Protein AF-A0A9W6ZY79-F1 (afdb_monomer)

Nearest PDB structures (foldseek):
  5v6p-assembly1_B  TM=6.524E-01  e=1.528E-03  Saccharomyces cerevisiae S288C
  5j1i-assembly2_B  TM=1.737E-01  e=1.751E+00  Homo sapiens

Solvent-accessible surface area (backbone atoms only — not comparable to full-atom values): 38290 Å² total; per-residue (Å²): 108,69,70,60,50,54,52,50,51,52,52,50,52,52,56,51,67,64,54,76,74,66,68,72,86,76,81,78,73,77,86,74,85,79,82,82,86,79,77,93,82,89,82,89,86,78,89,79,85,89,84,89,82,90,82,84,84,83,84,83,82,79,81,82,78,86,80,78,76,82,76,86,77,85,73,79,87,71,86,81,77,85,72,78,77,81,59,69,68,58,56,38,49,53,26,48,48,51,36,47,65,62,46,45,69,61,80,69,42,94,58,92,70,64,70,69,65,60,75,69,37,64,64,52,52,50,30,51,53,50,31,52,54,39,46,52,63,57,49,45,63,63,56,47,38,68,53,61,69,66,56,88,72,89,70,56,62,63,64,53,54,52,49,52,52,51,52,52,54,52,49,53,56,53,63,72,58,75,53,95,66,65,74,55,56,60,54,55,52,47,50,50,50,48,47,45,53,51,40,54,54,51,41,53,50,47,50,54,36,67,74,62,75,53,85,71,69,48,78,41,56,53,56,49,51,54,50,51,49,51,53,41,52,52,50,47,49,54,56,65,66,66,76,58,79,55,70,68,62,43,50,52,54,50,48,52,43,49,47,50,50,45,54,42,46,42,44,49,50,54,48,50,45,53,47,54,51,45,61,52,50,54,49,45,54,52,51,53,57,47,54,63,73,63,69,58,58,68,72,54,51,55,54,53,50,47,53,45,43,48,50,48,50,54,42,53,51,56,47,48,56,42,53,55,52,44,51,52,42,49,45,52,45,28,50,50,50,35,52,45,54,53,50,49,41,72,65,76,56,86,81,88,39,76,65,54,54,52,49,52,53,53,42,51,49,25,52,46,59,32,50,51,55,48,54,52,51,50,49,52,52,49,53,54,47,53,55,60,76,71,35,52,69,65,50,75,66,54,52,47,50,38,40,75,69,62,42,49,25,90,84,78,72,46,59,67,62,50,64,88,61,53,54,31,36,40,81,84,73,51,66,34,43,50,67,63,46,49,53,48,27,59,74,42,75,34,61,90,64,18,52,36,90,85,81,61,47,55,44,51,82,75,78,76,64,72,80,82,71,74,86,79,88,84,86,89,80,90,83,83,90,85,87,81,89,79,90,82,82,84,84,88,80,92,80,92,87,81,92,89,82,88,86,86,90,86,85,80,90,84,88,90,88,89,82,90,83,87,86,82,90,77,85,84,85,81,86,85,80,93,71,83,81,79,74,84,78,75,81,59,80,42,75,52,60,39,83,86,51,64,91,89,56,82,76,51,70,54,69,47,57,79,68,81,70,86,71,80,70,61,57,69,67,57,39,43,48,52,51,40,72,74,38,81,87,55,58,67,68,58,49,54,55,56,45,68,89,42,54,59,68,61,48,50,51,53,69,72,74,109

InterPro domains:
  IPR001841 Zinc finger, RING-type [PF13639] (409-456)
  IPR001841 Zinc finger, RING-type [PS50089] (409-456)
  IPR001841 Zinc finger, RING-type [SM00184] (409-455)
  IPR013083 Zinc finger, RING/FYVE/PHD-type [G3DSA:3.30.40.10] (395-473)

Foldseek 3Di:
DVVVVVVVVVVVVVVVVVPVVCDDPPPPPPDDDDDDDDDDDDDDDDDDDDDDDDDDDDDDDDDDDPPDDDDDDDDDDDDPDDDDPPDLVVQLVVLVVQLCVLCVCCVPDPDCDPPVVSVPPVSNLVSLLSNLLSVLVVCVPVLVCQQVVNPPLPPPVVLVVVLVVQLVLQVVLLVLVVDPPSRVSSSLSSVLSSLVSLLVSLLVVLVCCVVVVDQPPVVSSVVSLVVSLVVLVVQLCVLVVPPDPDPLVSVLSNLSSVLSVLSSVLSVLSSVLVNVLVVLVVVLVVLVVVCVVVVDDPVVVLVSQLVSVVSVLVSVVSNVVSVVVSLVSQLVNLVSQLVSLVSSDVSSDCDVDVVVVVSVVSNVVSVCSNVVSVVVVVQLVVQVVCLVVPWDQDDPVVLVVQVVVQDAAPQPRHGSNHPPQRWTQFPVRDIHGPVSVSVQQVVLVHQQSGADPPPRHRSDPDPPPCVVVPPPPDDDDDDDDDDDDDDDDDDDDDDDDDDDDDDDDDDDDDDDDDDDDDDDDDDDDDDDDDDPDDDPQDAFPDKDWCPVPDPVDDTDIDTNRPDPPPDPQPPLVVLLVVLCVVPVPDDSVNSSVVCPVDGSVVSNVVVVVD

Organism: NCBI:txid1606541

Radius of gyration: 38.84 Å; Cα contacts (8 Å, |Δi|>4): 355; chains: 1; bounding box: 89×111×128 Å

Sequence (610 aa):
MFMSSVAASLAANAALNMRDDLIPRRDVAPPGRAANNNGDNGGNGAQNDTINDNINEPPHNIWVSDNEDPQQQQSLPSPTFLKSPPPPTLYLLCSLTLLISSLLPLLLSPVPSPWSTLKTSKFFQASIMNFIGYLTLSLKPTYFKSICGGSKFFESRESYESLTSYLIFKFIIISQHRGEGSLCYPFFFGILGGLKIAGEVLREVIGRVKDSGREPGGVRVERGWTGIAAVGFCMLAVAGGGGLRGLKLRHLIVFEILIVLVETAEAVISGTVLRVTWGWRERVQAIEAHMEQVGGTQEGRERWQDEIDEINEKILLKSKEGDDFIRYMRMIKSSSLFFSYLHLWISIGFDYSFFDGLLVLSVRSCVYEFCETALEWARECEIGKEMEESFEKPTGEELTNLKDTSEVCCICLKPFGCRGSNVRKIHCGHFFHMTCLSEILKRAGGIRKARCPICRQPVFPQKKNEFESNEGDSANQQQPQSQAQAQAQAPESQAQSQSQSQPQTQTPTPTPMPTPQTQLQTPPAQVQNQNPPPQPAQPPLFRFSTESFPTWFPQFSFEVVQRPQPQRLLPRNDQVNFVSDMFPGVERQRIEGMLNGRNADEVVNILLEE

Structure (mmCIF, N/CA/C/O backbone):
data_AF-A0A9W6ZY79-F1
#
_entry.id   AF-A0A9W6ZY79-F1
#
loop_
_atom_site.group_PDB
_atom_site.id
_atom_site.type_symbol
_atom_site.label_atom_id
_atom_site.label_alt_id
_atom_site.label_comp_id
_atom_site.label_asym_id
_atom_site.label_entity_id
_atom_site.label_seq_id
_atom_site.pdbx_PDB_ins_code
_atom_site.Cartn_x
_atom_site.Cartn_y
_atom_site.Cartn_z
_atom_site.occupancy
_atom_site.B_iso_or_equiv
_atom_site.auth_seq_id
_atom_site.auth_comp_id
_atom_site.auth_asym_id
_atom_site.auth_atom_id
_atom_site.pdbx_PDB_model_num
ATOM 1 N N . MET A 1 1 ? -5.110 12.102 -19.606 1.00 35.53 1 MET A N 1
ATOM 2 C CA . MET A 1 1 ? -5.915 13.243 -19.110 1.00 35.53 1 MET A CA 1
ATOM 3 C C . MET A 1 1 ? -6.950 12.792 -18.086 1.00 35.53 1 MET A C 1
ATOM 5 O O . MET A 1 1 ? -6.753 13.144 -16.938 1.00 35.53 1 MET A O 1
ATOM 9 N N . PHE A 1 2 ? -7.956 11.973 -18.432 1.00 27.83 2 PHE A N 1
ATOM 10 C CA . PHE A 1 2 ? -9.046 11.567 -17.517 1.00 27.83 2 PHE A CA 1
ATOM 11 C C . PHE A 1 2 ? -8.587 11.161 -16.097 1.00 27.83 2 PHE A C 1
ATOM 13 O O . PHE A 1 2 ? -8.917 11.859 -15.144 1.00 27.83 2 PHE A O 1
ATOM 20 N N . MET A 1 3 ? -7.714 10.150 -15.959 1.00 31.47 3 MET A N 1
ATOM 21 C CA . MET A 1 3 ? -7.140 9.743 -14.658 1.00 31.47 3 MET A CA 1
ATOM 22 C C . MET A 1 3 ? -6.455 10.886 -13.889 1.00 31.47 3 MET A C 1
ATOM 24 O O . MET A 1 3 ? -6.584 10.978 -12.675 1.00 31.47 3 MET A O 1
ATOM 28 N N . SER A 1 4 ? -5.762 11.793 -14.587 1.00 34.75 4 SER A N 1
ATOM 29 C CA . SER A 1 4 ? -5.110 12.955 -13.967 1.00 34.75 4 SER A CA 1
ATOM 30 C C . SER A 1 4 ? -6.113 14.011 -13.505 1.00 34.75 4 SER A C 1
ATOM 32 O O . SER A 1 4 ? -5.822 14.723 -12.553 1.00 34.75 4 SER A O 1
ATOM 34 N N . SER A 1 5 ? -7.274 14.119 -14.159 1.00 36.56 5 SER A N 1
ATOM 35 C CA . SER A 1 5 ? -8.360 15.004 -13.729 1.00 36.56 5 SER A CA 1
ATOM 36 C C . SER A 1 5 ? -9.074 14.428 -12.509 1.00 36.56 5 SER A C 1
ATOM 38 O O . SER A 1 5 ? -9.304 15.152 -11.551 1.00 36.56 5 SER A O 1
ATOM 40 N N . VAL A 1 6 ? -9.358 13.121 -12.510 1.00 40.31 6 VAL A N 1
ATOM 41 C CA . VAL A 1 6 ? -9.966 12.416 -11.369 1.00 40.31 6 VAL A CA 1
ATOM 42 C C . VAL A 1 6 ? -9.047 12.478 -10.146 1.00 40.31 6 VAL A C 1
ATOM 44 O O . VAL A 1 6 ? -9.491 12.873 -9.071 1.00 40.31 6 VAL A O 1
ATOM 47 N N . ALA A 1 7 ? -7.752 12.186 -10.310 1.00 38.66 7 ALA A N 1
ATOM 48 C CA . ALA A 1 7 ? -6.769 12.301 -9.232 1.00 38.66 7 ALA A CA 1
ATOM 49 C C . ALA A 1 7 ? -6.608 13.747 -8.728 1.00 38.66 7 ALA A C 1
ATOM 51 O O . ALA A 1 7 ? -6.535 13.957 -7.521 1.00 38.66 7 ALA A O 1
ATOM 52 N N . ALA A 1 8 ? -6.602 14.749 -9.618 1.00 41.69 8 ALA A N 1
ATOM 53 C CA . ALA A 1 8 ? -6.525 16.155 -9.217 1.00 41.69 8 ALA A CA 1
ATOM 54 C C . ALA A 1 8 ? -7.782 16.626 -8.466 1.00 41.69 8 ALA A C 1
ATOM 56 O O . ALA A 1 8 ? -7.652 17.302 -7.451 1.00 41.69 8 ALA A O 1
ATOM 57 N N . SER A 1 9 ? -8.986 16.243 -8.908 1.00 39.50 9 SER A N 1
ATOM 58 C CA . SER A 1 9 ? -10.238 16.566 -8.208 1.00 39.50 9 SER A CA 1
ATOM 59 C C . SER A 1 9 ? -10.350 15.862 -6.853 1.00 39.50 9 SER A C 1
ATOM 61 O O . SER A 1 9 ? -10.768 16.490 -5.885 1.00 39.50 9 SER A O 1
ATOM 63 N N . LEU A 1 10 ? -9.927 14.597 -6.744 1.00 39.16 10 LEU A N 1
ATOM 64 C CA . LEU A 1 10 ? -9.881 13.885 -5.461 1.00 39.16 10 LEU A CA 1
ATOM 65 C C . LEU A 1 10 ? -8.857 14.507 -4.502 1.00 39.16 10 LEU A C 1
ATOM 67 O O . LEU A 1 10 ? -9.187 14.761 -3.347 1.00 39.16 10 LEU A O 1
ATOM 71 N N . ALA A 1 11 ? -7.650 14.825 -4.980 1.00 39.91 11 ALA A N 1
ATOM 72 C CA . ALA A 1 11 ? -6.631 15.496 -4.173 1.00 39.91 11 ALA A CA 1
ATOM 73 C C . ALA A 1 11 ? -7.061 16.912 -3.745 1.00 39.91 11 ALA A C 1
ATOM 75 O O . ALA A 1 11 ? -6.796 17.310 -2.613 1.00 39.91 11 ALA A O 1
ATOM 76 N N . ALA A 1 12 ? -7.757 17.657 -4.611 1.00 43.19 12 ALA A N 1
ATOM 77 C CA . ALA A 1 12 ? -8.314 18.965 -4.278 1.00 43.19 12 ALA A CA 1
ATOM 78 C C . ALA A 1 12 ? -9.421 18.863 -3.216 1.00 43.19 12 ALA A C 1
ATOM 80 O O . ALA A 1 12 ? -9.372 19.595 -2.231 1.00 43.19 12 ALA A O 1
ATOM 81 N N . ASN A 1 13 ? -10.368 17.929 -3.358 1.00 40.78 13 ASN A N 1
ATOM 82 C CA . ASN A 1 13 ? -11.422 17.715 -2.362 1.00 40.78 13 ASN A CA 1
ATOM 83 C C . ASN A 1 13 ? -10.849 17.246 -1.014 1.00 40.78 13 ASN A C 1
ATOM 85 O O . ASN A 1 13 ? -11.254 17.755 0.026 1.00 40.78 13 ASN A O 1
ATOM 89 N N . ALA A 1 14 ? -9.861 16.346 -1.014 1.00 39.53 14 ALA A N 1
ATOM 90 C CA . ALA A 1 14 ? -9.169 15.933 0.207 1.00 39.53 14 ALA A CA 1
ATOM 91 C C . ALA A 1 14 ? -8.434 17.111 0.879 1.00 39.53 14 ALA A C 1
ATOM 93 O O . ALA A 1 14 ? -8.539 17.297 2.089 1.00 39.53 14 ALA A O 1
ATOM 94 N N . ALA A 1 15 ? -7.740 17.949 0.100 1.00 40.19 15 ALA A N 1
ATOM 95 C CA . ALA A 1 15 ? -7.043 19.130 0.611 1.00 40.19 15 ALA A CA 1
ATOM 96 C C . ALA A 1 15 ? -7.990 20.236 1.115 1.00 40.19 15 ALA A C 1
ATOM 98 O O . ALA A 1 15 ? -7.605 20.997 2.002 1.00 40.19 15 ALA A O 1
ATOM 99 N N . LEU A 1 16 ? -9.211 20.329 0.576 1.00 41.62 16 LEU A N 1
ATOM 100 C CA . LEU A 1 16 ? -10.259 21.222 1.077 1.00 41.62 16 LEU A CA 1
ATOM 101 C C . LEU A 1 16 ? -10.862 20.683 2.381 1.00 41.62 16 LEU A C 1
ATOM 103 O O . LEU A 1 16 ? -10.837 21.393 3.382 1.00 41.62 16 LEU A O 1
ATOM 107 N N . ASN A 1 17 ? -11.272 19.411 2.425 1.00 41.91 17 ASN A N 1
ATOM 108 C CA . ASN A 1 17 ? -11.819 18.785 3.636 1.00 41.91 17 ASN A CA 1
ATOM 109 C C . ASN A 1 17 ? -10.818 18.777 4.813 1.00 41.91 17 ASN A C 1
ATOM 111 O O . ASN A 1 17 ? -11.224 18.852 5.968 1.00 41.91 17 ASN A O 1
ATOM 115 N N . MET A 1 18 ? -9.506 18.724 4.549 1.00 40.84 18 MET A N 1
ATOM 116 C CA . MET A 1 18 ? -8.471 18.859 5.587 1.00 40.84 18 MET A CA 1
ATOM 117 C C . MET A 1 18 ? -8.256 20.299 6.087 1.00 40.84 18 MET A C 1
ATOM 119 O O . MET A 1 18 ? -7.533 20.494 7.064 1.00 40.84 18 MET A O 1
ATOM 123 N N . ARG A 1 19 ? -8.829 21.314 5.428 1.00 39.56 19 ARG A N 1
ATOM 124 C CA . ARG A 1 19 ? -8.588 22.730 5.743 1.00 39.56 19 ARG A CA 1
ATOM 125 C C . ARG A 1 19 ? -9.563 23.293 6.774 1.00 39.56 19 ARG A C 1
ATOM 127 O O . ARG A 1 19 ? -9.152 24.124 7.581 1.00 39.56 19 ARG A O 1
ATOM 134 N N . ASP A 1 20 ? -10.804 22.815 6.773 1.00 36.84 20 ASP A N 1
ATOM 135 C CA . ASP A 1 20 ? -11.867 23.313 7.658 1.00 36.84 20 ASP A CA 1
ATOM 136 C C . ASP A 1 20 ? -11.763 22.760 9.097 1.00 36.84 20 ASP A C 1
ATOM 138 O O . ASP A 1 20 ? -12.277 23.363 10.036 1.00 36.84 20 ASP A O 1
ATOM 142 N N . ASP A 1 21 ? -11.000 21.678 9.299 1.00 42.53 21 ASP A N 1
ATOM 143 C CA . ASP A 1 21 ? -10.668 21.097 10.615 1.00 42.53 21 ASP A CA 1
ATOM 144 C C . ASP A 1 21 ? -9.654 21.939 11.432 1.00 42.53 21 ASP A C 1
ATOM 146 O O . ASP A 1 21 ? -9.353 21.621 12.588 1.00 42.53 21 ASP A O 1
ATOM 150 N N . LEU A 1 22 ? -9.101 23.019 10.860 1.00 37.25 22 LEU A N 1
ATOM 151 C CA . LEU A 1 22 ? -8.157 23.925 11.532 1.00 37.25 22 LEU A CA 1
ATOM 152 C C . LEU A 1 22 ? -8.869 24.933 12.450 1.00 37.25 22 LEU A C 1
ATOM 154 O O . LEU A 1 22 ? -8.715 26.150 12.321 1.00 37.25 22 LEU A O 1
ATOM 158 N N . ILE A 1 23 ? -9.605 24.410 13.434 1.00 38.84 23 ILE A N 1
ATOM 159 C CA . ILE A 1 23 ? -10.088 25.191 14.577 1.00 38.84 23 ILE A CA 1
ATOM 160 C C . ILE A 1 23 ? -8.869 25.861 15.245 1.00 38.84 23 ILE A C 1
ATOM 162 O O . ILE A 1 23 ? -7.905 25.161 15.581 1.00 38.84 23 ILE A O 1
ATOM 166 N N . PRO A 1 24 ? -8.868 27.193 15.457 1.00 37.84 24 PRO A N 1
ATOM 167 C CA . PRO A 1 24 ? -7.765 27.867 16.133 1.00 37.84 24 PRO A CA 1
ATOM 168 C C . PRO A 1 24 ? -7.522 27.279 17.524 1.00 37.84 24 PRO A C 1
ATOM 170 O O . PRO A 1 24 ? -8.476 26.939 18.229 1.00 37.84 24 PRO A O 1
ATOM 173 N N . ARG A 1 25 ? -6.258 27.246 17.970 1.00 36.81 25 ARG A N 1
ATOM 174 C CA . ARG A 1 25 ? -5.966 27.094 19.402 1.00 36.81 25 ARG A CA 1
ATOM 175 C C . ARG A 1 25 ? -6.740 28.179 20.153 1.00 36.81 25 ARG A C 1
ATOM 177 O O . ARG A 1 25 ? -6.417 29.358 20.046 1.00 36.81 25 ARG A O 1
ATOM 184 N N . ARG A 1 26 ? -7.753 27.782 20.926 1.00 34.47 26 ARG A N 1
ATOM 185 C CA . ARG A 1 26 ? -8.196 28.591 22.058 1.00 34.47 26 ARG A CA 1
ATOM 186 C C . ARG A 1 26 ? -7.125 28.436 23.120 1.00 34.47 26 ARG A C 1
ATOM 188 O O . ARG A 1 26 ? -7.041 27.385 23.748 1.00 34.47 26 ARG A O 1
ATOM 195 N N . ASP A 1 27 ? -6.310 29.468 23.287 1.00 33.38 27 ASP A N 1
ATOM 196 C CA . ASP A 1 27 ? -5.385 29.547 24.406 1.00 33.38 27 ASP A CA 1
ATOM 197 C C . ASP A 1 27 ? -6.210 29.609 25.698 1.00 33.38 27 ASP A C 1
ATOM 199 O O . ASP A 1 27 ? -6.783 30.640 26.056 1.00 33.38 27 ASP A O 1
ATOM 203 N N . VAL A 1 28 ? -6.335 28.460 26.366 1.00 39.47 28 VAL A N 1
ATOM 204 C CA . VAL A 1 28 ? -6.974 28.357 27.677 1.00 39.47 28 VAL A CA 1
ATOM 205 C C . VAL A 1 28 ? -6.058 29.065 28.666 1.00 39.47 28 VAL A C 1
ATOM 207 O O . VAL A 1 28 ? -5.036 28.523 29.085 1.00 39.47 28 VAL A O 1
ATOM 210 N N . ALA A 1 29 ? -6.403 30.309 28.996 1.00 40.12 29 ALA A N 1
ATOM 211 C CA . ALA A 1 29 ? -5.678 31.080 29.993 1.00 40.12 29 ALA A CA 1
ATOM 212 C C . ALA A 1 29 ? -5.647 30.305 31.327 1.00 40.12 29 ALA A C 1
ATOM 214 O O . ALA A 1 29 ? -6.680 29.757 31.729 1.00 40.12 29 ALA A O 1
ATOM 215 N N . PRO A 1 30 ? -4.495 30.241 32.019 1.00 40.47 30 PRO A N 1
ATOM 216 C CA . PRO A 1 30 ? -4.392 29.509 33.274 1.00 40.47 30 PRO A CA 1
ATOM 217 C C . PRO A 1 30 ? -5.342 30.113 34.322 1.00 40.47 30 PRO A C 1
ATOM 219 O O . PRO A 1 30 ? -5.500 31.339 34.362 1.00 40.47 30 PRO A O 1
ATOM 222 N N . PRO A 1 31 ? -5.965 29.291 35.188 1.00 44.47 31 PRO A N 1
ATOM 223 C CA . PRO A 1 31 ? -6.883 29.785 36.205 1.00 44.47 31 PRO A CA 1
ATOM 224 C C . PRO A 1 31 ? -6.160 30.763 37.137 1.00 44.47 31 PRO A C 1
ATOM 226 O O . PRO A 1 31 ? -5.148 30.432 37.761 1.00 44.47 31 PRO A O 1
ATOM 229 N N . GLY A 1 32 ? -6.673 31.991 37.211 1.00 34.81 32 GLY A N 1
ATOM 230 C CA . GLY A 1 32 ? -6.085 33.042 38.034 1.00 34.81 32 GLY A CA 1
ATOM 231 C C . GLY A 1 32 ? -6.095 32.662 39.515 1.00 34.81 32 GLY A C 1
ATOM 232 O O . GLY A 1 32 ? -7.111 32.206 40.038 1.00 34.81 32 GLY A O 1
ATOM 233 N N . ARG A 1 33 ? -4.972 32.887 40.209 1.00 38.84 33 ARG A N 1
ATOM 234 C CA . ARG A 1 33 ? -4.894 32.751 41.670 1.00 38.84 33 ARG A CA 1
ATOM 235 C C . ARG A 1 33 ? -5.891 33.705 42.333 1.00 38.84 33 ARG A C 1
ATOM 237 O O . ARG A 1 33 ? -5.628 34.902 42.425 1.00 38.84 33 ARG A O 1
ATOM 244 N N . ALA A 1 34 ? -6.996 33.167 42.840 1.00 38.09 34 ALA A N 1
ATOM 245 C CA . ALA A 1 34 ? -7.863 33.883 43.764 1.00 38.09 34 ALA A CA 1
ATOM 246 C C . ALA A 1 34 ? -7.098 34.127 45.075 1.00 38.09 34 ALA A C 1
ATOM 248 O O . ALA A 1 34 ? -6.763 33.188 45.798 1.00 38.09 34 ALA A O 1
ATOM 249 N N . ALA A 1 35 ? -6.784 35.389 45.366 1.00 42.94 35 ALA A N 1
ATOM 250 C CA . ALA A 1 35 ? -6.145 35.777 46.616 1.00 42.94 35 ALA A CA 1
ATOM 251 C C . ALA A 1 35 ? -7.200 35.852 47.732 1.00 42.94 35 ALA A C 1
ATOM 253 O O . ALA A 1 35 ? -7.897 36.858 47.866 1.00 42.94 35 ALA A O 1
ATOM 254 N N . ASN A 1 36 ? -7.320 34.790 48.533 1.00 39.62 36 ASN A N 1
ATOM 255 C CA . ASN A 1 36 ? -8.162 34.806 49.729 1.00 39.62 36 ASN A CA 1
ATOM 256 C C . ASN A 1 36 ? -7.479 35.610 50.845 1.00 39.62 36 ASN A C 1
ATOM 258 O O . ASN A 1 36 ? -6.598 35.105 51.538 1.00 39.62 36 ASN A O 1
ATOM 262 N N . ASN A 1 37 ? -7.922 36.854 51.027 1.00 47.97 37 ASN A N 1
ATOM 263 C CA . ASN A 1 37 ? -7.665 37.635 52.234 1.00 47.97 37 ASN A CA 1
ATOM 264 C C . ASN A 1 37 ? -8.744 37.328 53.279 1.00 47.97 37 ASN A C 1
ATOM 266 O O . ASN A 1 37 ? -9.904 37.666 53.063 1.00 47.97 37 ASN A O 1
ATOM 270 N N . ASN A 1 38 ? -8.340 36.699 54.382 1.00 41.47 38 ASN A N 1
ATOM 271 C CA . ASN A 1 38 ? -8.909 36.734 55.739 1.00 41.47 38 ASN A CA 1
ATOM 272 C C . ASN A 1 38 ? -8.123 35.696 56.567 1.00 41.47 38 ASN A C 1
ATOM 274 O O . ASN A 1 38 ? -7.730 34.665 56.031 1.00 41.47 38 ASN A O 1
ATOM 278 N N . GLY A 1 39 ? -7.861 35.879 57.857 1.00 38.19 39 GLY A N 1
ATOM 279 C CA . GLY A 1 39 ? -8.278 36.941 58.777 1.00 38.19 39 GLY A CA 1
ATOM 280 C C . GLY A 1 39 ? -8.324 36.339 60.186 1.00 38.19 39 GLY A C 1
ATOM 281 O O . GLY A 1 39 ? -8.739 35.190 60.324 1.00 38.19 39 GLY A O 1
ATOM 282 N N . ASP A 1 40 ? -7.842 37.053 61.203 1.00 42.78 40 ASP A N 1
ATOM 283 C CA . ASP A 1 40 ? -7.582 36.472 62.527 1.00 42.78 40 ASP A CA 1
ATOM 284 C C . ASP A 1 40 ? -8.794 35.798 63.185 1.00 42.78 40 ASP A C 1
ATOM 286 O O . ASP A 1 40 ? -9.875 36.382 63.287 1.00 42.78 40 ASP A O 1
ATOM 290 N N . ASN A 1 41 ? -8.553 34.635 63.799 1.00 38.66 41 ASN A N 1
ATOM 291 C CA . ASN A 1 41 ? -8.969 34.445 65.187 1.00 38.66 41 ASN A CA 1
ATOM 292 C C . ASN A 1 41 ? -8.135 33.369 65.897 1.00 38.66 41 ASN A C 1
ATOM 294 O O . ASN A 1 41 ? -7.795 32.343 65.310 1.00 38.66 41 ASN A O 1
ATOM 298 N N . GLY A 1 42 ? -7.817 33.605 67.171 1.00 41.19 42 GLY A N 1
ATOM 299 C CA . GLY A 1 42 ? -7.104 32.653 68.028 1.00 41.19 42 GLY A CA 1
ATOM 300 C C . GLY A 1 42 ? -8.044 31.898 68.970 1.00 41.19 42 GLY A C 1
ATOM 301 O O . GLY A 1 42 ? -9.146 32.357 69.262 1.00 41.19 42 GLY A O 1
ATOM 302 N N . GLY A 1 43 ? -7.595 30.757 69.496 1.00 34.62 43 GLY A N 1
ATOM 303 C CA . GLY A 1 43 ? -8.342 29.990 70.494 1.00 34.62 43 GLY A CA 1
ATOM 304 C C . GLY A 1 43 ? -7.503 28.871 71.110 1.00 34.62 43 GLY A C 1
ATOM 305 O O . GLY A 1 43 ? -6.896 28.085 70.390 1.00 34.62 43 GLY A O 1
ATOM 306 N N . ASN A 1 44 ? -7.462 28.807 72.442 1.00 40.41 44 ASN A N 1
ATOM 307 C CA . ASN A 1 44 ? -6.780 27.737 73.174 1.00 40.41 44 ASN A CA 1
ATOM 308 C C . ASN A 1 44 ? -7.640 26.464 73.214 1.00 40.41 44 ASN A C 1
ATOM 310 O O . ASN A 1 44 ? -8.856 26.543 73.377 1.00 40.41 44 ASN A O 1
ATOM 314 N N . GLY A 1 45 ? -6.995 25.299 73.192 1.00 32.91 45 GLY A N 1
ATOM 315 C CA . GLY A 1 45 ? -7.612 24.001 73.469 1.00 32.91 45 GLY A CA 1
ATOM 316 C C . GLY A 1 45 ? -6.531 22.965 73.773 1.00 32.91 45 GLY A C 1
ATOM 317 O O . GLY A 1 45 ? -5.486 22.964 73.127 1.00 32.91 45 GLY A O 1
ATOM 318 N N . ALA A 1 46 ? -6.751 22.122 74.778 1.00 39.38 46 ALA A N 1
ATOM 319 C CA . ALA A 1 46 ? -5.816 21.084 75.211 1.00 39.38 46 ALA A CA 1
ATOM 320 C C . ALA A 1 46 ? -6.538 19.733 75.311 1.00 39.38 46 ALA A C 1
ATOM 322 O O . ALA A 1 46 ? -7.764 19.724 75.407 1.00 39.38 46 ALA A O 1
ATOM 323 N N . GLN A 1 47 ? -5.758 18.644 75.399 1.00 38.28 47 GLN A N 1
ATOM 324 C CA . GLN A 1 47 ? -6.210 17.276 75.718 1.00 38.28 47 GLN A CA 1
ATOM 325 C C . GLN A 1 47 ? -7.054 16.604 74.598 1.00 38.28 47 GLN A C 1
ATOM 327 O O . GLN A 1 47 ? -7.802 17.267 73.893 1.00 38.28 47 GLN A O 1
ATOM 332 N N . ASN A 1 48 ? -6.958 15.296 74.328 1.00 34.06 48 ASN A N 1
ATOM 333 C CA . ASN A 1 48 ? -6.347 14.199 75.089 1.00 34.06 48 ASN A CA 1
ATOM 334 C C . ASN 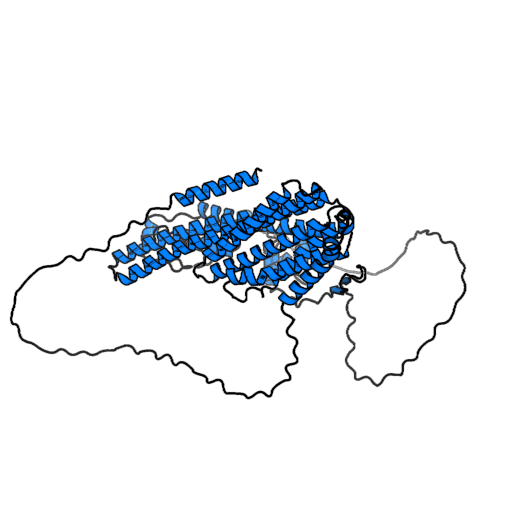A 1 48 ? -5.906 13.028 74.168 1.00 34.06 48 ASN A C 1
ATOM 336 O O . ASN A 1 48 ? -6.275 12.980 73.001 1.00 34.06 48 ASN A O 1
ATOM 340 N N . ASP A 1 49 ? -5.175 12.087 74.768 1.00 34.59 49 ASP A N 1
ATOM 341 C CA . ASP A 1 49 ? -5.136 10.630 74.541 1.00 34.59 49 ASP A CA 1
ATOM 342 C C . ASP A 1 49 ? -4.860 9.972 73.167 1.00 34.59 49 ASP A C 1
ATOM 344 O O . ASP A 1 49 ? -5.515 10.150 72.146 1.00 34.59 49 ASP A O 1
ATOM 348 N N . THR A 1 50 ? -3.915 9.037 73.270 1.00 42.69 50 THR A N 1
ATOM 349 C CA . THR A 1 50 ? -3.617 7.867 72.433 1.00 42.69 50 THR A CA 1
ATOM 350 C C . THR A 1 50 ? -4.807 7.095 71.852 1.00 42.69 50 THR A C 1
ATOM 352 O O . THR A 1 50 ? -5.750 6.784 72.577 1.00 42.69 50 THR A O 1
ATOM 355 N N . ILE A 1 51 ? -4.605 6.536 70.653 1.00 38.59 51 ILE A N 1
ATOM 356 C CA . ILE A 1 51 ? -4.949 5.140 70.320 1.00 38.59 51 ILE A CA 1
ATOM 357 C C . ILE A 1 51 ? -3.815 4.553 69.457 1.00 38.59 51 ILE A C 1
ATOM 359 O O . ILE A 1 51 ? -3.090 5.294 68.793 1.00 38.59 51 ILE A O 1
ATOM 363 N N . ASN A 1 52 ? -3.614 3.237 69.546 1.00 43.84 52 ASN A N 1
ATOM 364 C CA . ASN A 1 52 ? -2.583 2.482 68.826 1.00 43.84 52 ASN A CA 1
ATOM 365 C C . ASN A 1 52 ? -3.164 1.862 67.539 1.00 43.84 52 ASN A C 1
ATOM 367 O O . ASN A 1 52 ? -4.380 1.731 67.453 1.00 43.84 52 ASN A O 1
ATOM 371 N N . ASP A 1 53 ? -2.279 1.473 66.612 1.00 35.78 53 ASP A N 1
ATOM 372 C CA . ASP A 1 53 ? -2.410 0.488 65.506 1.00 35.78 53 ASP A CA 1
ATOM 373 C C . ASP A 1 53 ? -1.707 1.051 64.248 1.00 35.78 53 ASP A C 1
ATOM 375 O O . ASP A 1 53 ? -2.112 2.082 63.724 1.00 35.78 53 ASP A O 1
ATOM 379 N N . ASN A 1 54 ? -0.558 0.567 63.752 1.00 40.56 54 ASN A N 1
ATOM 380 C CA . ASN A 1 54 ? -0.010 -0.792 63.587 1.00 40.56 54 ASN A CA 1
ATOM 381 C C . ASN A 1 54 ? -0.779 -1.647 62.564 1.00 40.56 54 ASN A C 1
ATOM 383 O O . ASN A 1 54 ? -1.732 -2.309 62.955 1.00 40.56 54 ASN A O 1
ATOM 387 N N . ILE A 1 55 ? -0.327 -1.666 61.294 1.00 35.91 55 ILE A N 1
ATOM 388 C CA . ILE A 1 55 ? -0.322 -2.826 60.364 1.00 35.91 55 ILE A CA 1
ATOM 389 C C . ILE A 1 55 ? 0.259 -2.436 58.977 1.00 35.91 55 ILE A C 1
ATOM 391 O O . ILE A 1 55 ? -0.181 -1.478 58.355 1.00 35.91 55 ILE A O 1
ATOM 395 N N . ASN A 1 56 ? 1.220 -3.242 58.505 1.00 34.53 56 ASN A N 1
ATOM 396 C CA . ASN A 1 56 ? 1.687 -3.477 57.122 1.00 34.53 56 ASN A CA 1
ATOM 397 C C . ASN A 1 56 ? 1.963 -2.301 56.151 1.00 34.53 56 ASN A C 1
ATOM 399 O O . ASN A 1 56 ? 1.089 -1.874 55.397 1.00 34.53 56 ASN A O 1
ATOM 403 N N . GLU A 1 57 ? 3.250 -1.979 55.976 1.00 39.22 57 GLU A N 1
ATOM 404 C CA . GLU A 1 57 ? 3.794 -1.542 54.677 1.00 39.22 57 GLU A CA 1
ATOM 405 C C . GLU A 1 57 ? 4.039 -2.762 53.751 1.00 39.22 57 GLU A C 1
ATOM 407 O O . GLU A 1 57 ? 4.407 -3.834 54.244 1.00 39.22 57 GLU A O 1
ATOM 412 N N . PRO A 1 58 ? 3.877 -2.645 52.416 1.00 45.72 58 PRO A N 1
ATOM 413 C CA . PRO A 1 58 ? 4.281 -3.681 51.463 1.00 45.72 58 PRO A CA 1
ATOM 414 C C . PRO A 1 58 ? 5.792 -3.607 51.139 1.00 45.72 58 PRO A C 1
ATOM 416 O O . PRO A 1 58 ? 6.369 -2.519 51.129 1.00 45.72 58 PRO A O 1
ATOM 419 N N . PRO A 1 59 ? 6.461 -4.734 50.824 1.00 47.75 59 PRO A N 1
ATOM 420 C CA . PRO A 1 59 ? 7.907 -4.753 50.613 1.00 47.75 59 PRO A CA 1
ATOM 421 C C . PRO A 1 59 ? 8.335 -4.113 49.283 1.00 47.75 59 PRO A C 1
ATOM 423 O O . PRO A 1 59 ? 7.779 -4.396 48.221 1.00 47.75 59 PRO A O 1
ATOM 426 N N . HIS A 1 60 ? 9.412 -3.325 49.325 1.00 35.47 60 HIS A N 1
ATOM 427 C CA . HIS A 1 60 ? 10.134 -2.898 48.126 1.00 35.47 60 HIS A CA 1
ATOM 428 C C . HIS A 1 60 ? 10.800 -4.100 47.437 1.00 35.47 60 HIS A C 1
ATOM 430 O O . HIS A 1 60 ? 11.723 -4.704 47.985 1.00 35.47 60 HIS A O 1
ATOM 436 N N . ASN A 1 61 ? 10.393 -4.406 46.202 1.00 33.12 61 ASN A N 1
ATOM 437 C CA . ASN A 1 61 ? 11.104 -5.372 45.363 1.00 33.12 61 ASN A CA 1
ATOM 438 C C . ASN A 1 61 ? 12.458 -4.801 44.920 1.00 33.12 61 ASN A C 1
ATOM 440 O O . ASN A 1 61 ? 12.531 -3.935 44.045 1.00 33.12 61 ASN A O 1
ATOM 444 N N . ILE A 1 62 ? 13.531 -5.319 45.516 1.00 33.31 62 ILE A N 1
ATOM 445 C CA . ILE A 1 62 ? 14.909 -5.061 45.096 1.00 33.31 62 ILE A CA 1
ATOM 446 C C . ILE A 1 62 ? 15.134 -5.759 43.752 1.00 33.31 62 ILE A C 1
ATOM 448 O O . ILE A 1 62 ? 15.190 -6.986 43.684 1.00 33.31 62 ILE A O 1
ATOM 452 N N . TRP A 1 63 ? 15.300 -4.978 42.684 1.00 34.59 63 TRP A N 1
ATOM 453 C CA . TRP A 1 63 ? 15.855 -5.496 41.436 1.00 34.59 63 TRP A CA 1
ATOM 454 C C . TRP A 1 63 ? 17.353 -5.727 41.623 1.00 34.59 63 TRP A C 1
ATOM 456 O O . TRP A 1 63 ? 18.135 -4.780 41.707 1.00 34.59 63 TRP A O 1
ATOM 466 N N . VAL A 1 64 ? 17.743 -6.998 41.706 1.00 32.75 64 VAL A N 1
ATOM 467 C CA . VAL A 1 64 ? 19.143 -7.410 41.606 1.00 32.75 64 VAL A CA 1
ATOM 468 C C . VAL A 1 64 ? 19.565 -7.245 40.148 1.00 32.75 64 VAL A C 1
ATOM 470 O O . VAL A 1 64 ? 19.033 -7.914 39.266 1.00 32.75 64 VAL A O 1
ATOM 473 N N . SER A 1 65 ? 20.495 -6.327 39.893 1.00 33.56 65 SER A N 1
ATOM 474 C CA . SER A 1 65 ? 21.159 -6.216 38.594 1.00 33.56 65 SER A CA 1
ATOM 475 C C . SER A 1 65 ? 22.325 -7.197 38.547 1.00 33.56 65 SER A C 1
ATOM 477 O O . SER A 1 65 ? 23.347 -6.962 39.195 1.00 33.56 65 SER A O 1
ATOM 479 N N . ASP A 1 66 ? 22.186 -8.266 37.765 1.00 32.50 66 ASP A N 1
ATOM 480 C CA . ASP A 1 66 ? 23.264 -9.223 37.511 1.00 32.50 66 ASP A CA 1
ATOM 481 C C . ASP A 1 66 ? 24.371 -8.578 36.654 1.00 32.50 66 ASP A C 1
ATOM 483 O O . ASP A 1 66 ? 24.349 -8.603 35.422 1.00 32.50 66 ASP A O 1
ATOM 487 N N . ASN A 1 67 ? 25.356 -7.974 37.323 1.00 35.62 67 ASN A N 1
ATOM 488 C CA . ASN A 1 67 ? 26.620 -7.566 36.711 1.00 35.62 67 ASN A CA 1
ATOM 489 C C . ASN A 1 67 ? 27.521 -8.800 36.529 1.00 35.62 67 ASN A C 1
ATOM 491 O O . ASN A 1 67 ? 28.347 -9.104 37.389 1.00 35.62 67 ASN A O 1
ATOM 495 N N . GLU A 1 68 ? 27.394 -9.498 35.400 1.00 36.84 68 GLU A N 1
ATOM 496 C CA . GLU A 1 68 ? 28.423 -10.452 34.970 1.00 36.84 68 GLU A CA 1
ATOM 497 C C . GLU A 1 68 ? 29.618 -9.708 34.348 1.00 36.84 68 GLU A C 1
ATOM 499 O O . GLU A 1 68 ? 29.532 -9.174 33.240 1.00 36.84 68 GLU A O 1
ATOM 504 N N . ASP A 1 69 ? 30.752 -9.687 35.055 1.00 37.38 69 ASP A N 1
ATOM 505 C CA . ASP A 1 69 ? 32.024 -9.174 34.533 1.00 37.38 69 ASP A CA 1
ATOM 506 C C . ASP A 1 69 ? 32.544 -10.055 33.374 1.00 37.38 69 ASP A C 1
ATOM 508 O O . ASP A 1 69 ? 32.863 -11.233 33.587 1.00 37.38 69 ASP A O 1
ATOM 512 N N . PRO A 1 70 ? 32.727 -9.518 32.149 1.00 42.47 70 PRO A N 1
ATOM 513 C CA . PRO A 1 70 ? 33.299 -10.280 31.045 1.00 42.47 70 PRO A CA 1
ATOM 514 C C . PRO A 1 70 ? 34.808 -10.480 31.257 1.00 42.47 70 PRO A C 1
ATOM 516 O O . PRO A 1 70 ? 35.621 -9.591 30.987 1.00 42.47 70 PRO A O 1
ATOM 519 N N . GLN A 1 71 ? 35.199 -11.669 31.725 1.00 38.22 71 GLN A N 1
ATOM 520 C CA . GLN A 1 71 ? 36.606 -12.016 31.951 1.00 38.22 71 GLN A CA 1
ATOM 521 C C . GLN A 1 71 ? 37.469 -11.839 30.689 1.00 38.22 71 GLN A C 1
ATOM 523 O O . GLN A 1 71 ? 37.119 -12.270 29.588 1.00 38.22 71 GLN A O 1
ATOM 528 N N . GLN A 1 72 ? 38.657 -11.255 30.868 1.00 43.09 72 GLN A N 1
ATOM 529 C CA . GLN A 1 72 ? 39.615 -11.008 29.790 1.00 43.09 72 GLN A CA 1
ATOM 530 C C . GLN A 1 72 ? 40.266 -12.307 29.279 1.00 43.09 72 GLN A C 1
ATOM 532 O O . GLN A 1 72 ? 41.346 -12.693 29.730 1.00 43.09 72 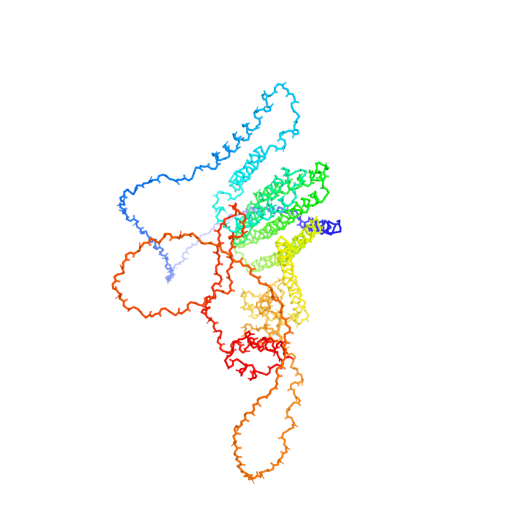GLN A O 1
ATOM 537 N N . GLN A 1 73 ? 39.677 -12.950 28.268 1.00 38.28 73 GLN A N 1
ATOM 538 C CA . GLN A 1 73 ? 40.412 -13.928 27.461 1.00 38.28 73 GLN A CA 1
ATOM 539 C C . GLN A 1 73 ? 41.378 -13.215 26.505 1.00 38.28 73 GLN A C 1
ATOM 541 O O . GLN A 1 73 ? 40.985 -12.660 25.477 1.00 38.28 73 GLN A O 1
ATOM 546 N N . GLN A 1 74 ? 42.669 -13.255 26.840 1.00 41.66 74 GLN A N 1
ATOM 547 C CA . GLN A 1 74 ? 43.747 -12.786 25.971 1.00 41.66 74 GLN A CA 1
ATOM 548 C C . GLN A 1 74 ? 43.903 -13.730 24.769 1.00 41.66 74 GLN A C 1
ATOM 550 O O . GLN A 1 74 ? 44.556 -14.769 24.851 1.00 41.66 74 GLN A O 1
ATOM 555 N N . SER A 1 75 ? 43.292 -13.370 23.640 1.00 42.16 75 SER A N 1
ATOM 556 C CA . SER A 1 75 ? 43.473 -14.081 22.372 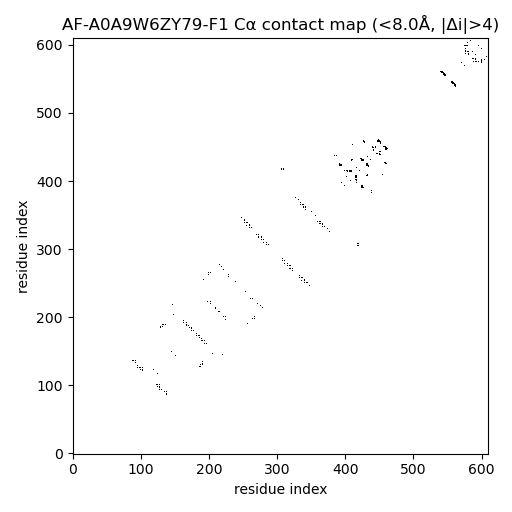1.00 42.16 75 SER A CA 1
ATOM 557 C C . SER A 1 75 ? 44.764 -13.644 21.671 1.00 42.16 75 SER A C 1
ATOM 559 O O . SER A 1 75 ? 45.105 -12.462 21.616 1.00 42.16 75 SER A O 1
ATOM 561 N N . LEU A 1 76 ? 45.503 -14.619 21.134 1.00 49.31 76 LEU A N 1
ATOM 562 C CA . LEU A 1 76 ? 46.741 -14.386 20.387 1.00 49.31 76 LEU A CA 1
ATOM 563 C C . LEU A 1 76 ? 46.468 -13.607 19.083 1.00 49.31 76 LEU A C 1
ATOM 565 O O . LEU A 1 76 ? 45.446 -13.847 18.430 1.00 49.31 76 LEU A O 1
ATOM 569 N N . PRO A 1 77 ? 47.379 -12.710 18.654 1.00 46.84 77 PRO A N 1
ATOM 570 C CA . PRO A 1 77 ? 47.178 -11.891 17.464 1.00 46.84 77 PRO A CA 1
ATOM 571 C C . PRO A 1 77 ? 47.190 -12.749 16.192 1.00 46.84 77 PRO A C 1
ATOM 573 O O . PRO A 1 77 ? 48.239 -13.169 15.704 1.00 46.84 77 PRO A O 1
ATOM 576 N N . SER A 1 78 ? 46.005 -12.979 15.627 1.00 41.88 78 SER A N 1
ATOM 577 C CA . SER A 1 78 ? 45.864 -13.560 14.289 1.00 41.88 78 SER A CA 1
ATOM 578 C C . SER A 1 78 ? 46.357 -12.564 13.226 1.00 41.88 78 SER A C 1
ATOM 580 O O . SER A 1 78 ? 46.092 -11.366 13.358 1.00 41.88 78 SER A O 1
ATOM 582 N N . PRO A 1 79 ? 47.049 -13.010 12.160 1.00 45.34 79 PRO A N 1
ATOM 583 C CA . PRO A 1 79 ? 47.633 -12.109 11.170 1.00 45.34 79 PRO A CA 1
ATOM 584 C C . PRO A 1 79 ? 46.545 -11.409 10.345 1.00 45.34 79 PRO A C 1
ATOM 586 O O . PRO A 1 79 ? 45.939 -11.997 9.447 1.00 45.34 79 PRO A O 1
ATOM 589 N N . THR A 1 80 ? 46.317 -10.126 10.627 1.00 43.69 80 THR A N 1
ATOM 590 C CA . THR A 1 80 ? 45.360 -9.257 9.928 1.00 43.69 80 THR A CA 1
ATOM 591 C C . THR A 1 80 ? 45.850 -8.889 8.526 1.00 43.69 80 THR A C 1
ATOM 593 O O . THR A 1 80 ? 46.260 -7.762 8.247 1.00 43.69 80 THR A O 1
ATOM 596 N N . PHE A 1 81 ? 45.776 -9.847 7.599 1.00 45.50 81 PHE A N 1
ATOM 597 C CA . PHE A 1 81 ? 46.019 -9.587 6.183 1.00 45.50 81 PHE A CA 1
ATOM 598 C C . PHE A 1 81 ? 44.959 -8.632 5.617 1.00 45.50 81 PHE A C 1
ATOM 600 O O . PHE A 1 81 ? 43.813 -9.002 5.363 1.00 45.50 81 PHE A O 1
ATOM 607 N N . LEU A 1 82 ? 45.378 -7.381 5.421 1.00 58.16 82 LEU A N 1
ATOM 608 C CA . LEU A 1 82 ? 44.602 -6.288 4.840 1.00 58.16 82 LEU A CA 1
ATOM 609 C C . LEU A 1 82 ? 43.899 -6.697 3.539 1.00 58.16 82 LEU A C 1
ATOM 611 O O . LEU A 1 82 ? 44.554 -6.979 2.534 1.00 58.16 82 LEU A O 1
ATOM 615 N N . LYS A 1 83 ? 42.562 -6.636 3.546 1.00 52.72 83 LYS A N 1
ATOM 616 C CA . LYS A 1 83 ? 41.721 -6.564 2.338 1.00 52.72 83 LYS A CA 1
ATOM 617 C C . LYS A 1 83 ? 40.327 -5.993 2.623 1.00 52.72 83 LYS A C 1
ATOM 619 O O . LYS A 1 83 ? 39.313 -6.502 2.154 1.00 52.72 83 LYS A O 1
ATOM 624 N N . SER A 1 84 ? 40.276 -4.882 3.360 1.00 67.88 84 SER A N 1
ATOM 625 C CA . SER A 1 84 ? 39.135 -3.972 3.235 1.00 67.88 84 SER A CA 1
ATOM 626 C C . SER A 1 84 ? 39.025 -3.526 1.766 1.00 67.88 84 SER A C 1
ATOM 628 O O . SER A 1 84 ? 40.048 -3.194 1.157 1.00 67.88 84 SER A O 1
ATOM 630 N N . PRO A 1 85 ? 37.828 -3.541 1.151 1.00 70.31 85 PRO A N 1
ATOM 631 C CA . PRO A 1 85 ? 37.673 -3.042 -0.209 1.00 70.31 85 PRO A CA 1
ATOM 632 C C . PRO A 1 85 ? 38.019 -1.543 -0.243 1.00 70.31 85 PRO A C 1
ATOM 634 O O . PRO A 1 85 ? 37.660 -0.820 0.694 1.00 70.31 85 PRO A O 1
ATOM 637 N N . PRO A 1 86 ? 38.709 -1.049 -1.289 1.00 76.56 86 PRO A N 1
ATOM 638 C CA . PRO A 1 86 ? 39.062 0.363 -1.372 1.00 76.56 86 PRO A CA 1
ATOM 639 C C . PRO A 1 86 ? 37.791 1.231 -1.368 1.00 76.56 86 PRO A C 1
ATOM 641 O O . PRO A 1 86 ? 36.780 0.834 -1.955 1.00 76.56 86 PRO A O 1
ATOM 644 N N . PRO A 1 87 ? 37.805 2.399 -0.699 1.00 79.31 87 PRO A N 1
ATOM 645 C CA . PRO A 1 87 ? 36.601 3.198 -0.497 1.00 79.31 87 PRO A CA 1
ATOM 646 C C . PRO A 1 87 ? 35.957 3.624 -1.829 1.00 79.31 87 PRO A C 1
ATOM 648 O O . PRO A 1 87 ? 36.674 3.921 -2.789 1.00 79.31 87 PRO A O 1
ATOM 651 N N . PRO A 1 88 ? 34.612 3.724 -1.902 1.00 76.38 88 PRO A N 1
ATOM 652 C CA . PRO A 1 88 ? 33.885 4.027 -3.142 1.00 76.38 88 PRO A CA 1
ATOM 653 C C . PRO A 1 88 ? 34.289 5.365 -3.781 1.00 76.38 88 PRO A C 1
ATOM 655 O O . PRO A 1 88 ? 34.174 5.533 -4.993 1.00 76.38 88 PRO A O 1
ATOM 658 N N . THR A 1 89 ? 34.838 6.292 -2.992 1.00 81.31 89 THR A N 1
ATOM 659 C CA . THR A 1 89 ? 35.424 7.549 -3.472 1.00 81.31 89 THR A CA 1
ATOM 660 C C . THR A 1 89 ? 36.590 7.340 -4.440 1.00 81.31 89 THR A C 1
ATOM 662 O O . THR A 1 89 ? 36.706 8.110 -5.387 1.00 81.31 89 THR A O 1
ATOM 665 N N . LEU A 1 90 ? 37.418 6.300 -4.272 1.00 86.25 90 LEU A N 1
ATOM 666 C CA . LEU A 1 90 ? 38.496 5.988 -5.220 1.00 86.25 90 LEU A CA 1
ATOM 667 C C . LEU A 1 90 ? 37.940 5.502 -6.561 1.00 86.25 90 LEU A C 1
ATOM 669 O O . LEU A 1 90 ? 38.416 5.944 -7.601 1.00 86.25 90 LEU A O 1
ATOM 673 N N . TYR A 1 91 ? 36.895 4.671 -6.559 1.00 86.06 91 TYR A N 1
ATOM 674 C CA . TYR A 1 91 ? 36.234 4.251 -7.798 1.00 86.06 91 TYR A CA 1
ATOM 675 C C . TYR A 1 91 ? 35.569 5.429 -8.520 1.00 86.06 91 TYR A C 1
ATOM 677 O O . TYR A 1 91 ? 35.728 5.569 -9.734 1.00 86.06 91 TYR A O 1
ATOM 685 N N . LEU A 1 92 ? 34.898 6.324 -7.781 1.00 84.38 92 LEU A N 1
ATOM 686 C CA . LEU A 1 92 ? 34.348 7.557 -8.346 1.00 84.38 92 LEU A CA 1
ATOM 687 C C . LEU A 1 92 ? 35.459 8.422 -8.961 1.00 84.38 92 LEU A C 1
ATOM 689 O O . LEU A 1 92 ? 35.333 8.825 -10.116 1.00 84.38 92 LEU A O 1
ATOM 693 N N . LEU A 1 93 ? 36.568 8.644 -8.245 1.00 87.12 93 LEU A N 1
ATOM 694 C CA . LEU A 1 93 ? 37.722 9.399 -8.744 1.00 87.12 93 LEU A CA 1
ATOM 695 C C . LEU A 1 93 ? 38.354 8.750 -9.983 1.00 87.12 93 LEU A C 1
ATOM 697 O O . LEU A 1 93 ? 38.614 9.458 -10.948 1.00 87.12 93 LEU A O 1
ATOM 701 N N . CYS A 1 94 ? 38.531 7.426 -10.017 1.00 87.38 94 CYS A N 1
ATOM 702 C CA . CYS A 1 94 ? 39.017 6.711 -11.202 1.00 87.38 94 CYS A CA 1
ATOM 703 C C . CYS A 1 94 ? 38.048 6.810 -12.390 1.00 87.38 94 CYS A C 1
ATOM 705 O O . CYS A 1 94 ? 38.482 6.959 -13.529 1.00 87.38 94 CYS A O 1
ATOM 707 N N . SER A 1 95 ? 36.733 6.765 -12.157 1.00 85.69 95 SER A N 1
ATOM 708 C CA . SER A 1 95 ? 35.746 6.964 -13.227 1.00 85.69 95 SER A CA 1
ATOM 709 C C . SER A 1 95 ? 35.737 8.409 -13.745 1.00 85.69 95 SER A C 1
ATOM 711 O O . SER A 1 95 ? 35.610 8.631 -14.948 1.00 85.69 95 SER A O 1
ATOM 713 N N . LEU A 1 96 ? 35.962 9.385 -12.858 1.00 88.12 96 LEU A N 1
ATOM 714 C CA . LEU A 1 96 ? 36.084 10.799 -13.198 1.00 88.12 96 LEU A CA 1
ATOM 715 C C . LEU A 1 96 ? 37.387 11.092 -13.954 1.00 88.12 96 LEU A C 1
ATOM 717 O O . LEU A 1 96 ? 37.348 11.834 -14.931 1.00 88.12 96 LEU A O 1
ATOM 721 N N . THR A 1 97 ? 38.524 10.500 -13.576 1.00 88.25 97 THR A N 1
ATOM 722 C CA . THR A 1 97 ? 39.774 10.662 -14.336 1.00 88.25 97 THR A CA 1
ATOM 723 C C . THR A 1 97 ? 39.693 9.981 -15.696 1.00 88.25 97 THR A C 1
ATOM 725 O O . THR A 1 97 ? 40.086 10.601 -16.675 1.00 88.25 97 THR A O 1
ATOM 728 N N . LEU A 1 98 ? 39.096 8.788 -15.815 1.00 88.00 98 LEU A N 1
ATOM 729 C CA . LEU A 1 98 ? 38.829 8.160 -17.119 1.00 88.00 98 LEU A CA 1
ATOM 730 C C . LEU A 1 98 ? 37.910 9.019 -18.005 1.00 88.00 98 LEU A C 1
ATOM 732 O O . LEU A 1 98 ? 38.153 9.140 -19.209 1.00 88.00 98 LEU A O 1
ATOM 736 N N . LEU A 1 99 ? 36.890 9.658 -17.422 1.00 86.50 99 LEU A N 1
ATOM 737 C CA . LEU A 1 99 ? 36.029 10.606 -18.128 1.00 86.50 99 LEU A CA 1
ATOM 738 C C . LEU A 1 99 ? 36.816 11.851 -18.576 1.00 86.50 99 LEU A C 1
ATOM 740 O O . LEU A 1 99 ? 36.785 12.190 -19.758 1.00 86.50 99 LEU A O 1
ATOM 744 N N . ILE A 1 100 ? 37.581 12.485 -17.682 1.00 87.69 100 ILE A N 1
ATOM 745 C CA . ILE A 1 100 ? 38.414 13.659 -17.991 1.00 87.69 100 ILE A CA 1
ATOM 746 C C . ILE A 1 100 ? 39.470 13.323 -19.051 1.00 87.69 100 ILE A C 1
ATOM 748 O O . ILE A 1 100 ? 39.589 14.057 -20.025 1.00 87.69 100 ILE A O 1
ATOM 752 N N . SER A 1 101 ? 40.176 12.195 -18.949 1.00 88.00 101 SER A N 1
ATOM 753 C CA . SER A 1 101 ? 41.139 11.738 -19.962 1.00 88.00 101 SER A CA 1
ATOM 754 C C . SER A 1 101 ? 40.491 11.467 -21.322 1.00 88.00 101 SER A C 1
ATOM 756 O O . SER A 1 101 ? 41.154 11.625 -22.343 1.00 88.00 101 SER A O 1
ATOM 758 N N . SER A 1 102 ? 39.202 11.113 -21.366 1.00 85.12 102 SER A N 1
ATOM 759 C CA . SER A 1 102 ? 38.447 10.988 -22.623 1.00 85.12 102 SER A CA 1
ATOM 760 C C . SER A 1 102 ? 37.909 12.321 -23.176 1.00 85.12 102 SER A C 1
ATOM 762 O O . SER A 1 102 ? 37.598 12.400 -24.363 1.00 85.12 102 SER A O 1
ATOM 764 N N . LEU A 1 103 ? 37.848 13.376 -22.352 1.00 83.44 103 LEU A N 1
ATOM 765 C CA . LEU A 1 103 ? 37.479 14.750 -22.736 1.00 83.44 103 LEU A CA 1
ATOM 766 C C . LEU A 1 103 ? 38.694 15.630 -23.083 1.00 83.44 103 LEU A C 1
ATOM 768 O O . LEU A 1 103 ? 38.592 16.540 -23.906 1.00 83.44 103 LEU A O 1
ATOM 772 N N . LEU A 1 104 ? 39.850 15.362 -22.475 1.00 89.69 104 LEU A N 1
ATOM 773 C CA . LEU A 1 104 ? 41.072 16.154 -22.611 1.00 89.69 104 LEU A CA 1
ATOM 774 C C . LEU A 1 104 ? 41.546 16.322 -24.074 1.00 89.69 104 LEU A C 1
ATOM 776 O O . LEU A 1 104 ? 41.916 17.441 -24.426 1.00 89.69 104 LEU A O 1
ATOM 780 N N . PRO A 1 105 ? 41.462 15.309 -24.968 1.00 83.94 105 PRO A N 1
ATOM 781 C CA . PRO A 1 105 ? 41.810 15.479 -26.380 1.00 83.94 105 PRO A CA 1
ATOM 782 C C . PRO A 1 105 ? 40.934 16.482 -27.145 1.00 83.94 105 PRO A C 1
ATOM 784 O O . PRO A 1 105 ? 41.374 16.981 -28.175 1.00 83.94 105 PRO A O 1
ATOM 787 N N . LEU A 1 106 ? 39.719 16.795 -26.670 1.00 76.00 106 LEU A N 1
ATOM 788 C CA . LEU A 1 106 ? 38.891 17.855 -27.262 1.00 76.00 106 LEU A CA 1
ATOM 789 C C . LEU A 1 106 ? 39.292 19.228 -26.733 1.00 76.00 106 LEU A C 1
ATOM 791 O O . LEU A 1 106 ? 39.434 20.163 -27.512 1.00 76.00 106 LEU A O 1
ATOM 795 N N . LEU A 1 107 ? 39.501 19.332 -25.417 1.00 82.44 107 LEU A N 1
ATOM 796 C CA . LEU A 1 107 ? 39.892 20.578 -24.750 1.00 82.44 107 LEU A CA 1
ATOM 797 C C . LEU A 1 107 ? 41.270 21.085 -25.208 1.00 82.44 107 LEU A C 1
ATOM 799 O O . LEU A 1 107 ? 41.524 22.283 -25.159 1.00 82.44 107 LEU A O 1
ATOM 803 N N . LEU A 1 108 ? 42.143 20.178 -25.660 1.00 87.94 108 LEU A N 1
ATOM 804 C CA . LEU A 1 108 ? 43.469 20.488 -26.199 1.00 87.94 108 LEU A CA 1
ATOM 805 C C . LEU A 1 108 ? 43.528 20.527 -27.738 1.00 87.94 108 LEU A C 1
ATOM 807 O O . LEU A 1 108 ? 44.610 20.735 -28.286 1.00 87.94 108 LEU A O 1
ATOM 811 N N . SER A 1 109 ? 42.418 20.320 -28.457 1.00 81.25 109 SER A N 1
ATOM 812 C CA . SER A 1 109 ? 42.431 20.385 -29.924 1.00 81.25 109 SER A CA 1
ATOM 813 C C . SER A 1 109 ? 42.321 21.842 -30.400 1.00 81.25 109 SER A C 1
ATOM 815 O O . SER A 1 109 ? 41.296 22.475 -30.151 1.00 81.25 109 SER A O 1
ATOM 817 N N . PRO A 1 110 ? 43.320 22.396 -31.117 1.00 85.12 110 PRO A N 1
ATOM 818 C CA . PRO A 1 110 ? 43.261 23.774 -31.616 1.00 85.12 110 PRO A CA 1
ATOM 819 C C . PRO A 1 110 ? 42.332 23.932 -32.832 1.00 85.12 110 PRO A C 1
ATOM 821 O O . PRO A 1 110 ? 42.075 25.048 -33.276 1.00 85.12 110 PRO A O 1
ATOM 824 N N . VAL A 1 111 ? 41.839 22.823 -33.390 1.00 80.38 111 VAL A N 1
ATOM 825 C CA . VAL A 1 111 ? 40.873 22.800 -34.490 1.00 80.38 111 VAL A CA 1
ATOM 826 C C . VAL A 1 111 ? 39.495 22.473 -33.909 1.00 80.38 111 VAL A C 1
ATOM 828 O O . VAL A 1 111 ? 39.392 21.506 -33.149 1.00 80.38 111 VAL A O 1
ATOM 831 N N . PRO A 1 112 ? 38.414 23.184 -34.290 1.00 71.44 112 PRO A N 1
ATOM 832 C CA . PRO A 1 112 ? 37.047 22.807 -33.937 1.00 71.44 112 PRO A CA 1
ATOM 833 C C . PRO A 1 112 ? 36.626 21.540 -34.701 1.00 71.44 112 PRO A C 1
ATOM 835 O O . PRO A 1 112 ? 35.840 21.580 -35.648 1.00 71.44 112 PRO A O 1
ATOM 838 N N . SER A 1 113 ? 37.181 20.393 -34.301 1.00 61.12 113 SER A N 1
ATOM 839 C CA . SER A 1 113 ? 36.799 19.088 -34.833 1.00 61.12 113 SER A CA 1
ATOM 840 C C . SER A 1 113 ? 35.305 18.842 -34.572 1.00 61.12 113 SER A C 1
ATOM 842 O O . SER A 1 113 ? 34.784 19.212 -33.512 1.00 61.12 113 SER A O 1
ATOM 844 N N . PRO A 1 114 ? 34.565 18.263 -35.532 1.00 63.69 114 PRO A N 1
ATOM 845 C CA . PRO A 1 114 ? 33.123 18.175 -35.404 1.00 63.69 114 PRO A CA 1
ATOM 846 C C . PRO A 1 114 ? 32.757 17.171 -34.304 1.00 63.69 114 PRO A C 1
ATOM 848 O O . PRO A 1 114 ? 33.127 15.997 -34.349 1.00 63.69 114 PRO A O 1
ATOM 851 N N . TRP A 1 115 ? 31.965 17.627 -33.328 1.00 66.00 115 TRP A N 1
ATOM 852 C CA . TRP A 1 115 ? 31.506 16.843 -32.169 1.00 66.00 115 TRP A CA 1
ATOM 853 C C . TRP A 1 115 ? 30.776 15.534 -32.541 1.00 66.00 115 TRP A C 1
ATOM 855 O O . TRP A 1 115 ? 30.568 14.674 -31.684 1.00 66.00 115 TRP A O 1
ATOM 865 N N . SER A 1 116 ? 30.387 15.357 -33.807 1.00 64.19 116 SER A N 1
ATOM 866 C CA . SER A 1 116 ? 29.907 14.090 -34.369 1.00 64.19 116 SER A CA 1
ATOM 867 C C . SER A 1 116 ? 30.906 12.944 -34.199 1.00 64.19 116 SER A C 1
ATOM 869 O O . SER A 1 116 ? 30.490 11.846 -33.841 1.00 64.19 116 SER A O 1
ATOM 871 N N . THR A 1 117 ? 32.207 13.184 -34.394 1.00 69.19 117 THR A N 1
ATOM 872 C CA . THR A 1 117 ? 33.227 12.123 -34.367 1.00 69.19 117 THR A CA 1
ATOM 873 C C . THR A 1 117 ? 33.410 11.551 -32.961 1.00 69.19 117 THR A C 1
ATOM 875 O O . THR A 1 117 ? 33.577 10.347 -32.792 1.00 69.19 117 THR A O 1
ATOM 878 N N . LEU A 1 118 ? 33.310 12.383 -31.917 1.00 64.94 118 LEU A N 1
ATOM 879 C CA . LEU A 1 118 ? 33.400 11.893 -30.538 1.00 64.94 118 LEU A CA 1
ATOM 880 C C . LEU A 1 118 ? 32.172 11.063 -30.137 1.00 64.94 118 LEU A C 1
ATOM 882 O O . LEU A 1 118 ? 32.312 10.060 -29.437 1.00 64.94 118 LEU A O 1
ATOM 886 N N . LYS A 1 119 ? 30.971 11.434 -30.607 1.00 63.28 119 LYS A N 1
ATOM 887 C CA . LYS A 1 119 ? 29.722 10.716 -30.288 1.00 63.28 119 LYS A CA 1
ATOM 888 C C . LYS A 1 119 ? 29.769 9.233 -30.679 1.00 63.28 119 LYS A C 1
ATOM 890 O O . LYS A 1 119 ? 29.088 8.432 -30.039 1.00 63.28 119 LYS A O 1
ATOM 895 N N . THR A 1 120 ? 30.581 8.853 -31.670 1.00 67.31 120 THR A N 1
ATOM 896 C CA . THR A 1 120 ? 30.758 7.456 -32.107 1.00 67.31 120 THR A CA 1
ATOM 897 C C . THR A 1 120 ? 31.829 6.682 -31.324 1.00 67.31 120 THR A C 1
ATOM 899 O O . THR A 1 120 ? 31.942 5.467 -31.490 1.00 67.31 120 THR A O 1
ATOM 902 N N . SER A 1 121 ? 32.625 7.334 -30.466 1.00 81.75 121 SER A N 1
ATOM 903 C CA . SER A 1 121 ? 33.706 6.681 -29.716 1.00 81.75 121 SER A CA 1
ATOM 904 C C . SER A 1 121 ? 33.161 5.808 -28.582 1.00 81.75 121 SER A C 1
ATOM 906 O O . SER A 1 121 ? 32.861 6.295 -27.493 1.00 81.75 121 SER A O 1
ATOM 908 N N . LYS A 1 122 ? 33.077 4.490 -28.813 1.00 80.38 122 LYS A N 1
ATOM 909 C CA . LYS A 1 122 ? 32.608 3.492 -27.826 1.00 80.38 122 LYS A CA 1
ATOM 910 C C . LYS A 1 122 ? 33.305 3.606 -26.459 1.00 80.38 122 LYS A C 1
ATOM 912 O O . LYS A 1 122 ? 32.670 3.361 -25.440 1.00 80.38 122 LYS A O 1
ATOM 917 N N . PHE A 1 123 ? 34.578 4.010 -26.430 1.00 81.19 123 PHE A N 1
ATOM 918 C CA . PHE A 1 123 ? 35.326 4.230 -25.187 1.00 81.19 123 PHE A CA 1
ATOM 919 C C . PHE A 1 123 ? 34.781 5.421 -24.384 1.00 81.19 123 PHE A C 1
ATOM 921 O O . PHE A 1 123 ? 34.527 5.289 -23.192 1.00 81.19 123 PHE A O 1
ATOM 928 N N . PHE A 1 124 ? 34.510 6.553 -25.045 1.00 80.31 124 PHE A N 1
ATOM 929 C CA . PHE A 1 124 ? 33.868 7.716 -24.420 1.00 80.31 124 PHE A CA 1
ATOM 930 C C . PHE A 1 124 ? 32.482 7.359 -23.863 1.00 80.31 124 PHE A C 1
ATOM 932 O O . PHE A 1 124 ? 32.141 7.742 -22.744 1.00 80.31 124 PHE A O 1
ATOM 939 N N . GLN A 1 125 ? 31.716 6.547 -24.604 1.00 77.81 125 GLN A N 1
ATOM 940 C CA . GLN A 1 125 ? 30.423 6.040 -24.139 1.00 77.81 125 GLN A CA 1
ATOM 941 C C . GLN A 1 125 ? 30.567 5.179 -22.873 1.00 77.81 125 GLN A C 1
ATOM 943 O O . GLN A 1 125 ? 29.845 5.397 -21.902 1.00 77.81 125 GLN A O 1
ATOM 948 N N . ALA A 1 126 ? 31.530 4.253 -22.846 1.00 80.44 126 ALA A N 1
ATOM 949 C CA . ALA A 1 126 ? 31.800 3.412 -21.681 1.00 80.44 126 ALA A CA 1
ATOM 950 C C . ALA A 1 126 ? 32.261 4.223 -20.453 1.00 80.44 126 ALA A C 1
ATOM 952 O O . ALA A 1 126 ? 31.770 3.975 -19.353 1.00 80.44 126 ALA A O 1
ATOM 953 N N . SER A 1 127 ? 33.135 5.223 -20.624 1.00 81.62 127 SER A N 1
ATOM 954 C CA . SER A 1 127 ? 33.570 6.105 -19.527 1.00 81.62 127 SER A CA 1
ATOM 955 C C . SER A 1 127 ? 32.409 6.905 -18.930 1.00 81.62 127 SER A C 1
ATOM 957 O O . SER A 1 127 ? 32.278 6.960 -17.708 1.00 81.62 127 SER A O 1
ATOM 959 N N . ILE A 1 128 ? 31.525 7.459 -19.771 1.00 77.81 128 ILE A N 1
ATOM 960 C CA . ILE A 1 128 ? 30.290 8.124 -19.323 1.00 77.81 128 ILE A CA 1
ATOM 961 C C . ILE A 1 128 ? 29.409 7.152 -18.530 1.00 77.81 128 ILE A C 1
ATOM 963 O O . ILE A 1 128 ? 28.986 7.481 -17.423 1.00 77.81 128 ILE A O 1
ATOM 967 N N . MET A 1 129 ? 29.169 5.946 -19.053 1.00 75.62 129 MET A N 1
ATOM 968 C CA . MET A 1 129 ? 28.354 4.933 -18.374 1.00 75.62 129 MET A CA 1
ATOM 969 C C . MET A 1 129 ? 28.892 4.564 -16.995 1.00 75.62 129 MET A C 1
ATOM 971 O O . MET A 1 129 ? 28.135 4.511 -16.026 1.00 75.62 129 MET A O 1
ATOM 975 N N . ASN A 1 130 ? 30.201 4.339 -16.911 1.00 82.00 130 ASN A N 1
ATOM 976 C CA . ASN A 1 130 ? 30.875 3.963 -15.678 1.00 82.00 130 ASN A CA 1
ATOM 977 C C . ASN A 1 130 ? 30.787 5.101 -14.644 1.00 82.00 130 ASN A C 1
ATOM 979 O O . ASN A 1 130 ? 30.421 4.868 -13.494 1.00 82.00 130 ASN A O 1
ATOM 983 N N . PHE A 1 131 ? 31.026 6.348 -15.071 1.00 80.81 131 PHE A N 1
ATOM 984 C CA . PHE A 1 131 ? 30.892 7.529 -14.216 1.00 80.81 131 PHE A CA 1
ATOM 985 C C . PHE A 1 131 ? 29.456 7.737 -13.710 1.00 80.81 131 PHE A C 1
ATOM 987 O O . PHE A 1 131 ? 29.274 7.989 -12.524 1.00 80.81 131 PHE A O 1
ATOM 994 N N . ILE A 1 132 ? 28.428 7.578 -14.555 1.00 75.06 132 ILE A N 1
ATOM 995 C CA . ILE A 1 132 ? 27.019 7.685 -14.128 1.00 75.06 132 ILE A CA 1
ATOM 996 C C . ILE A 1 132 ? 26.681 6.596 -13.103 1.00 75.06 132 ILE A C 1
ATOM 998 O O . ILE A 1 132 ? 26.065 6.892 -12.082 1.00 75.06 132 ILE A O 1
ATOM 1002 N N . GLY A 1 133 ? 27.118 5.353 -13.338 1.00 76.69 133 GLY A N 1
ATOM 1003 C CA . GLY A 1 133 ? 26.934 4.249 -12.396 1.00 76.69 133 GLY A CA 1
ATOM 1004 C C . GLY A 1 133 ? 27.554 4.549 -11.030 1.00 76.69 133 GLY A C 1
ATOM 1005 O O . GLY A 1 133 ? 26.861 4.501 -10.011 1.00 76.69 133 GLY A O 1
ATOM 1006 N N . TYR A 1 134 ? 28.831 4.943 -10.999 1.00 80.88 134 TYR A N 1
ATOM 1007 C CA . TYR A 1 134 ? 29.501 5.319 -9.753 1.00 80.88 134 TYR A CA 1
ATOM 1008 C C . TYR A 1 134 ? 28.913 6.575 -9.109 1.00 80.88 134 TYR A C 1
ATOM 1010 O O . TYR A 1 134 ? 28.841 6.621 -7.883 1.00 80.88 134 TYR A O 1
ATOM 1018 N N . LEU A 1 135 ? 28.445 7.563 -9.875 1.00 77.31 135 LEU A N 1
ATOM 1019 C CA . LEU A 1 135 ? 27.784 8.754 -9.341 1.00 77.31 135 LEU A CA 1
ATOM 1020 C C . LEU A 1 135 ? 26.464 8.390 -8.650 1.00 77.31 135 LEU A C 1
ATOM 1022 O O . LEU A 1 135 ? 26.263 8.777 -7.501 1.00 77.31 135 LEU A O 1
ATOM 1026 N N . THR A 1 136 ? 25.608 7.579 -9.279 1.00 72.56 136 THR A N 1
ATOM 1027 C CA . THR A 1 136 ? 24.363 7.087 -8.663 1.00 72.56 136 THR A CA 1
ATOM 1028 C C . THR A 1 136 ? 24.653 6.273 -7.394 1.00 72.56 136 THR A C 1
ATOM 1030 O O . THR A 1 136 ? 24.001 6.469 -6.367 1.00 72.56 136 THR A O 1
ATOM 1033 N N . LEU A 1 137 ? 25.688 5.425 -7.411 1.00 75.06 137 LEU A N 1
ATOM 1034 C CA . LEU A 1 137 ? 26.142 4.677 -6.231 1.00 75.06 137 LEU A CA 1
ATOM 1035 C C . LEU A 1 137 ? 26.788 5.563 -5.145 1.00 75.06 137 LEU A C 1
ATOM 1037 O O . LEU A 1 137 ? 26.739 5.196 -3.973 1.00 75.06 137 LEU A O 1
ATOM 1041 N N . SER A 1 138 ? 27.356 6.721 -5.497 1.00 76.00 138 SER A N 1
ATOM 1042 C CA . SER A 1 138 ? 28.055 7.637 -4.572 1.00 76.00 138 SER A CA 1
ATOM 1043 C C . SER A 1 138 ? 27.169 8.751 -4.011 1.00 76.00 138 SER A C 1
ATOM 1045 O O . SER A 1 138 ? 27.466 9.290 -2.947 1.00 76.00 138 SER A O 1
ATOM 1047 N N . LEU A 1 139 ? 26.055 9.077 -4.670 1.00 69.69 139 LEU A N 1
ATOM 1048 C CA . LEU A 1 139 ? 24.997 9.908 -4.088 1.00 69.69 139 LEU A CA 1
ATOM 1049 C C . LEU A 1 139 ? 24.289 9.169 -2.937 1.00 69.69 139 LEU A C 1
ATOM 1051 O O . LEU A 1 139 ? 23.888 9.802 -1.958 1.00 69.69 139 LEU A O 1
ATOM 1055 N N . LYS A 1 140 ? 24.211 7.829 -3.023 1.00 68.69 140 LYS A N 1
ATOM 1056 C CA . LYS A 1 140 ? 23.574 6.934 -2.041 1.00 68.69 140 LYS A CA 1
ATOM 1057 C C . LYS A 1 140 ? 24.006 7.235 -0.589 1.00 68.69 140 LYS A C 1
ATOM 1059 O O . LYS A 1 140 ? 23.148 7.619 0.206 1.00 68.69 140 LYS A O 1
ATOM 1064 N N . PRO A 1 141 ? 25.291 7.124 -0.189 1.00 70.00 141 PRO A N 1
ATOM 1065 C CA . PRO A 1 141 ? 25.652 7.205 1.225 1.00 70.00 141 PRO A CA 1
ATOM 1066 C C . PRO A 1 141 ? 25.397 8.598 1.801 1.00 70.00 141 PRO A C 1
ATOM 1068 O O . PRO A 1 141 ? 24.912 8.712 2.920 1.00 70.00 141 PRO A O 1
ATOM 1071 N N . THR A 1 142 ? 25.671 9.658 1.039 1.00 75.62 142 THR A N 1
ATOM 1072 C CA . THR A 1 142 ? 25.548 11.045 1.510 1.00 75.62 142 THR A CA 1
ATOM 1073 C C . THR A 1 142 ? 24.088 11.463 1.685 1.00 75.62 142 THR A C 1
ATOM 1075 O O . THR A 1 142 ? 23.721 11.981 2.741 1.00 75.62 142 THR A O 1
ATOM 1078 N N . TYR A 1 143 ? 23.239 11.199 0.685 1.00 75.56 143 TYR A N 1
ATOM 1079 C CA . TYR A 1 143 ? 21.826 11.585 0.706 1.00 75.56 143 TYR A CA 1
ATOM 1080 C C . TYR A 1 143 ? 21.048 10.815 1.783 1.00 75.56 143 TYR A C 1
ATOM 1082 O O . TYR A 1 143 ? 20.428 11.412 2.666 1.00 75.56 143 TYR A O 1
ATOM 1090 N N . PHE A 1 144 ? 21.159 9.484 1.796 1.00 71.88 144 PHE A N 1
ATOM 1091 C CA . PHE A 1 144 ? 20.416 8.666 2.755 1.00 71.88 144 PHE A CA 1
ATOM 1092 C C . PHE A 1 144 ? 20.998 8.702 4.172 1.00 71.88 144 PHE A C 1
ATOM 1094 O O . PHE A 1 144 ? 20.232 8.556 5.117 1.00 71.88 144 PHE A O 1
ATOM 1101 N N . LYS A 1 145 ? 22.294 8.985 4.391 1.00 80.06 145 LYS A N 1
ATOM 1102 C CA . LYS A 1 145 ? 22.802 9.236 5.758 1.00 80.06 145 LYS A CA 1
ATOM 1103 C C . LYS A 1 145 ? 22.162 10.484 6.378 1.00 80.06 145 LYS A C 1
ATOM 1105 O O . LYS A 1 145 ? 21.911 10.485 7.581 1.00 80.06 145 LYS A O 1
ATOM 1110 N N . SER A 1 146 ? 21.859 11.503 5.567 1.00 78.50 146 SER A N 1
ATOM 1111 C CA . SER A 1 146 ? 21.134 12.705 6.002 1.00 78.50 146 SER A CA 1
ATOM 1112 C C . SER A 1 146 ? 19.670 12.400 6.360 1.00 78.50 146 SER A C 1
ATOM 1114 O O . SER A 1 146 ? 19.196 12.805 7.422 1.00 78.50 146 SER A O 1
ATOM 1116 N N . ILE A 1 147 ? 18.970 11.620 5.526 1.00 70.81 147 ILE A N 1
ATOM 1117 C CA . ILE A 1 147 ? 17.558 11.254 5.742 1.00 70.81 147 ILE A CA 1
ATOM 1118 C C . ILE A 1 147 ? 17.413 10.215 6.871 1.00 70.81 147 ILE A C 1
ATOM 1120 O O . ILE A 1 147 ? 16.774 10.480 7.887 1.00 70.81 147 ILE A O 1
ATOM 1124 N N . CYS A 1 148 ? 18.059 9.055 6.739 1.00 69.44 148 CYS A N 1
ATOM 1125 C CA . CYS A 1 148 ? 17.925 7.883 7.615 1.00 69.44 148 CYS A CA 1
ATOM 1126 C C . CYS A 1 148 ? 18.750 7.975 8.920 1.00 69.44 148 CYS A C 1
ATOM 1128 O O . CYS A 1 148 ? 18.899 6.980 9.635 1.00 69.44 148 CYS A O 1
ATOM 1130 N N . GLY A 1 149 ? 19.323 9.146 9.230 1.00 71.69 149 GLY A N 1
ATOM 1131 C CA . GLY A 1 149 ? 19.951 9.444 10.524 1.00 71.69 149 GLY A CA 1
ATOM 1132 C C . GLY A 1 149 ? 21.181 8.602 10.878 1.00 71.69 149 GLY A C 1
ATOM 1133 O O . GLY A 1 149 ? 21.448 8.399 12.056 1.00 71.69 149 GLY A O 1
ATOM 1134 N N . GLY A 1 150 ? 21.909 8.081 9.887 1.00 68.62 150 GLY A N 1
ATOM 1135 C CA . GLY A 1 150 ? 23.099 7.247 10.113 1.00 68.62 150 GLY A CA 1
ATOM 1136 C C . GLY A 1 150 ? 22.837 5.799 10.548 1.00 68.62 150 GLY A C 1
ATOM 1137 O O . GLY A 1 150 ? 23.794 5.092 10.854 1.00 68.62 150 GLY A O 1
ATOM 1138 N N . SER A 1 151 ? 21.583 5.337 10.542 1.00 59.56 151 SER A N 1
ATOM 1139 C CA . SER A 1 151 ? 21.253 3.917 10.734 1.00 59.56 151 SER A CA 1
ATOM 1140 C C . SER A 1 151 ? 21.849 3.024 9.628 1.00 59.56 151 SER A C 1
ATOM 1142 O O . SER A 1 151 ? 22.128 3.493 8.520 1.00 59.56 151 SER A O 1
ATOM 1144 N N . LYS A 1 152 ? 22.029 1.720 9.908 1.00 68.06 152 LYS A N 1
ATOM 1145 C CA . LYS A 1 152 ? 22.488 0.695 8.941 1.00 68.06 152 LYS A CA 1
ATOM 1146 C C . LYS A 1 152 ? 21.411 0.366 7.892 1.00 68.06 152 LYS A C 1
ATOM 1148 O O . LYS A 1 152 ? 20.937 -0.758 7.787 1.00 68.06 152 LYS A O 1
ATOM 1153 N N . PHE A 1 153 ? 20.968 1.366 7.141 1.00 56.94 153 PHE A N 1
ATOM 1154 C CA . PHE A 1 153 ? 19.805 1.222 6.268 1.00 56.94 153 PHE A CA 1
ATOM 1155 C C . PHE A 1 153 ? 20.090 0.396 5.000 1.00 56.94 153 PHE A C 1
ATOM 1157 O O . PHE A 1 153 ? 19.181 -0.192 4.430 1.00 56.94 153 PHE A O 1
ATOM 1164 N N . PHE A 1 154 ? 21.350 0.310 4.557 1.00 60.84 154 PHE A N 1
ATOM 1165 C CA . PHE A 1 154 ? 21.708 -0.284 3.260 1.00 60.84 154 PHE A CA 1
ATOM 1166 C C . PHE A 1 154 ? 22.030 -1.781 3.245 1.00 60.84 154 PHE A C 1
ATOM 1168 O O . PHE A 1 154 ? 22.703 -2.252 2.333 1.00 60.84 154 PHE A O 1
ATOM 1175 N N . GLU A 1 155 ? 21.507 -2.535 4.208 1.00 64.12 155 GLU A N 1
ATOM 1176 C CA . GLU A 1 155 ? 21.637 -3.998 4.245 1.00 64.12 155 GLU A CA 1
ATOM 1177 C C . GLU A 1 155 ? 20.327 -4.724 3.851 1.00 64.12 155 GLU A C 1
ATOM 1179 O O . GLU A 1 155 ? 20.300 -5.954 3.834 1.00 64.12 155 GLU A O 1
ATOM 1184 N N . SER A 1 156 ? 19.263 -4.006 3.436 1.00 73.25 156 SER A N 1
ATOM 1185 C CA . SER A 1 156 ? 18.076 -4.624 2.816 1.00 73.25 156 SER A CA 1
ATOM 1186 C C . SER A 1 156 ? 18.412 -5.180 1.420 1.00 73.25 156 SER A C 1
ATOM 1188 O O . SER A 1 156 ? 18.364 -4.496 0.397 1.00 73.25 156 SER A O 1
ATOM 1190 N N . ARG A 1 157 ? 18.795 -6.465 1.400 1.00 82.44 157 ARG A N 1
ATOM 1191 C CA . ARG A 1 157 ? 19.158 -7.267 0.215 1.00 82.44 157 ARG A CA 1
ATOM 1192 C C . ARG A 1 157 ? 18.145 -7.139 -0.930 1.00 82.44 157 ARG A C 1
ATOM 1194 O O . ARG A 1 157 ? 18.539 -6.974 -2.081 1.00 82.44 157 ARG A O 1
ATOM 1201 N N . GLU A 1 158 ? 16.863 -7.139 -0.588 1.00 83.38 158 GLU A N 1
ATOM 1202 C CA . GLU A 1 158 ? 15.724 -6.984 -1.498 1.00 83.38 158 GLU A CA 1
ATOM 1203 C C . GLU A 1 158 ? 15.818 -5.712 -2.365 1.00 83.38 158 GLU A C 1
ATOM 1205 O O . GLU A 1 158 ? 15.638 -5.776 -3.580 1.00 83.38 158 GLU A O 1
ATOM 1210 N N . SER A 1 159 ? 16.240 -4.578 -1.788 1.00 81.00 159 SER A N 1
ATOM 1211 C CA . SER A 1 159 ? 16.463 -3.315 -2.514 1.00 81.00 159 SER A CA 1
ATOM 1212 C C . SER A 1 159 ? 17.558 -3.425 -3.588 1.00 81.00 159 SER A C 1
ATOM 1214 O O . SER A 1 159 ? 17.535 -2.717 -4.595 1.00 81.00 159 SER A O 1
ATOM 1216 N N . TYR A 1 160 ? 18.546 -4.306 -3.395 1.00 82.56 160 TYR A N 1
ATOM 1217 C CA . TYR A 1 160 ? 19.582 -4.576 -4.398 1.00 82.56 160 TYR A CA 1
ATOM 1218 C C . TYR A 1 160 ? 19.109 -5.571 -5.462 1.00 82.56 160 TYR A C 1
ATOM 1220 O O . TYR A 1 160 ? 19.471 -5.422 -6.629 1.00 82.56 160 TYR A O 1
ATOM 1228 N N . GLU A 1 161 ? 18.295 -6.560 -5.092 1.00 85.50 161 GLU A N 1
ATOM 1229 C CA . GLU A 1 161 ? 17.725 -7.534 -6.029 1.00 85.50 161 GLU A CA 1
ATOM 1230 C C . GLU A 1 161 ? 16.662 -6.880 -6.940 1.00 85.50 161 GLU A C 1
ATOM 1232 O O . GLU A 1 161 ? 16.702 -7.090 -8.157 1.00 85.50 161 GLU A O 1
ATOM 1237 N N . SER A 1 162 ? 15.820 -5.979 -6.408 1.00 84.38 162 SER A N 1
ATOM 1238 C CA . SER A 1 162 ? 14.917 -5.107 -7.187 1.00 84.38 162 SER A CA 1
ATOM 1239 C C . SER A 1 162 ? 15.693 -4.226 -8.172 1.00 84.38 162 SER A C 1
ATOM 1241 O O . SER A 1 162 ? 15.438 -4.260 -9.381 1.00 84.38 162 SER A O 1
ATOM 1243 N N . LEU A 1 163 ? 16.698 -3.485 -7.685 1.00 82.94 163 LEU A N 1
ATOM 1244 C CA . LEU A 1 163 ? 17.518 -2.601 -8.517 1.00 82.94 163 LEU A CA 1
ATOM 1245 C C . LEU A 1 163 ? 18.241 -3.355 -9.638 1.00 82.94 163 LEU A C 1
ATOM 1247 O O . LEU A 1 163 ? 18.217 -2.915 -10.787 1.00 82.94 163 LEU A O 1
ATOM 1251 N N . THR A 1 164 ? 18.900 -4.469 -9.315 1.00 84.94 164 THR A N 1
ATOM 1252 C CA . THR A 1 164 ? 19.651 -5.265 -10.295 1.00 84.94 164 THR A CA 1
ATOM 1253 C C . THR A 1 164 ? 18.716 -5.813 -11.370 1.00 84.94 164 THR A C 1
ATOM 1255 O O . THR A 1 164 ? 19.013 -5.681 -12.557 1.00 84.94 164 THR A O 1
ATOM 1258 N N . SER A 1 165 ? 17.545 -6.325 -10.980 1.00 87.06 165 SER A N 1
ATOM 1259 C CA . SER A 1 165 ? 16.520 -6.805 -11.916 1.00 87.06 165 SER A CA 1
ATOM 1260 C C . SER A 1 165 ? 16.005 -5.685 -12.828 1.00 87.06 165 SER A C 1
ATOM 1262 O O . SER A 1 165 ? 15.952 -5.851 -14.048 1.00 87.06 165 SER A O 1
ATOM 1264 N N . TYR A 1 166 ? 15.706 -4.509 -12.263 1.00 88.44 166 TYR A N 1
ATOM 1265 C CA . TYR A 1 166 ? 15.301 -3.320 -13.018 1.00 88.44 166 TYR A CA 1
ATOM 1266 C C . TYR A 1 166 ? 16.385 -2.874 -14.014 1.00 88.44 166 TYR A C 1
ATOM 1268 O O . TYR A 1 166 ? 16.089 -2.670 -15.192 1.00 88.44 166 TYR A O 1
ATOM 1276 N N . LEU A 1 167 ? 17.646 -2.758 -13.582 1.00 85.50 167 LEU A N 1
ATOM 1277 C CA . LEU A 1 167 ? 18.748 -2.315 -14.441 1.00 85.50 167 LEU A CA 1
ATOM 1278 C C . LEU A 1 167 ? 19.048 -3.313 -15.566 1.00 85.50 167 LEU A C 1
ATOM 1280 O O . LEU A 1 167 ? 19.259 -2.878 -16.697 1.00 85.50 167 LEU A O 1
ATOM 1284 N N . ILE A 1 168 ? 19.009 -4.623 -15.298 1.00 87.12 168 ILE A N 1
ATOM 1285 C CA . ILE A 1 168 ? 19.148 -5.662 -16.331 1.00 87.12 168 ILE A CA 1
ATOM 1286 C C . ILE A 1 168 ? 18.010 -5.543 -17.353 1.00 87.12 168 ILE A C 1
ATOM 1288 O O . ILE A 1 168 ? 18.268 -5.481 -18.555 1.00 87.12 168 ILE A O 1
ATOM 1292 N N . PHE A 1 169 ? 16.761 -5.428 -16.895 1.00 88.56 169 PHE A N 1
ATOM 1293 C CA . PHE A 1 169 ? 15.599 -5.294 -17.774 1.00 88.56 169 PHE A CA 1
ATOM 1294 C C . PHE A 1 169 ? 15.666 -4.029 -18.651 1.00 88.56 169 PHE A C 1
ATOM 1296 O O . PHE A 1 169 ? 15.468 -4.104 -19.866 1.00 88.56 169 PHE A O 1
ATOM 1303 N N . LYS A 1 170 ? 16.028 -2.867 -18.084 1.00 89.44 170 LYS A N 1
ATOM 1304 C CA . LYS A 1 170 ? 16.223 -1.639 -18.878 1.00 89.44 170 LYS A CA 1
ATOM 1305 C C . LYS A 1 170 ? 17.428 -1.736 -19.816 1.00 89.44 170 LYS A C 1
ATOM 1307 O O . LYS A 1 170 ? 17.336 -1.259 -20.944 1.00 89.44 170 LYS A O 1
ATOM 1312 N N . PHE A 1 171 ? 18.523 -2.388 -19.417 1.00 86.88 171 PHE A N 1
ATOM 1313 C CA . PHE A 1 171 ? 19.674 -2.619 -20.296 1.00 86.88 171 PHE A CA 1
ATOM 1314 C C . PHE A 1 171 ? 19.303 -3.472 -21.518 1.00 86.88 171 PHE A C 1
ATOM 1316 O O . PHE A 1 171 ? 19.695 -3.129 -22.634 1.00 86.88 171 PHE A O 1
ATOM 1323 N N . ILE A 1 172 ? 18.480 -4.512 -21.340 1.00 87.19 172 ILE A N 1
ATOM 1324 C CA . ILE A 1 172 ? 17.948 -5.317 -22.450 1.00 87.19 172 ILE A CA 1
ATOM 1325 C C . ILE A 1 172 ? 17.146 -4.429 -23.416 1.00 87.19 172 ILE A C 1
ATOM 1327 O O . ILE A 1 172 ? 17.446 -4.426 -24.610 1.00 87.19 172 ILE A O 1
ATOM 1331 N N . ILE A 1 173 ? 16.216 -3.600 -22.926 1.00 85.75 173 ILE A N 1
ATOM 1332 C CA . ILE A 1 173 ? 15.432 -2.673 -23.772 1.00 85.75 173 ILE A CA 1
ATOM 1333 C C . ILE A 1 173 ? 16.335 -1.698 -24.549 1.00 85.75 173 ILE A C 1
ATOM 1335 O O . ILE A 1 173 ? 16.157 -1.506 -25.754 1.00 85.75 173 ILE A O 1
ATOM 1339 N N . ILE A 1 174 ? 17.333 -1.103 -23.886 1.00 86.06 174 ILE A N 1
ATOM 1340 C CA . ILE A 1 174 ? 18.306 -0.206 -24.531 1.00 86.06 174 ILE A CA 1
ATOM 1341 C C . ILE A 1 174 ? 19.088 -0.951 -25.624 1.00 86.06 174 ILE A C 1
ATOM 1343 O O . ILE A 1 174 ? 19.343 -0.384 -26.685 1.00 86.06 174 ILE A O 1
ATOM 1347 N N . SER A 1 175 ? 19.452 -2.217 -25.389 1.00 85.19 175 SER A N 1
ATOM 1348 C CA . SER A 1 175 ? 20.236 -3.015 -26.340 1.00 85.19 175 SER A CA 1
ATOM 1349 C C . SER A 1 175 ? 19.491 -3.305 -27.650 1.00 85.19 175 SER A C 1
ATOM 1351 O O . SER A 1 175 ? 20.133 -3.332 -28.704 1.00 85.19 175 SER A O 1
ATOM 1353 N N . GLN A 1 176 ? 18.157 -3.433 -27.599 1.00 84.69 176 GLN A N 1
ATOM 1354 C CA . GLN A 1 176 ? 17.302 -3.587 -28.781 1.00 84.69 176 GLN A CA 1
ATOM 1355 C C . GLN A 1 176 ? 17.142 -2.262 -29.547 1.00 84.69 176 GLN A C 1
ATOM 1357 O O . GLN A 1 176 ? 17.206 -2.231 -30.775 1.00 84.69 176 GLN A O 1
ATOM 1362 N N . HIS A 1 177 ? 17.015 -1.129 -28.848 1.00 81.81 177 HIS A N 1
ATOM 1363 C CA . HIS A 1 177 ? 16.907 0.205 -29.460 1.00 81.81 177 HIS A CA 1
ATOM 1364 C C . HIS A 1 177 ? 18.264 0.794 -29.899 1.00 81.81 177 HIS A C 1
ATOM 1366 O O . HIS A 1 177 ? 18.596 1.945 -29.614 1.00 81.81 177 HIS A O 1
ATOM 1372 N N . ARG A 1 178 ? 19.042 0.016 -30.659 1.00 74.75 178 ARG A N 1
ATOM 1373 C CA . ARG A 1 178 ? 20.444 0.277 -31.040 1.00 74.75 178 ARG A CA 1
ATOM 1374 C C . ARG A 1 178 ? 20.672 1.400 -32.079 1.00 74.75 178 ARG A C 1
ATOM 1376 O O . ARG A 1 178 ? 21.701 1.410 -32.753 1.00 74.75 178 ARG A O 1
ATOM 1383 N N . GLY A 1 179 ? 19.714 2.315 -32.231 1.00 72.56 179 GLY A N 1
ATOM 1384 C CA . GLY A 1 179 ? 19.709 3.400 -33.220 1.00 72.56 179 GLY A CA 1
ATOM 1385 C C . GLY A 1 179 ? 20.328 4.725 -32.745 1.00 72.56 179 GLY A C 1
ATOM 1386 O O . GLY A 1 179 ? 20.893 4.840 -31.653 1.00 72.56 179 GLY A O 1
ATOM 1387 N N . GLU A 1 180 ? 20.210 5.756 -33.587 1.00 58.47 180 GLU A N 1
ATOM 1388 C CA . GLU A 1 180 ? 20.751 7.095 -33.322 1.00 58.47 180 GLU A CA 1
ATOM 1389 C C . GLU A 1 180 ? 20.147 7.731 -32.056 1.00 58.47 180 GLU A C 1
ATOM 1391 O O . GLU A 1 180 ? 18.970 8.081 -32.018 1.00 58.47 180 GLU A O 1
ATOM 1396 N N . GLY A 1 181 ? 20.974 7.917 -31.020 1.00 64.88 181 GLY A N 1
ATOM 1397 C CA . GLY A 1 181 ? 20.562 8.504 -29.732 1.00 64.88 181 GLY A CA 1
ATOM 1398 C C . GLY A 1 181 ? 21.043 7.746 -28.488 1.00 64.88 181 GLY A C 1
ATOM 1399 O O . GLY A 1 181 ? 20.959 8.289 -27.388 1.00 64.88 181 GLY A O 1
ATOM 1400 N N . SER A 1 182 ? 21.600 6.539 -28.666 1.00 67.50 182 SER A N 1
ATOM 1401 C CA . SER A 1 182 ? 21.982 5.543 -27.638 1.00 67.50 182 SER A CA 1
ATOM 1402 C C . SER A 1 182 ? 22.616 6.032 -26.319 1.00 67.50 182 SER A C 1
ATOM 1404 O O . SER A 1 182 ? 22.574 5.289 -25.343 1.00 67.50 182 SER A O 1
ATOM 1406 N N . LEU A 1 183 ? 23.230 7.217 -26.261 1.00 76.19 183 LEU A N 1
ATOM 1407 C CA . LEU A 1 183 ? 23.906 7.739 -25.065 1.00 76.19 183 LEU A CA 1
ATOM 1408 C C . LEU A 1 183 ? 22.972 8.350 -24.015 1.00 76.19 183 LEU A C 1
ATOM 1410 O O . LEU A 1 183 ? 23.286 8.312 -22.828 1.00 76.19 183 LEU A O 1
ATOM 1414 N N . CYS A 1 184 ? 21.844 8.936 -24.420 1.00 83.19 184 CYS A N 1
ATOM 1415 C CA . CYS A 1 184 ? 20.964 9.617 -23.469 1.00 83.19 184 CYS A CA 1
ATOM 1416 C C . CYS A 1 184 ? 20.180 8.613 -22.617 1.00 83.19 184 CYS A C 1
ATOM 1418 O O . CYS A 1 184 ? 20.033 8.797 -21.413 1.00 83.19 184 CYS A O 1
ATOM 1420 N N . TYR A 1 185 ? 19.692 7.531 -23.220 1.00 85.25 185 TYR A N 1
ATOM 1421 C CA . TYR A 1 185 ? 18.756 6.614 -22.566 1.00 85.25 185 TYR A CA 1
ATOM 1422 C C . TYR A 1 185 ? 19.326 5.940 -21.309 1.00 85.25 185 TYR A C 1
ATOM 1424 O O . TYR A 1 185 ? 18.652 5.991 -20.282 1.00 85.25 185 TYR A O 1
ATOM 1432 N N . PRO A 1 186 ? 20.565 5.413 -21.299 1.00 85.00 186 PRO A N 1
ATOM 1433 C CA . PRO A 1 186 ? 21.156 4.864 -20.081 1.00 85.00 186 PRO A CA 1
ATOM 1434 C C . PRO A 1 186 ? 21.325 5.886 -18.945 1.00 85.00 186 PRO A C 1
ATOM 1436 O O . PRO A 1 186 ? 21.209 5.516 -17.782 1.00 85.00 186 PRO A O 1
ATOM 1439 N N . PHE A 1 187 ? 21.563 7.166 -19.258 1.00 86.06 187 PHE A N 1
ATOM 1440 C CA . PHE A 1 187 ? 21.618 8.240 -18.259 1.00 86.06 187 PHE A CA 1
ATOM 1441 C C . PHE A 1 187 ? 20.237 8.487 -17.638 1.00 86.06 187 PHE A C 1
ATOM 1443 O O . PHE A 1 187 ? 20.107 8.490 -16.415 1.00 86.06 187 PHE A O 1
ATOM 1450 N N . PHE A 1 188 ? 19.188 8.587 -18.464 1.00 89.56 188 PHE A N 1
ATOM 1451 C CA . PHE A 1 188 ? 17.803 8.682 -17.985 1.00 89.56 188 PHE A CA 1
ATOM 1452 C C . PHE A 1 188 ? 17.410 7.461 -17.135 1.00 89.56 188 PHE A C 1
ATOM 1454 O O . PHE A 1 188 ? 16.898 7.631 -16.031 1.00 89.56 188 PHE A O 1
ATOM 1461 N N . PHE A 1 189 ? 17.696 6.237 -17.593 1.00 88.88 189 PHE A N 1
ATOM 1462 C CA . PHE A 1 189 ? 17.396 5.014 -16.840 1.00 88.88 189 PHE A CA 1
ATOM 1463 C C . PHE A 1 189 ? 18.241 4.858 -15.566 1.00 88.88 189 PHE A C 1
ATOM 1465 O O . PHE A 1 189 ? 17.737 4.327 -14.577 1.00 88.88 189 PHE A O 1
ATOM 1472 N N . GLY A 1 190 ? 19.478 5.364 -15.549 1.00 87.44 190 GLY A N 1
ATOM 1473 C CA . GLY A 1 190 ? 20.330 5.413 -14.360 1.00 87.44 190 GLY A CA 1
ATOM 1474 C C . GLY A 1 190 ? 19.795 6.361 -13.284 1.00 87.44 190 GLY A C 1
ATOM 1475 O O . GLY A 1 190 ? 19.775 5.993 -12.110 1.00 87.44 190 GLY A O 1
ATOM 1476 N N . ILE A 1 191 ? 19.293 7.542 -13.672 1.00 90.06 191 ILE A N 1
ATOM 1477 C CA . ILE A 1 191 ? 18.618 8.457 -12.737 1.00 90.06 191 ILE A CA 1
ATOM 1478 C C . ILE A 1 191 ? 17.295 7.847 -12.260 1.00 90.06 191 ILE A C 1
ATOM 1480 O O . ILE A 1 191 ? 17.050 7.828 -11.059 1.00 90.06 191 ILE A O 1
ATOM 1484 N N . LEU A 1 192 ? 16.474 7.288 -13.158 1.00 91.06 192 LEU A N 1
ATOM 1485 C CA . LEU A 1 192 ? 15.211 6.629 -12.791 1.00 91.06 192 LEU A CA 1
ATOM 1486 C C . LEU A 1 192 ? 15.427 5.453 -11.826 1.00 91.06 192 LEU A C 1
ATOM 1488 O O . LEU A 1 192 ? 14.689 5.326 -10.855 1.00 91.06 192 LEU A O 1
ATOM 1492 N N . GLY A 1 193 ? 16.473 4.645 -12.031 1.00 89.62 193 GLY A N 1
ATOM 1493 C CA . GLY A 1 193 ? 16.885 3.618 -11.070 1.00 89.62 193 GLY A CA 1
ATOM 1494 C C . GLY A 1 193 ? 17.284 4.221 -9.720 1.00 89.62 193 GLY A C 1
ATOM 1495 O O . GLY A 1 193 ? 16.835 3.744 -8.683 1.00 89.62 193 GLY A O 1
ATOM 1496 N N . GLY A 1 194 ? 18.047 5.320 -9.722 1.00 88.06 194 GLY A N 1
ATOM 1497 C CA . GLY A 1 194 ? 18.369 6.096 -8.518 1.00 88.06 194 GLY A CA 1
ATOM 1498 C C . GLY A 1 194 ? 17.133 6.579 -7.747 1.00 88.06 194 GLY A C 1
ATOM 1499 O O . GLY A 1 194 ? 17.067 6.419 -6.528 1.00 88.06 194 GLY A O 1
ATOM 1500 N N . LEU A 1 195 ? 16.138 7.119 -8.457 1.00 90.81 195 LEU A N 1
ATOM 1501 C CA . LEU A 1 195 ? 14.865 7.566 -7.886 1.00 90.81 195 LEU A CA 1
ATOM 1502 C C . LEU A 1 195 ? 14.024 6.393 -7.361 1.00 90.81 195 LEU A C 1
ATOM 1504 O O . LEU A 1 195 ? 13.451 6.512 -6.281 1.00 90.81 195 LEU A O 1
ATOM 1508 N N . LYS A 1 196 ? 13.995 5.247 -8.059 1.00 91.50 196 LYS A N 1
ATOM 1509 C CA . LYS A 1 196 ? 13.271 4.050 -7.598 1.00 91.50 196 LYS A CA 1
ATOM 1510 C C . LYS A 1 196 ? 13.844 3.507 -6.290 1.00 91.50 196 LYS A C 1
ATOM 1512 O O . LYS A 1 196 ? 13.080 3.302 -5.352 1.00 91.50 196 LYS A O 1
ATOM 1517 N N . ILE A 1 197 ? 15.174 3.388 -6.173 1.00 88.38 197 ILE A N 1
ATOM 1518 C CA . ILE A 1 197 ? 15.830 3.024 -4.899 1.00 88.38 197 ILE A CA 1
ATOM 1519 C C . ILE A 1 197 ? 15.433 4.013 -3.798 1.00 88.38 197 ILE A C 1
ATOM 1521 O O . ILE A 1 197 ? 15.201 3.610 -2.664 1.00 88.38 197 ILE A O 1
ATOM 1525 N N . ALA A 1 198 ? 15.367 5.312 -4.109 1.00 88.31 198 ALA A N 1
ATOM 1526 C CA . ALA A 1 198 ? 14.993 6.329 -3.132 1.00 88.31 198 ALA A CA 1
ATOM 1527 C C . ALA A 1 198 ? 13.543 6.179 -2.652 1.00 88.31 198 ALA A C 1
ATOM 1529 O O . ALA A 1 198 ? 13.292 6.327 -1.457 1.00 88.31 198 ALA A O 1
ATOM 1530 N N . GLY A 1 199 ? 12.620 5.822 -3.549 1.00 89.88 199 GLY A N 1
ATOM 1531 C CA . GLY A 1 199 ? 11.246 5.468 -3.201 1.00 89.88 199 GLY A CA 1
ATOM 1532 C C . GLY A 1 199 ? 11.151 4.194 -2.359 1.00 89.88 199 GLY A C 1
ATOM 1533 O O . GLY A 1 199 ? 10.483 4.200 -1.329 1.00 89.88 199 GLY A O 1
ATOM 1534 N N . GLU A 1 200 ? 11.859 3.127 -2.738 1.00 89.31 200 GLU A N 1
ATOM 1535 C CA . GLU A 1 200 ? 11.905 1.857 -1.994 1.00 89.31 200 GLU A CA 1
ATOM 1536 C C . GLU A 1 200 ? 12.466 2.048 -0.575 1.00 89.31 200 GLU A C 1
ATOM 1538 O O . GLU A 1 200 ? 11.798 1.711 0.402 1.00 89.31 200 GLU A O 1
ATOM 1543 N N . VAL A 1 201 ? 13.631 2.692 -0.449 1.00 87.19 201 VAL A N 1
ATOM 1544 C CA . VAL A 1 201 ? 14.274 3.016 0.837 1.00 87.19 201 VAL A CA 1
ATOM 1545 C C . VAL A 1 201 ? 13.368 3.871 1.720 1.00 87.19 201 VAL A C 1
ATOM 1547 O O . VAL A 1 201 ? 13.258 3.622 2.918 1.00 87.19 201 VAL A O 1
ATOM 1550 N N . LEU A 1 202 ? 12.701 4.883 1.159 1.00 88.25 202 LEU A N 1
ATOM 1551 C CA . LEU A 1 202 ? 11.867 5.788 1.948 1.00 88.25 202 LEU A CA 1
ATOM 1552 C C . LEU A 1 202 ? 10.492 5.172 2.287 1.00 88.25 202 LEU A C 1
ATOM 1554 O O . LEU A 1 202 ? 9.943 5.486 3.344 1.00 88.25 202 LEU A O 1
ATOM 1558 N N . ARG A 1 203 ? 9.990 4.214 1.489 1.00 89.44 203 ARG A N 1
ATOM 1559 C CA . ARG A 1 203 ? 8.873 3.323 1.864 1.00 89.44 203 ARG A CA 1
ATOM 1560 C C . ARG A 1 203 ? 9.276 2.401 3.026 1.00 89.44 203 ARG A C 1
ATOM 1562 O O . ARG A 1 203 ? 8.521 2.293 3.989 1.00 89.44 203 ARG A O 1
ATOM 1569 N N . GLU A 1 204 ? 10.478 1.817 2.997 1.00 89.44 204 GLU A N 1
ATOM 1570 C CA . GLU A 1 204 ? 11.023 1.002 4.099 1.00 89.44 204 GLU A CA 1
ATOM 1571 C C . GLU A 1 204 ? 11.194 1.830 5.393 1.00 89.44 204 GLU A C 1
ATOM 1573 O O . GLU A 1 204 ? 10.890 1.346 6.484 1.00 89.44 204 GLU A O 1
ATOM 1578 N N . VAL A 1 205 ? 11.607 3.106 5.296 1.00 87.88 205 VAL A N 1
ATOM 1579 C CA . VAL A 1 205 ? 11.635 4.033 6.448 1.00 87.88 205 VAL A CA 1
ATOM 1580 C C . VAL A 1 205 ? 10.230 4.216 7.028 1.00 87.88 205 VAL A C 1
ATOM 1582 O O . VAL A 1 205 ? 10.065 4.111 8.240 1.00 87.88 205 VAL A O 1
ATOM 1585 N N . ILE A 1 206 ? 9.221 4.479 6.191 1.00 90.06 206 ILE A N 1
ATOM 1586 C CA . ILE A 1 206 ? 7.839 4.710 6.647 1.00 90.06 206 ILE A CA 1
ATOM 1587 C C . ILE A 1 206 ? 7.251 3.460 7.310 1.00 90.06 206 ILE A C 1
ATOM 1589 O O . ILE A 1 206 ? 6.635 3.593 8.366 1.00 90.06 206 ILE A O 1
ATOM 1593 N N . GLY A 1 207 ? 7.494 2.267 6.753 1.00 90.44 207 GLY A N 1
ATOM 1594 C CA . GLY A 1 207 ? 7.110 0.994 7.375 1.00 90.44 207 GLY A CA 1
ATOM 1595 C C . GLY A 1 207 ? 7.694 0.860 8.781 1.00 90.44 207 GLY A C 1
ATOM 1596 O O . GLY A 1 207 ? 6.950 0.822 9.756 1.00 90.44 207 GLY A O 1
ATOM 1597 N N . ARG A 1 208 ? 9.024 0.968 8.910 1.00 89.12 208 ARG A N 1
ATOM 1598 C CA . ARG A 1 208 ? 9.708 0.905 10.214 1.00 89.12 208 ARG A CA 1
ATOM 1599 C C . ARG A 1 208 ? 9.211 1.954 11.213 1.00 89.12 208 ARG A C 1
ATOM 1601 O O . ARG A 1 208 ? 9.177 1.670 12.406 1.00 89.12 208 ARG A O 1
ATOM 1608 N N . VAL A 1 209 ? 8.834 3.157 10.769 1.00 89.06 209 VAL A N 1
ATOM 1609 C CA . VAL A 1 209 ? 8.243 4.171 11.661 1.00 89.06 209 VAL A CA 1
ATOM 1610 C C . VAL A 1 209 ? 6.841 3.746 12.115 1.00 89.06 209 VAL A C 1
ATOM 1612 O O . VAL A 1 209 ? 6.600 3.770 13.323 1.00 89.06 209 VAL A O 1
ATOM 1615 N N . LYS A 1 210 ? 5.969 3.290 11.195 1.00 90.00 210 LYS A N 1
ATOM 1616 C CA . LYS A 1 210 ? 4.623 2.751 11.492 1.00 90.00 210 LYS A CA 1
ATOM 1617 C C . LYS A 1 210 ? 4.700 1.608 12.511 1.00 90.00 210 LYS A C 1
ATOM 1619 O O . LYS A 1 210 ? 3.981 1.648 13.506 1.00 90.00 210 LYS A O 1
ATOM 1624 N N . ASP A 1 211 ? 5.628 0.672 12.319 1.00 89.31 211 ASP A N 1
ATOM 1625 C CA . ASP A 1 211 ? 5.844 -0.477 13.209 1.00 89.31 211 ASP A CA 1
ATOM 1626 C C . ASP A 1 211 ? 6.427 -0.068 14.573 1.00 89.31 211 ASP A C 1
ATOM 1628 O O . ASP A 1 211 ? 6.060 -0.617 15.609 1.00 89.31 211 ASP A O 1
ATOM 1632 N N . SER A 1 212 ? 7.342 0.910 14.596 1.00 90.25 212 SER A N 1
ATOM 1633 C CA . SER A 1 212 ? 8.043 1.317 15.824 1.00 90.25 212 SER A CA 1
ATOM 1634 C C . SER A 1 212 ? 7.189 2.092 16.828 1.00 90.25 212 SER A C 1
ATOM 1636 O O . SER A 1 212 ? 7.624 2.266 17.967 1.00 90.25 212 SER A O 1
ATOM 1638 N N . GLY A 1 213 ? 6.037 2.627 16.405 1.00 87.69 213 GLY A N 1
ATOM 1639 C CA . GLY A 1 213 ? 5.196 3.486 17.242 1.00 87.69 213 GLY A CA 1
ATOM 1640 C C . GLY A 1 213 ? 5.902 4.751 17.750 1.00 87.69 213 GLY A C 1
ATOM 1641 O O . GLY A 1 213 ? 5.554 5.241 18.822 1.00 87.69 213 GLY A O 1
ATOM 1642 N N . ARG A 1 214 ? 6.904 5.264 17.021 1.00 89.12 214 ARG A N 1
ATOM 1643 C CA . ARG A 1 214 ? 7.648 6.495 17.349 1.00 89.12 214 ARG A CA 1
ATOM 1644 C C . ARG A 1 214 ? 7.202 7.665 16.479 1.00 89.12 214 ARG A C 1
ATOM 1646 O O . ARG A 1 214 ? 6.698 7.460 15.377 1.00 89.12 214 ARG A O 1
ATOM 1653 N N . GLU A 1 215 ? 7.489 8.882 16.942 1.00 85.88 215 GLU A N 1
ATOM 1654 C CA . GLU A 1 215 ? 7.232 10.105 16.180 1.00 85.88 215 GLU A CA 1
ATOM 1655 C C . GLU A 1 215 ? 7.848 10.015 14.767 1.00 85.88 215 GLU A C 1
ATOM 1657 O O . GLU A 1 215 ? 9.064 9.811 14.627 1.00 85.88 215 GLU A O 1
ATOM 1662 N N . PRO A 1 216 ? 7.051 10.190 13.695 1.00 82.38 216 PRO A N 1
ATOM 1663 C CA . PRO A 1 216 ? 7.594 10.343 12.361 1.00 82.38 216 PRO A CA 1
ATOM 1664 C C . PRO A 1 216 ? 8.355 11.668 12.306 1.00 82.38 216 PRO A C 1
ATOM 1666 O O . PRO A 1 216 ? 7.738 12.729 12.267 1.00 82.38 216 PRO A O 1
ATOM 1669 N N . GLY A 1 217 ? 9.693 11.605 12.254 1.00 77.25 217 GLY A N 1
ATOM 1670 C CA . GLY A 1 217 ? 10.601 12.760 12.146 1.00 77.25 217 GLY A CA 1
ATOM 1671 C C . GLY A 1 217 ? 10.451 13.523 10.820 1.00 77.25 217 GLY A C 1
ATOM 1672 O O . GLY A 1 217 ? 11.361 13.551 9.986 1.00 77.25 217 GLY A O 1
ATOM 1673 N N . GLY A 1 218 ? 9.269 14.101 10.603 1.00 71.69 218 GLY A N 1
ATOM 1674 C CA . GLY A 1 218 ? 8.662 14.275 9.284 1.00 71.69 218 GLY A CA 1
ATOM 1675 C C . GLY A 1 218 ? 9.406 15.246 8.381 1.00 71.69 218 GLY A C 1
ATOM 1676 O O . GLY A 1 218 ? 9.486 15.015 7.179 1.00 71.69 218 GLY A O 1
ATOM 1677 N N . VAL A 1 219 ? 10.078 16.240 8.972 1.00 73.69 219 VAL A N 1
ATOM 1678 C CA . VAL A 1 219 ? 10.925 17.210 8.259 1.00 73.69 219 VAL A CA 1
ATOM 1679 C C . VAL A 1 219 ? 12.014 16.522 7.419 1.00 73.69 219 VAL A C 1
ATOM 1681 O O . VAL A 1 219 ? 12.440 17.071 6.405 1.00 73.69 219 VAL A O 1
ATOM 1684 N N . ARG A 1 220 ? 12.468 15.313 7.791 1.00 83.50 220 ARG A N 1
ATOM 1685 C CA . ARG A 1 220 ? 13.412 14.523 6.976 1.00 83.50 220 ARG A CA 1
ATOM 1686 C C . ARG A 1 220 ? 12.724 13.720 5.869 1.00 83.50 220 ARG A C 1
ATOM 1688 O O . ARG A 1 220 ? 13.249 13.674 4.759 1.00 83.50 220 ARG A O 1
ATOM 1695 N N . VAL A 1 221 ? 11.553 13.143 6.138 1.00 83.81 221 VAL A N 1
ATOM 1696 C CA . VAL A 1 221 ? 10.787 12.341 5.164 1.00 83.81 221 VAL A CA 1
ATOM 1697 C C . VAL A 1 221 ? 10.249 13.222 4.029 1.00 83.81 221 VAL A C 1
ATOM 1699 O O . VAL A 1 221 ? 10.442 12.906 2.858 1.00 83.81 221 VAL A O 1
ATOM 1702 N N . GLU A 1 222 ? 9.678 14.385 4.352 1.00 87.00 222 GLU A N 1
ATOM 1703 C CA . GLU A 1 222 ? 9.173 15.352 3.364 1.00 87.00 222 GLU A CA 1
ATOM 1704 C C . GLU A 1 222 ? 10.271 15.892 2.440 1.00 87.00 222 GLU A C 1
ATOM 1706 O O . GLU A 1 222 ? 10.050 16.053 1.239 1.00 87.00 222 GLU A O 1
ATOM 1711 N N . ARG A 1 223 ? 11.475 16.143 2.974 1.00 88.69 223 ARG A N 1
ATOM 1712 C CA . ARG A 1 223 ? 12.640 16.584 2.182 1.00 88.69 223 ARG A CA 1
ATOM 1713 C C . ARG A 1 223 ? 13.161 15.493 1.245 1.00 88.69 223 ARG A C 1
ATOM 1715 O O . ARG A 1 223 ? 13.671 15.811 0.173 1.00 88.69 223 ARG A O 1
ATOM 1722 N N . GLY A 1 224 ? 13.004 14.222 1.621 1.00 87.75 224 GLY A N 1
ATOM 1723 C CA . GLY A 1 224 ? 13.229 13.089 0.725 1.00 87.75 224 GLY A CA 1
ATOM 1724 C C . GLY A 1 224 ? 12.262 13.126 -0.458 1.00 87.75 224 GLY A C 1
ATOM 1725 O O . GLY A 1 224 ? 12.678 13.239 -1.611 1.00 87.75 224 GLY A O 1
ATOM 1726 N N . TRP A 1 225 ? 10.960 13.127 -0.167 1.00 89.69 225 TRP A N 1
ATOM 1727 C CA . TRP A 1 225 ? 9.919 13.087 -1.194 1.00 89.69 225 TRP A CA 1
ATOM 1728 C C . TRP A 1 225 ? 9.912 14.288 -2.135 1.00 89.69 225 TRP A C 1
ATOM 1730 O O . TRP A 1 225 ? 9.828 14.112 -3.349 1.00 89.69 225 TRP A O 1
ATOM 1740 N N . THR A 1 226 ? 10.041 15.505 -1.605 1.00 90.38 226 THR A N 1
ATOM 1741 C CA . THR A 1 226 ? 10.106 16.722 -2.430 1.00 90.38 226 THR A CA 1
ATOM 1742 C C . THR A 1 226 ? 11.331 16.732 -3.342 1.00 90.38 226 THR A C 1
ATOM 1744 O O . THR A 1 226 ? 11.222 17.182 -4.480 1.00 90.38 226 THR A O 1
ATOM 1747 N N . GLY A 1 227 ? 12.462 16.160 -2.909 1.00 90.75 227 GLY A N 1
ATOM 1748 C CA . GLY A 1 227 ? 13.627 15.937 -3.768 1.00 90.75 227 GLY A CA 1
ATOM 1749 C C . GLY A 1 227 ? 13.341 14.966 -4.919 1.00 90.75 227 GLY A C 1
ATOM 1750 O O . GLY A 1 227 ? 13.574 15.307 -6.078 1.00 90.75 227 GLY A O 1
ATOM 1751 N N . ILE A 1 228 ? 12.792 13.783 -4.616 1.00 91.12 228 ILE A N 1
ATOM 1752 C CA . ILE A 1 228 ? 12.454 12.754 -5.619 1.00 91.12 228 ILE A CA 1
ATOM 1753 C C . ILE A 1 228 ? 11.447 13.307 -6.642 1.00 91.12 228 ILE A C 1
ATOM 1755 O O . ILE A 1 228 ? 11.675 13.221 -7.851 1.00 91.12 228 ILE A O 1
ATOM 1759 N N . ALA A 1 229 ? 10.373 13.945 -6.165 1.00 91.88 229 ALA A N 1
ATOM 1760 C CA . ALA A 1 229 ? 9.347 14.547 -7.008 1.00 91.88 229 ALA A CA 1
ATOM 1761 C C . ALA A 1 229 ? 9.906 15.682 -7.882 1.00 91.88 229 ALA A C 1
ATOM 1763 O O . ALA A 1 229 ? 9.633 15.712 -9.080 1.00 91.88 229 ALA A O 1
ATOM 1764 N N . ALA A 1 230 ? 10.726 16.585 -7.327 1.00 93.25 230 ALA A N 1
ATOM 1765 C CA . ALA A 1 230 ? 11.328 17.679 -8.092 1.00 93.25 230 ALA A CA 1
ATOM 1766 C C . ALA A 1 230 ? 12.235 17.168 -9.222 1.00 93.25 230 ALA A C 1
ATOM 1768 O O . ALA A 1 230 ? 12.140 17.660 -10.346 1.00 93.25 230 ALA A O 1
ATOM 1769 N N . VAL A 1 231 ? 13.066 16.146 -8.972 1.00 92.56 231 VAL A N 1
ATOM 1770 C CA . VAL A 1 231 ? 13.879 15.528 -10.034 1.00 92.56 231 VAL A CA 1
ATOM 1771 C C . VAL A 1 231 ? 12.982 14.859 -11.081 1.00 92.56 231 VAL A C 1
ATOM 1773 O O . VAL A 1 231 ? 13.199 15.071 -12.273 1.00 92.56 231 VAL A O 1
ATOM 1776 N N . GLY A 1 232 ? 11.937 14.134 -10.668 1.00 92.94 232 GLY A N 1
ATOM 1777 C CA . GLY A 1 232 ? 10.964 13.523 -11.580 1.00 92.94 232 GLY A CA 1
ATOM 1778 C C . GLY A 1 232 ? 10.259 14.541 -12.488 1.00 92.94 232 GLY A C 1
ATOM 1779 O O . GLY A 1 232 ? 10.236 14.365 -13.706 1.00 92.94 232 GLY A O 1
ATOM 1780 N N . PHE A 1 233 ? 9.758 15.652 -11.938 1.00 94.06 233 PHE A N 1
ATOM 1781 C CA . PHE A 1 233 ? 9.137 16.725 -12.725 1.00 94.06 233 PHE A CA 1
ATOM 1782 C C . PHE A 1 233 ? 10.135 17.445 -13.644 1.00 94.06 233 PHE A C 1
ATOM 1784 O O . PHE A 1 233 ? 9.803 17.725 -14.797 1.00 94.06 233 PHE A O 1
ATOM 1791 N N . CYS A 1 234 ? 11.374 17.680 -13.199 1.00 93.88 234 CYS A N 1
ATOM 1792 C CA . CYS A 1 234 ? 12.435 18.208 -14.061 1.00 93.88 234 CYS A CA 1
ATOM 1793 C C . CYS A 1 234 ? 12.750 17.258 -15.229 1.00 93.88 234 CYS A C 1
ATOM 1795 O O . CYS A 1 234 ? 12.854 17.704 -16.372 1.00 93.88 234 CYS A O 1
ATOM 1797 N N . MET A 1 235 ? 12.837 15.946 -14.985 1.00 92.62 235 MET A N 1
ATOM 1798 C CA . MET A 1 235 ? 13.012 14.952 -16.051 1.00 92.62 235 MET A CA 1
ATOM 1799 C C . MET A 1 235 ? 11.813 14.912 -17.005 1.00 92.62 235 MET A C 1
ATOM 1801 O O . MET A 1 235 ? 12.015 14.800 -18.214 1.00 92.62 235 MET A O 1
ATOM 1805 N N . LEU A 1 236 ? 10.584 15.054 -16.494 1.00 93.69 236 LEU A N 1
ATOM 1806 C CA . LEU A 1 236 ? 9.366 15.108 -17.308 1.00 93.69 236 LEU A CA 1
ATOM 1807 C C . LEU A 1 236 ? 9.365 16.333 -18.236 1.00 93.69 236 LEU A C 1
ATOM 1809 O O . LEU A 1 236 ? 9.065 16.205 -19.423 1.00 93.69 236 LEU A O 1
ATOM 1813 N N . ALA A 1 237 ? 9.769 17.499 -17.725 1.00 92.19 237 ALA A N 1
ATOM 1814 C CA . ALA A 1 237 ? 9.909 18.724 -18.510 1.00 92.19 237 ALA A CA 1
ATOM 1815 C C . ALA A 1 237 ? 10.986 18.590 -19.603 1.00 92.19 237 ALA A C 1
ATOM 1817 O O . ALA A 1 237 ? 10.731 18.926 -20.761 1.00 92.19 237 ALA A O 1
ATOM 1818 N N . VAL A 1 238 ? 12.158 18.030 -19.277 1.00 90.44 238 VAL A N 1
ATOM 1819 C CA . VAL A 1 238 ? 13.238 17.782 -20.253 1.00 90.44 238 VAL A CA 1
ATOM 1820 C C . VAL A 1 238 ? 12.819 16.756 -21.316 1.00 90.44 238 VAL A C 1
ATOM 1822 O O . VAL A 1 238 ? 13.111 16.945 -22.497 1.00 90.44 238 VAL A O 1
ATOM 1825 N N . ALA A 1 239 ? 12.099 15.696 -20.935 1.00 89.69 239 ALA A N 1
ATOM 1826 C CA . ALA A 1 239 ? 11.584 14.700 -21.876 1.00 89.69 239 ALA A CA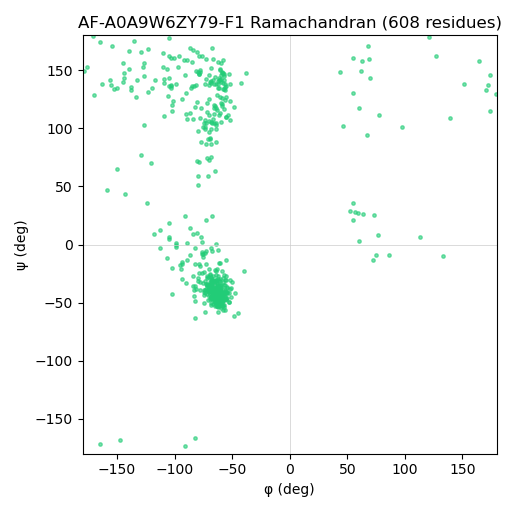 1
ATOM 1827 C C . ALA A 1 239 ? 10.475 15.266 -22.786 1.00 89.69 239 ALA A C 1
ATOM 1829 O O . ALA A 1 239 ? 10.410 14.921 -23.968 1.00 89.69 239 ALA A O 1
ATOM 1830 N N . GLY A 1 240 ? 9.628 16.158 -22.260 1.00 88.56 240 GLY A N 1
ATOM 1831 C CA . GLY A 1 240 ? 8.589 16.856 -23.019 1.00 88.56 240 GLY A CA 1
ATOM 1832 C C . GLY A 1 240 ? 9.139 17.904 -23.994 1.00 88.56 240 GLY A C 1
ATOM 1833 O O . GLY A 1 240 ? 8.660 17.987 -25.126 1.00 88.56 240 GLY A O 1
ATOM 1834 N N . GLY A 1 241 ? 10.177 18.647 -23.593 1.00 88.00 241 GLY A N 1
ATOM 1835 C CA . GLY A 1 241 ? 10.753 19.815 -24.282 1.00 88.00 241 GLY A CA 1
ATOM 1836 C C . GLY A 1 241 ? 11.471 19.571 -25.620 1.00 88.00 241 GLY A C 1
ATOM 1837 O O . GLY A 1 241 ? 12.350 20.341 -25.992 1.00 88.00 241 GLY A O 1
ATOM 1838 N N . GLY A 1 242 ? 11.147 18.500 -26.348 1.00 76.75 242 GLY A N 1
ATOM 1839 C CA . GLY A 1 242 ? 11.564 18.284 -27.742 1.00 76.75 242 GLY A CA 1
ATOM 1840 C C . GLY A 1 242 ? 13.028 17.885 -27.981 1.00 76.75 242 GLY A C 1
ATOM 1841 O O . GLY A 1 242 ? 13.357 17.475 -29.091 1.00 76.75 242 GLY A O 1
ATOM 1842 N N . GLY A 1 243 ? 13.900 17.933 -26.967 1.00 72.06 243 GLY A N 1
ATOM 1843 C CA . GLY A 1 243 ? 15.323 17.585 -27.108 1.00 72.06 243 GLY A CA 1
ATOM 1844 C C . GLY A 1 243 ? 15.600 16.113 -27.460 1.00 72.06 243 GLY A C 1
ATOM 1845 O O . GLY A 1 243 ? 16.650 15.797 -28.020 1.00 72.06 243 GLY A O 1
ATOM 1846 N N . LEU A 1 244 ? 14.658 15.209 -27.170 1.00 74.69 244 LEU A N 1
ATOM 1847 C CA . LEU A 1 244 ? 14.752 13.785 -27.496 1.00 74.69 244 LEU A CA 1
ATOM 1848 C C . LEU A 1 244 ? 14.153 13.493 -28.880 1.00 74.69 244 LEU A C 1
ATOM 1850 O O . LEU A 1 244 ? 12.937 13.548 -29.072 1.00 74.69 244 LEU A O 1
ATOM 1854 N N . ARG A 1 245 ? 15.010 13.115 -29.837 1.00 77.19 245 ARG A N 1
ATOM 1855 C CA . ARG A 1 245 ? 14.584 12.551 -31.128 1.00 77.19 245 ARG A CA 1
ATOM 1856 C C . ARG A 1 245 ? 14.061 11.119 -30.930 1.00 77.19 245 ARG A C 1
ATOM 1858 O O . ARG A 1 245 ? 14.623 10.361 -30.144 1.00 77.19 245 ARG A O 1
ATOM 1865 N N . GLY A 1 246 ? 13.009 10.757 -31.669 1.00 82.81 246 GLY A N 1
ATOM 1866 C CA . GLY A 1 246 ? 12.378 9.429 -31.634 1.00 82.81 246 GLY A CA 1
ATOM 1867 C C . GLY A 1 246 ? 11.129 9.362 -30.744 1.00 82.81 246 GLY A C 1
ATOM 1868 O O . GLY A 1 246 ? 11.220 9.226 -29.526 1.00 82.81 246 GLY A O 1
ATOM 1869 N N . LEU A 1 247 ? 9.943 9.405 -31.367 1.00 83.31 247 LEU A N 1
ATOM 1870 C CA . LEU A 1 247 ? 8.649 9.493 -30.672 1.00 83.31 247 LEU A CA 1
ATOM 1871 C C . LEU A 1 247 ? 8.392 8.317 -29.708 1.00 83.31 247 LEU A C 1
ATOM 1873 O O . LEU A 1 247 ? 8.065 8.551 -28.545 1.00 83.31 247 LEU A O 1
ATOM 1877 N N . LYS A 1 248 ? 8.603 7.072 -30.171 1.00 85.44 248 LYS A N 1
ATOM 1878 C CA . LYS A 1 248 ? 8.420 5.835 -29.381 1.00 85.44 248 LYS A CA 1
ATOM 1879 C C . LYS A 1 248 ? 9.194 5.874 -28.054 1.00 85.44 248 LYS A C 1
ATOM 1881 O O . LYS A 1 248 ? 8.637 5.627 -26.988 1.00 85.44 248 LYS A O 1
ATOM 1886 N N . LE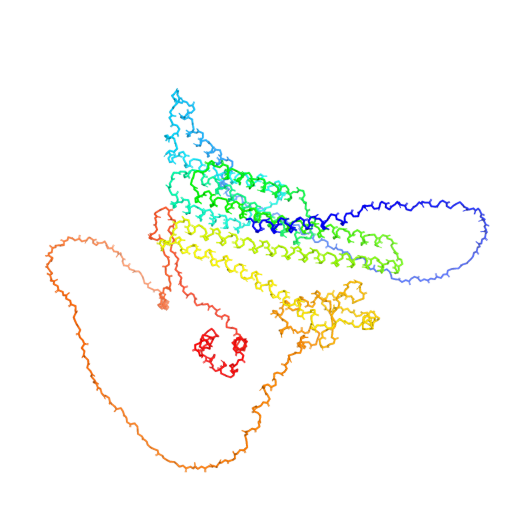U A 1 249 ? 10.476 6.234 -28.121 1.00 83.56 249 LEU A N 1
ATOM 1887 C CA . LEU A 1 249 ? 11.390 6.181 -26.978 1.00 83.56 249 LEU A CA 1
ATOM 1888 C C . LEU A 1 249 ? 11.223 7.387 -26.037 1.00 83.56 249 LEU A C 1
ATOM 1890 O O . LEU A 1 249 ? 11.365 7.240 -24.825 1.00 83.56 249 LEU A O 1
ATOM 1894 N N . ARG A 1 250 ? 10.797 8.549 -26.558 1.00 88.44 250 ARG A N 1
ATOM 1895 C CA . ARG A 1 250 ? 10.316 9.664 -25.726 1.00 88.44 250 ARG A CA 1
ATOM 1896 C C . ARG A 1 250 ? 9.101 9.253 -24.888 1.00 88.44 250 ARG A C 1
ATOM 1898 O O . ARG A 1 250 ? 9.062 9.567 -23.703 1.00 88.44 250 ARG A O 1
ATOM 1905 N N . HIS A 1 251 ? 8.132 8.539 -25.471 1.00 90.31 251 HIS A N 1
ATOM 1906 C CA . HIS A 1 251 ? 6.965 8.053 -24.723 1.00 90.31 251 HIS A CA 1
ATOM 1907 C C . HIS A 1 251 ? 7.357 7.047 -23.638 1.00 90.31 251 HIS A C 1
ATOM 1909 O O . HIS A 1 251 ? 6.889 7.190 -22.514 1.00 90.31 251 HIS A O 1
ATOM 1915 N N . LEU A 1 252 ? 8.260 6.101 -23.925 1.00 89.69 252 LEU A N 1
ATOM 1916 C CA . LEU A 1 252 ? 8.754 5.159 -22.913 1.00 89.69 252 LEU A CA 1
ATOM 1917 C C . LEU A 1 252 ? 9.365 5.885 -21.701 1.00 89.69 252 LEU A C 1
ATOM 1919 O O . LEU A 1 252 ? 8.998 5.598 -20.569 1.00 89.69 252 LEU A O 1
ATOM 1923 N N . ILE A 1 253 ? 10.236 6.874 -21.927 1.00 91.25 253 ILE A N 1
ATOM 1924 C CA . ILE A 1 253 ? 10.843 7.665 -20.840 1.00 91.25 253 ILE A CA 1
ATOM 1925 C C . ILE A 1 253 ? 9.776 8.418 -20.035 1.00 91.25 253 ILE A C 1
ATOM 1927 O O . ILE A 1 253 ? 9.843 8.443 -18.810 1.00 91.25 253 ILE A O 1
ATOM 1931 N N . VAL A 1 254 ? 8.771 8.995 -20.702 1.00 92.75 254 VAL A N 1
ATOM 1932 C CA . VAL A 1 254 ? 7.652 9.678 -20.033 1.00 92.75 254 VAL A CA 1
ATOM 1933 C C . VAL A 1 254 ? 6.824 8.711 -19.178 1.00 92.75 254 VAL A C 1
ATOM 1935 O O . VAL A 1 254 ? 6.527 9.047 -18.035 1.00 92.75 254 VAL A O 1
ATOM 1938 N N . PHE A 1 255 ? 6.492 7.512 -19.670 1.00 92.00 255 PHE A N 1
ATOM 1939 C CA . PHE A 1 255 ? 5.767 6.506 -18.880 1.00 92.00 255 PHE A CA 1
ATOM 1940 C C . PHE A 1 255 ? 6.557 6.051 -17.647 1.00 92.00 255 PHE A C 1
ATOM 1942 O O . PHE A 1 255 ? 5.987 5.947 -16.566 1.00 92.00 255 PHE A O 1
ATOM 1949 N N . GLU A 1 256 ? 7.867 5.850 -17.771 1.00 92.75 256 GLU A N 1
ATOM 1950 C CA . GLU A 1 256 ? 8.724 5.440 -16.650 1.00 92.75 256 GLU A CA 1
ATOM 1951 C C . GLU A 1 256 ? 8.880 6.550 -15.597 1.00 92.75 256 GLU A C 1
ATOM 1953 O O . GLU A 1 256 ? 8.819 6.273 -14.401 1.00 92.75 256 GLU A O 1
ATOM 1958 N N . ILE A 1 257 ? 8.989 7.818 -16.017 1.00 93.94 257 ILE A N 1
ATOM 1959 C CA . ILE A 1 257 ? 8.944 8.968 -15.097 1.00 93.94 257 ILE A CA 1
ATOM 1960 C C . ILE A 1 257 ? 7.588 9.029 -14.376 1.00 93.94 257 ILE A C 1
ATOM 1962 O O . ILE A 1 257 ? 7.550 9.258 -13.169 1.00 93.94 257 ILE A O 1
ATOM 1966 N N . LEU A 1 258 ? 6.477 8.796 -15.084 1.00 93.94 258 LEU A N 1
ATOM 1967 C CA . LEU A 1 258 ? 5.139 8.774 -14.483 1.00 93.94 258 LEU A CA 1
ATOM 1968 C C . LEU A 1 258 ? 4.968 7.620 -13.482 1.00 93.94 258 LEU A C 1
ATOM 1970 O O . LEU A 1 258 ? 4.402 7.845 -12.418 1.00 93.94 258 LEU A O 1
ATOM 1974 N N . ILE A 1 259 ? 5.497 6.424 -13.766 1.00 93.75 259 ILE A N 1
ATOM 1975 C CA . ILE A 1 259 ? 5.504 5.293 -12.822 1.00 93.75 259 ILE A CA 1
ATOM 1976 C C . ILE A 1 259 ? 6.275 5.659 -11.550 1.00 93.75 259 ILE A C 1
ATOM 1978 O O . ILE A 1 259 ? 5.730 5.528 -10.456 1.00 93.75 259 ILE A O 1
ATOM 1982 N N . VAL A 1 260 ? 7.496 6.192 -11.677 1.00 93.44 260 VAL A N 1
ATOM 1983 C CA . VAL A 1 260 ? 8.300 6.620 -10.518 1.00 93.44 260 VAL A CA 1
ATOM 1984 C C . VAL A 1 260 ? 7.590 7.719 -9.719 1.00 93.44 260 VAL A C 1
ATOM 1986 O O . VAL A 1 260 ? 7.622 7.694 -8.490 1.00 93.44 260 VAL A O 1
ATOM 1989 N N . LEU A 1 261 ? 6.891 8.653 -10.375 1.00 93.00 261 LEU A N 1
ATOM 1990 C CA . LEU A 1 261 ? 6.077 9.671 -9.697 1.00 93.00 261 LEU A CA 1
ATOM 1991 C C . LEU A 1 261 ? 4.840 9.081 -8.988 1.00 93.00 261 LEU A C 1
ATOM 1993 O O . LEU A 1 261 ? 4.482 9.569 -7.919 1.00 93.00 261 LEU A O 1
ATOM 1997 N N . VAL A 1 262 ? 4.219 8.020 -9.517 1.00 94.12 262 VAL A N 1
ATOM 1998 C CA . VAL A 1 262 ? 3.113 7.299 -8.852 1.00 94.12 262 VAL A CA 1
ATOM 1999 C C . VAL A 1 262 ? 3.609 6.512 -7.634 1.00 94.12 262 VAL A C 1
ATOM 2001 O O . VAL A 1 262 ? 2.999 6.612 -6.571 1.00 94.12 262 VAL A O 1
ATOM 2004 N N . GLU A 1 263 ? 4.736 5.796 -7.738 1.00 92.12 263 GLU A N 1
ATOM 2005 C CA . GLU A 1 263 ? 5.367 5.114 -6.592 1.00 92.12 263 GLU A CA 1
ATOM 2006 C C . GLU A 1 263 ? 5.805 6.115 -5.506 1.00 92.12 263 GLU A C 1
ATOM 2008 O O . GLU A 1 263 ? 5.622 5.874 -4.313 1.00 92.12 263 GLU A O 1
ATOM 2013 N N . THR A 1 264 ? 6.318 7.278 -5.922 1.00 91.19 264 THR A N 1
ATOM 2014 C CA . THR A 1 264 ? 6.633 8.412 -5.036 1.00 91.19 264 THR A CA 1
ATOM 2015 C C . THR A 1 264 ? 5.375 8.924 -4.329 1.00 91.19 264 THR A C 1
ATOM 2017 O O . THR A 1 264 ? 5.398 9.153 -3.122 1.00 91.19 264 THR A O 1
ATOM 2020 N N . ALA A 1 265 ? 4.262 9.081 -5.051 1.00 91.12 265 ALA A N 1
ATOM 2021 C CA . ALA A 1 265 ? 3.008 9.579 -4.494 1.00 91.12 265 ALA A CA 1
ATOM 2022 C C . ALA A 1 265 ? 2.371 8.604 -3.484 1.00 91.12 265 ALA A C 1
ATOM 2024 O O . ALA A 1 265 ? 1.972 9.052 -2.412 1.00 91.12 265 ALA A O 1
ATOM 2025 N N . GLU A 1 266 ? 2.329 7.292 -3.765 1.00 92.88 266 GLU A N 1
ATOM 2026 C CA . GLU A 1 266 ? 1.841 6.256 -2.826 1.00 92.88 266 GLU A CA 1
ATOM 2027 C C . GLU A 1 266 ? 2.522 6.387 -1.450 1.00 92.88 266 GLU A C 1
ATOM 2029 O O . GLU A 1 266 ? 1.876 6.366 -0.397 1.00 92.88 266 GLU A O 1
ATOM 2034 N N . ALA A 1 267 ? 3.842 6.568 -1.457 1.00 90.19 267 ALA A N 1
ATOM 2035 C CA . ALA A 1 267 ? 4.644 6.614 -0.246 1.00 90.19 267 ALA A CA 1
ATOM 2036 C C . ALA A 1 267 ? 4.673 8.011 0.420 1.00 90.19 267 ALA A C 1
ATOM 2038 O O . ALA A 1 267 ? 4.742 8.087 1.648 1.00 90.19 267 ALA A O 1
ATOM 2039 N N . VAL A 1 268 ? 4.493 9.108 -0.334 1.00 90.69 268 VAL A N 1
ATOM 2040 C CA . VAL A 1 268 ? 4.127 10.428 0.229 1.00 90.69 268 VAL A CA 1
ATOM 2041 C C . VAL A 1 268 ? 2.831 10.321 1.026 1.00 90.69 268 VAL A C 1
ATOM 2043 O O . VAL A 1 268 ? 2.809 10.674 2.202 1.00 90.69 268 VAL A O 1
ATOM 2046 N N . ILE A 1 269 ? 1.773 9.793 0.402 1.00 91.56 269 ILE A N 1
ATOM 2047 C CA . ILE A 1 269 ? 0.440 9.635 1.000 1.00 91.56 269 ILE A CA 1
ATOM 2048 C C . ILE A 1 269 ? 0.532 8.795 2.277 1.00 91.56 269 ILE A C 1
ATOM 2050 O O . ILE A 1 269 ? 0.041 9.215 3.323 1.00 91.56 269 ILE A O 1
ATOM 2054 N N . SER A 1 270 ? 1.249 7.670 2.220 1.00 91.12 270 SER A N 1
ATOM 2055 C CA . SER A 1 270 ? 1.512 6.808 3.380 1.00 91.12 270 SER A CA 1
ATOM 2056 C C . SER A 1 270 ? 2.180 7.567 4.539 1.00 91.12 270 SER A C 1
ATOM 2058 O O . SER A 1 270 ? 1.787 7.411 5.695 1.00 91.12 270 SER A O 1
ATOM 2060 N N . GLY A 1 271 ? 3.153 8.436 4.242 1.00 91.06 271 GLY A N 1
ATOM 2061 C CA . GLY A 1 271 ? 3.802 9.296 5.237 1.00 91.06 271 GLY A CA 1
ATOM 2062 C C . GLY A 1 271 ? 2.883 10.388 5.800 1.00 91.06 271 GLY A C 1
ATOM 2063 O O . GLY A 1 271 ? 2.942 10.683 6.994 1.00 91.06 271 GLY A O 1
ATOM 2064 N N . THR A 1 272 ? 2.004 10.961 4.974 1.00 91.00 272 THR A N 1
ATOM 2065 C CA . THR A 1 272 ? 1.010 11.958 5.401 1.00 91.00 272 THR A CA 1
ATOM 2066 C C . THR A 1 272 ? -0.039 11.345 6.328 1.00 91.00 272 THR A C 1
ATOM 2068 O O . THR A 1 272 ? -0.285 11.902 7.397 1.00 91.00 272 THR A O 1
ATOM 2071 N N . VAL A 1 273 ? -0.601 10.181 5.984 1.00 91.38 273 VAL A N 1
ATOM 2072 C CA . VAL A 1 273 ? -1.542 9.433 6.843 1.00 91.38 273 VAL A CA 1
ATOM 2073 C C . VAL A 1 273 ? -0.883 9.083 8.182 1.00 91.38 273 VAL A C 1
ATOM 2075 O O . VAL A 1 273 ? -1.476 9.300 9.241 1.00 91.38 273 VAL A O 1
ATOM 2078 N N . LEU A 1 274 ? 0.374 8.626 8.161 1.00 91.19 274 LEU A N 1
ATOM 2079 C CA . LEU A 1 274 ? 1.132 8.320 9.376 1.00 91.19 274 LEU A CA 1
ATOM 2080 C C . LEU A 1 274 ? 1.378 9.561 10.256 1.00 91.19 274 LEU A C 1
ATOM 2082 O O . LEU A 1 274 ? 1.236 9.477 11.472 1.00 91.19 274 LEU A O 1
ATOM 2086 N N . ARG A 1 275 ? 1.680 10.735 9.678 1.00 91.81 275 ARG A N 1
ATOM 2087 C CA . ARG A 1 275 ? 1.770 11.985 10.458 1.00 91.81 275 ARG A CA 1
ATOM 2088 C C . ARG A 1 275 ? 0.413 12.406 11.029 1.00 91.81 275 ARG A C 1
ATOM 2090 O O . ARG A 1 275 ? 0.363 12.826 12.180 1.00 91.81 275 ARG A O 1
ATOM 2097 N N . VAL A 1 276 ? -0.668 12.340 10.248 1.00 91.69 276 VAL A N 1
ATOM 2098 C CA . VAL A 1 276 ? -2.001 12.766 10.711 1.00 91.69 276 VAL A CA 1
ATOM 2099 C C . VAL A 1 276 ? -2.450 11.899 11.886 1.00 91.69 276 VAL A C 1
ATOM 2101 O O . VAL A 1 276 ? -2.783 12.432 12.940 1.00 91.69 276 VAL A O 1
ATOM 2104 N N . THR A 1 277 ? -2.387 10.573 11.744 1.00 90.25 277 THR A N 1
ATOM 2105 C CA . THR A 1 277 ? -2.697 9.628 12.831 1.00 90.25 277 THR A CA 1
ATOM 2106 C C . THR A 1 277 ? -1.778 9.807 14.047 1.00 90.25 277 THR A C 1
ATOM 2108 O O . THR A 1 277 ? -2.256 9.716 15.179 1.00 90.25 277 THR A O 1
ATOM 2111 N N . TRP A 1 278 ? -0.497 10.152 13.851 1.00 92.25 278 TRP A N 1
ATOM 2112 C CA . TRP A 1 278 ? 0.407 10.509 14.951 1.00 92.25 278 TRP A CA 1
ATOM 2113 C C . TRP A 1 278 ? -0.035 11.766 15.714 1.00 92.25 278 TRP A C 1
ATOM 2115 O O . TRP A 1 278 ? -0.134 11.728 16.935 1.00 92.25 278 TRP A O 1
ATOM 2125 N N . GLY A 1 279 ? -0.359 12.860 15.018 1.00 93.06 279 GLY A N 1
ATOM 2126 C CA . GLY A 1 279 ? -0.780 14.115 15.658 1.00 93.06 279 GLY A CA 1
ATOM 2127 C C . GLY A 1 279 ? -2.095 14.002 16.443 1.00 93.06 279 GLY A C 1
ATOM 2128 O O . GLY A 1 279 ? -2.328 14.771 17.374 1.00 93.06 279 GLY A O 1
ATOM 2129 N N . TRP A 1 280 ? -2.947 13.026 16.117 1.00 93.62 280 TRP A N 1
ATOM 2130 C CA . TRP A 1 280 ? -4.096 12.667 16.953 1.00 93.62 280 TRP A CA 1
ATOM 2131 C C . TRP A 1 280 ? -3.699 11.815 18.168 1.00 93.62 280 TRP A C 1
ATOM 2133 O O . TRP A 1 280 ? -4.204 12.065 19.259 1.00 93.62 280 TRP A O 1
ATOM 2143 N N . ARG A 1 281 ? -2.762 10.866 18.025 1.00 91.75 281 ARG A N 1
ATOM 2144 C CA . ARG A 1 281 ? -2.214 10.091 19.157 1.00 91.75 281 ARG A CA 1
ATOM 2145 C C . ARG A 1 281 ? -1.529 10.988 20.192 1.00 91.75 281 ARG A C 1
ATOM 2147 O O . ARG A 1 281 ? -1.731 10.791 21.382 1.00 91.75 281 ARG A O 1
ATOM 2154 N N . GLU A 1 282 ? -0.785 11.997 19.746 1.00 93.81 282 GLU A N 1
ATOM 2155 C CA . GLU A 1 282 ? -0.163 13.007 20.612 1.00 93.81 282 GLU A CA 1
ATOM 2156 C C . GLU A 1 282 ? -1.212 13.781 21.435 1.00 93.81 282 GLU A C 1
ATOM 2158 O O . GLU A 1 282 ? -1.005 14.041 22.618 1.00 93.81 282 GLU A O 1
ATOM 2163 N N . ARG A 1 283 ? -2.383 14.086 20.849 1.00 94.19 283 ARG A N 1
ATOM 2164 C CA . ARG A 1 283 ? -3.512 14.693 21.581 1.00 94.19 283 ARG A CA 1
ATOM 2165 C C . ARG A 1 283 ? -4.100 13.751 22.628 1.00 94.19 283 ARG A C 1
ATOM 2167 O O . ARG A 1 283 ? -4.354 14.205 23.736 1.00 94.19 283 ARG A O 1
ATOM 2174 N N . VAL A 1 284 ? -4.283 12.467 22.305 1.00 94.12 284 VAL A N 1
ATOM 2175 C CA . VAL A 1 284 ? -4.744 11.458 23.280 1.00 94.12 284 VAL A CA 1
ATOM 2176 C C . VAL A 1 284 ? -3.771 11.385 24.460 1.00 94.12 284 VAL A C 1
ATOM 2178 O O . VAL A 1 284 ? -4.194 11.573 25.594 1.00 94.12 284 VAL A O 1
ATOM 2181 N N . GLN A 1 285 ? -2.468 11.269 24.194 1.00 94.62 285 GLN A N 1
ATOM 2182 C CA . GLN A 1 285 ? -1.426 11.236 25.230 1.00 94.62 285 GLN A CA 1
ATOM 2183 C C . GLN A 1 285 ? -1.384 12.512 26.088 1.00 94.62 285 GLN A C 1
ATOM 2185 O O . GLN A 1 285 ? -1.141 12.444 27.292 1.00 94.62 285 GLN A O 1
ATOM 2190 N N . ALA A 1 286 ? -1.655 13.681 25.500 1.00 95.06 286 ALA A N 1
ATOM 2191 C CA . ALA A 1 286 ? -1.763 14.934 26.245 1.00 95.06 286 ALA A CA 1
ATOM 2192 C C . ALA A 1 286 ? -3.011 14.989 27.151 1.00 95.06 286 ALA A C 1
ATOM 2194 O O . ALA A 1 286 ? -2.936 15.548 28.245 1.00 95.06 286 ALA A O 1
ATOM 2195 N N . ILE A 1 287 ? -4.138 14.403 26.728 1.00 94.00 287 ILE A N 1
ATOM 2196 C CA . ILE A 1 287 ? -5.359 14.292 27.546 1.00 94.00 287 ILE A CA 1
ATOM 2197 C C . ILE A 1 287 ? -5.161 13.263 28.668 1.00 94.00 287 ILE A C 1
ATOM 2199 O O . ILE A 1 287 ? -5.503 13.550 29.812 1.00 94.00 287 ILE A O 1
ATOM 2203 N N . GLU A 1 288 ? -4.548 12.113 28.376 1.00 94.00 288 GLU A N 1
ATOM 2204 C CA . GLU A 1 288 ? -4.185 11.084 29.363 1.00 94.00 288 GLU A CA 1
ATOM 2205 C C . GLU A 1 288 ? -3.283 11.676 30.465 1.00 94.00 288 GLU A C 1
ATOM 2207 O O . GLU A 1 288 ? -3.633 11.625 31.645 1.00 94.00 288 GLU A O 1
ATOM 2212 N N . ALA A 1 289 ? -2.193 12.357 30.091 1.00 94.88 289 ALA A N 1
ATOM 2213 C CA . ALA A 1 289 ? -1.292 13.016 31.042 1.00 94.88 289 ALA A CA 1
ATOM 2214 C C . ALA A 1 289 ? -1.960 14.160 31.836 1.00 94.88 289 ALA A C 1
ATOM 2216 O O . ALA A 1 289 ? -1.607 14.412 32.990 1.00 94.88 289 ALA A O 1
ATOM 2217 N N . HIS A 1 290 ? -2.939 14.859 31.252 1.00 93.94 290 HIS A N 1
ATOM 2218 C CA . HIS A 1 290 ? -3.728 15.869 31.963 1.00 93.94 290 HIS A CA 1
ATOM 2219 C C . HIS A 1 290 ? -4.713 15.230 32.959 1.00 93.94 290 HIS A C 1
ATOM 2221 O O . HIS A 1 290 ? -4.877 15.730 34.073 1.00 93.94 290 HIS A O 1
ATOM 2227 N N . MET A 1 291 ? -5.329 14.099 32.601 1.00 93.62 291 MET A N 1
ATOM 2228 C CA . MET A 1 291 ? -6.209 13.332 33.486 1.00 93.62 291 MET A CA 1
ATOM 2229 C C . MET A 1 291 ? -5.457 12.802 34.717 1.00 93.62 291 MET A C 1
ATOM 2231 O O . MET A 1 291 ? -5.996 12.872 35.823 1.00 93.62 291 MET A O 1
ATOM 2235 N N . GLU A 1 292 ? -4.213 12.339 34.547 1.00 94.31 292 GLU A N 1
ATOM 2236 C CA . GLU A 1 292 ? -3.327 11.958 35.658 1.00 94.31 292 GLU A CA 1
ATOM 2237 C C . GLU A 1 292 ? -3.037 13.143 36.596 1.00 94.31 292 GLU A C 1
ATOM 2239 O O . GLU A 1 292 ? -3.188 13.020 37.812 1.00 94.31 292 GLU A O 1
ATOM 2244 N N . GLN A 1 293 ? -2.676 14.310 36.049 1.00 95.00 293 GLN A N 1
ATOM 2245 C CA . GLN A 1 293 ? -2.309 15.493 36.843 1.00 95.00 293 GLN A CA 1
ATOM 2246 C C . GLN A 1 293 ? -3.474 16.111 37.626 1.00 95.00 293 GLN A C 1
ATOM 2248 O O . GLN A 1 293 ? -3.264 16.647 38.714 1.00 95.00 293 GLN A O 1
ATOM 2253 N N . VAL A 1 294 ? -4.695 16.071 37.086 1.00 92.94 294 VAL A N 1
ATOM 2254 C CA . VAL A 1 294 ? -5.866 16.719 37.705 1.00 92.94 294 VAL A CA 1
ATOM 2255 C C . VAL A 1 294 ? -6.432 15.913 38.884 1.00 92.94 294 VAL A C 1
ATOM 2257 O O . VAL A 1 294 ? -7.164 16.475 39.698 1.00 92.94 294 VAL A O 1
ATOM 2260 N N . GLY A 1 295 ? -6.111 14.616 39.009 1.00 81.88 295 GLY A N 1
ATOM 2261 C CA . GLY A 1 295 ? -6.548 13.776 40.140 1.00 81.88 295 GLY A CA 1
ATOM 2262 C C . GLY A 1 295 ? -8.074 13.721 40.323 1.00 81.88 295 GLY A C 1
ATOM 2263 O O . GLY A 1 295 ? -8.566 13.601 41.442 1.00 81.88 295 GLY A O 1
ATOM 2264 N N . GLY A 1 296 ? -8.820 13.901 39.228 1.00 76.19 296 GLY A N 1
ATOM 2265 C CA . GLY A 1 296 ? -10.197 14.398 39.258 1.00 76.19 296 GLY A CA 1
ATOM 2266 C C . GLY A 1 296 ? -11.249 13.475 39.881 1.00 76.19 296 GLY A C 1
ATOM 2267 O O . GLY A 1 296 ? -11.038 12.281 40.111 1.00 76.19 296 GLY A O 1
ATOM 2268 N N . THR A 1 297 ? -12.441 14.038 40.092 1.00 91.44 297 THR A N 1
ATOM 2269 C CA . THR A 1 297 ? -13.658 13.281 40.420 1.00 91.44 297 THR A CA 1
ATOM 2270 C C . THR A 1 297 ? -13.974 12.244 39.335 1.00 91.44 297 THR A C 1
ATOM 2272 O O . THR A 1 297 ? -13.536 12.366 38.189 1.00 91.44 297 THR A O 1
ATOM 2275 N N . GLN A 1 298 ? -14.754 11.215 39.682 1.00 91.06 298 GLN A N 1
ATOM 2276 C CA . GLN A 1 298 ? -15.135 10.153 38.742 1.00 91.06 298 GLN A CA 1
ATOM 2277 C C . GLN A 1 298 ? -15.810 10.709 37.474 1.00 91.06 298 GLN A C 1
ATOM 2279 O O . GLN A 1 298 ? -15.383 10.376 36.374 1.00 91.06 298 GLN A O 1
ATOM 2284 N N . GLU A 1 299 ? -16.768 11.625 37.631 1.00 90.00 299 GLU A N 1
ATOM 2285 C CA . GLU A 1 299 ? -17.443 12.340 36.535 1.00 90.00 299 GLU A CA 1
ATOM 2286 C C . GLU A 1 299 ? -16.451 13.056 35.593 1.00 90.00 299 GLU A C 1
ATOM 2288 O O . GLU A 1 299 ? -16.626 13.068 34.375 1.00 90.00 299 GLU A O 1
ATOM 2293 N N . GLY A 1 300 ? -15.357 13.600 36.142 1.00 90.62 300 GLY A N 1
ATOM 2294 C CA . GLY A 1 300 ? -14.271 14.179 35.354 1.00 90.62 300 GLY A CA 1
ATOM 2295 C C . GLY A 1 300 ? -13.527 13.139 34.513 1.00 90.62 300 GLY A C 1
ATOM 2296 O O . GLY A 1 300 ? -13.264 13.388 33.339 1.00 90.62 300 GLY A O 1
ATOM 2297 N N . ARG A 1 301 ? -13.218 11.963 35.079 1.00 90.12 301 ARG A N 1
ATOM 2298 C CA . ARG A 1 301 ? -12.574 10.859 34.341 1.00 90.12 301 ARG A CA 1
ATOM 2299 C C . ARG A 1 301 ? -13.475 10.298 33.243 1.00 90.12 301 ARG A C 1
ATOM 2301 O O . ARG A 1 301 ? -13.005 10.107 32.129 1.00 90.12 301 ARG A O 1
ATOM 2308 N N . GLU A 1 302 ? -14.760 10.092 33.528 1.00 88.06 302 GLU A N 1
ATOM 2309 C CA . GLU A 1 302 ? -15.737 9.625 32.534 1.00 88.06 302 GLU A CA 1
ATOM 2310 C C . GLU A 1 302 ? -15.840 10.596 31.349 1.00 88.06 302 GLU A C 1
ATOM 2312 O O . GLU A 1 302 ? -15.819 10.170 30.196 1.00 88.06 302 GLU A O 1
ATOM 2317 N N . ARG A 1 303 ? -15.839 11.909 31.614 1.00 90.31 303 ARG A N 1
ATOM 2318 C CA . ARG A 1 303 ? -15.838 12.939 30.567 1.00 90.31 303 ARG A CA 1
ATOM 2319 C C . ARG A 1 303 ? -14.568 12.941 29.706 1.00 90.31 303 ARG A C 1
ATOM 2321 O O . ARG A 1 303 ? -14.679 13.101 28.493 1.00 90.31 303 ARG A O 1
ATOM 2328 N N . TRP A 1 304 ? -13.383 12.781 30.300 1.00 91.88 304 TRP A N 1
ATOM 2329 C CA . TRP A 1 304 ? -12.135 12.682 29.528 1.00 91.88 304 TRP A CA 1
ATOM 2330 C C . TRP A 1 304 ? -12.059 11.378 28.723 1.00 91.88 304 TRP A C 1
ATOM 2332 O O . TRP A 1 304 ? -11.555 11.390 27.603 1.00 91.88 304 TRP A O 1
ATOM 2342 N N . GLN A 1 305 ? -12.603 10.274 29.246 1.00 89.00 305 GLN A N 1
ATOM 2343 C CA . GLN A 1 305 ? -12.682 9.001 28.527 1.00 89.00 305 GLN A CA 1
ATOM 2344 C C . GLN A 1 305 ? -13.590 9.099 27.288 1.00 89.00 305 GLN A C 1
ATOM 2346 O O . GLN A 1 305 ? -13.199 8.632 26.220 1.00 89.00 305 GLN A O 1
ATOM 2351 N N . ASP A 1 306 ? -14.747 9.762 27.404 1.00 86.38 306 ASP A N 1
ATOM 2352 C CA . ASP A 1 306 ? -15.641 10.074 26.275 1.00 86.38 306 ASP A CA 1
ATOM 2353 C C . ASP A 1 306 ? -14.901 10.867 25.168 1.00 86.38 306 ASP A C 1
ATOM 2355 O O . ASP A 1 306 ? -15.026 10.545 23.987 1.00 86.38 306 ASP A O 1
ATOM 2359 N N . GLU A 1 307 ? -14.084 11.867 25.533 1.00 91.00 307 GLU A N 1
ATOM 2360 C CA . GLU A 1 307 ? -13.288 12.662 24.577 1.00 91.00 307 GLU A CA 1
ATOM 2361 C C . GLU A 1 307 ? -12.152 11.841 23.933 1.00 91.00 307 GLU A C 1
ATOM 2363 O O . GLU A 1 307 ? -11.921 11.933 22.724 1.00 91.00 307 GLU A O 1
ATOM 2368 N N . ILE A 1 308 ? -11.477 10.983 24.707 1.00 91.06 308 ILE A N 1
ATOM 2369 C CA . ILE A 1 308 ? -10.458 10.049 24.204 1.00 91.06 308 ILE A CA 1
ATOM 2370 C C . ILE A 1 308 ? -11.067 9.057 23.203 1.00 91.06 308 ILE A C 1
ATOM 2372 O O . ILE A 1 308 ? -10.475 8.814 22.149 1.00 91.06 308 ILE A O 1
ATOM 2376 N N . ASP A 1 309 ? -12.233 8.474 23.491 1.00 86.12 309 ASP A N 1
ATOM 2377 C CA . ASP A 1 309 ? -12.869 7.514 22.585 1.00 86.12 309 ASP A CA 1
ATOM 2378 C C . ASP A 1 309 ? -13.450 8.196 21.323 1.00 86.12 309 ASP A C 1
ATOM 2380 O O . ASP A 1 309 ? -13.294 7.643 20.232 1.00 86.12 309 ASP A O 1
ATOM 2384 N N . GLU A 1 310 ? -13.967 9.433 21.404 1.00 88.38 310 GLU A N 1
ATOM 2385 C CA . GLU A 1 310 ? -14.341 10.236 20.219 1.00 88.38 310 GLU A CA 1
ATOM 2386 C C . GLU A 1 310 ? -13.125 10.533 19.314 1.00 88.38 310 GLU A C 1
ATOM 2388 O O . GLU A 1 310 ? -13.198 10.434 18.083 1.00 88.38 310 GLU A O 1
ATOM 2393 N N . ILE A 1 311 ? -11.970 10.861 19.907 1.00 91.06 311 ILE A N 1
ATOM 2394 C CA . ILE A 1 311 ? -10.718 11.047 19.158 1.00 91.06 311 ILE A CA 1
ATOM 2395 C C . ILE A 1 311 ? -10.252 9.720 18.543 1.00 91.06 311 ILE A C 1
ATOM 2397 O O . ILE A 1 311 ? -9.832 9.703 17.384 1.00 91.06 311 ILE A O 1
ATOM 2401 N N . ASN A 1 312 ? -10.359 8.600 19.262 1.00 89.06 312 ASN A N 1
ATOM 2402 C CA . ASN A 1 312 ? -9.999 7.280 18.738 1.00 89.06 312 ASN A CA 1
ATOM 2403 C C . ASN A 1 312 ? -10.895 6.843 17.565 1.00 89.06 312 ASN A C 1
ATOM 2405 O O . ASN A 1 312 ? -10.375 6.287 16.595 1.00 89.06 312 ASN A O 1
ATOM 2409 N N . GLU A 1 313 ? -12.200 7.133 17.582 1.00 86.31 313 GLU A N 1
ATOM 2410 C CA . GLU A 1 313 ? -13.075 6.894 16.424 1.00 86.31 313 GLU A CA 1
ATOM 2411 C C . GLU A 1 313 ? -12.614 7.717 15.207 1.00 86.31 313 GLU A C 1
ATOM 2413 O O . GLU A 1 313 ? -12.447 7.176 14.111 1.00 86.31 313 GLU A 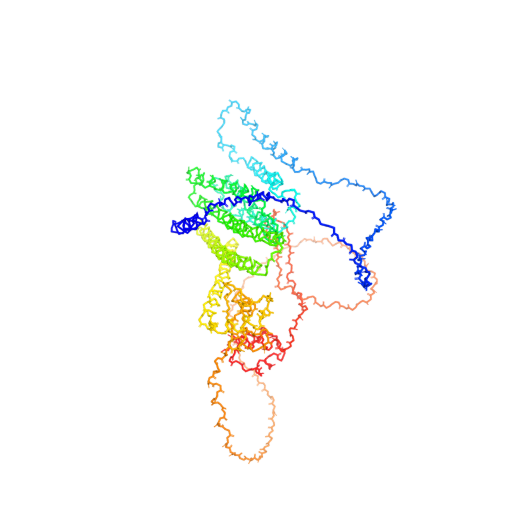O 1
ATOM 2418 N N . LYS A 1 314 ? -12.284 9.001 15.405 1.00 89.69 314 LYS A N 1
ATOM 2419 C CA . LYS A 1 314 ? -11.742 9.877 14.347 1.00 89.69 314 LYS A CA 1
ATOM 2420 C C . LYS A 1 314 ? -10.387 9.402 13.808 1.00 89.69 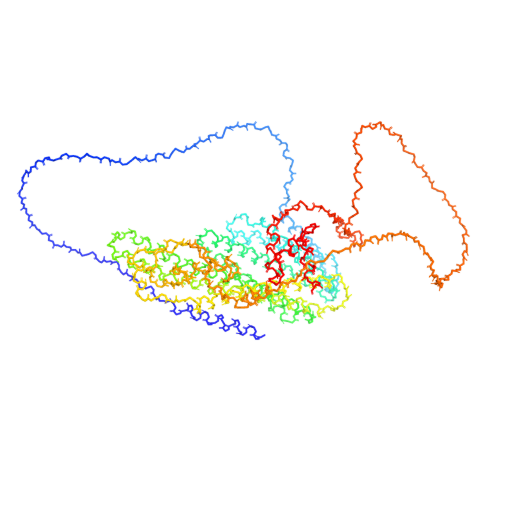314 LYS A C 1
ATOM 2422 O O . LYS A 1 314 ? -10.149 9.516 12.603 1.00 89.69 314 LYS A O 1
ATOM 2427 N N . ILE A 1 315 ? -9.519 8.834 14.654 1.00 91.25 315 ILE A N 1
ATOM 2428 C CA . ILE A 1 315 ? -8.269 8.176 14.230 1.00 91.25 315 ILE A CA 1
ATOM 2429 C C . ILE A 1 315 ? -8.577 6.968 13.343 1.00 91.25 315 ILE A C 1
ATOM 2431 O O . ILE A 1 315 ? -7.990 6.843 12.270 1.00 91.25 315 ILE A O 1
ATOM 2435 N N . LEU A 1 316 ? -9.488 6.088 13.769 1.00 88.25 316 LEU A N 1
ATOM 2436 C CA . LEU A 1 316 ? -9.834 4.868 13.035 1.00 88.25 316 LEU A CA 1
ATOM 2437 C C . LEU A 1 316 ? -10.456 5.181 11.668 1.00 88.25 316 LEU A C 1
ATOM 2439 O O . LEU A 1 316 ? -10.060 4.576 10.672 1.00 88.25 316 LEU A O 1
ATOM 2443 N N . LEU A 1 317 ? -11.359 6.164 11.600 1.00 88.00 317 LEU A N 1
ATOM 2444 C CA . LEU A 1 317 ? -11.964 6.622 10.348 1.00 88.00 317 LEU A CA 1
ATOM 2445 C C . LEU A 1 317 ? -10.910 7.193 9.386 1.00 88.00 317 LEU A C 1
ATOM 2447 O O . LEU A 1 317 ? -10.774 6.690 8.272 1.00 88.00 317 LEU A O 1
ATOM 2451 N N . LYS A 1 318 ? -10.091 8.160 9.826 1.00 90.56 318 LYS A N 1
ATOM 2452 C CA . LYS A 1 318 ? -9.059 8.770 8.964 1.00 90.56 318 LYS A CA 1
ATOM 2453 C C . LYS A 1 318 ? -7.905 7.817 8.624 1.00 90.56 318 LYS A C 1
ATOM 2455 O O . LYS A 1 318 ? -7.276 7.975 7.579 1.00 90.56 318 LYS A O 1
ATOM 2460 N N . SER A 1 319 ? -7.634 6.805 9.455 1.00 90.75 319 SER A N 1
ATOM 2461 C CA . SER A 1 319 ? -6.719 5.711 9.097 1.00 90.75 319 SER A CA 1
ATOM 2462 C C . SER A 1 319 ? -7.315 4.838 7.998 1.00 90.75 319 SER A C 1
ATOM 2464 O O . SER A 1 319 ? -6.618 4.552 7.030 1.00 90.75 319 SER A O 1
ATOM 2466 N N . LYS A 1 320 ? -8.600 4.462 8.101 1.00 90.12 320 LYS A N 1
ATOM 2467 C CA . LYS A 1 320 ? -9.282 3.661 7.076 1.00 90.12 320 LYS A CA 1
ATOM 2468 C C . LYS A 1 320 ? -9.320 4.386 5.729 1.00 90.12 320 LYS A C 1
ATOM 2470 O O . LYS A 1 320 ? -8.923 3.800 4.730 1.00 90.12 320 LYS A O 1
ATOM 2475 N N . GLU A 1 321 ? -9.720 5.659 5.707 1.00 92.44 321 GLU A N 1
ATOM 2476 C CA . GLU A 1 321 ? -9.683 6.501 4.498 1.00 92.44 321 GLU A CA 1
ATOM 2477 C C . GLU A 1 321 ? -8.278 6.536 3.869 1.00 92.44 321 GLU A C 1
ATOM 2479 O O . GLU A 1 321 ? -8.127 6.452 2.649 1.00 92.44 321 GLU A O 1
ATOM 2484 N N . GLY A 1 322 ? -7.239 6.618 4.709 1.00 92.19 322 GLY A N 1
ATOM 2485 C CA . GLY A 1 322 ? -5.844 6.560 4.289 1.00 92.19 322 GLY A CA 1
ATOM 2486 C C . GLY A 1 322 ? -5.443 5.214 3.680 1.00 92.19 322 GLY A C 1
ATOM 2487 O O . GLY A 1 322 ? -4.871 5.189 2.592 1.00 92.19 322 GLY A O 1
ATOM 2488 N N . ASP A 1 323 ? -5.753 4.101 4.347 1.00 91.19 323 ASP A N 1
ATOM 2489 C CA . ASP A 1 323 ? -5.440 2.752 3.864 1.00 91.19 323 ASP A CA 1
ATOM 2490 C C . ASP A 1 323 ? -6.230 2.415 2.574 1.00 91.19 323 ASP A C 1
ATOM 2492 O O . ASP A 1 323 ? -5.652 1.866 1.633 1.00 91.19 323 ASP A O 1
ATOM 2496 N N . ASP A 1 324 ? -7.502 2.818 2.461 1.00 92.75 324 ASP A N 1
ATOM 2497 C CA . ASP A 1 324 ? -8.315 2.683 1.239 1.00 92.75 324 ASP A CA 1
ATOM 2498 C C . ASP A 1 324 ? -7.713 3.487 0.065 1.00 92.75 324 ASP A C 1
ATOM 2500 O O . ASP A 1 324 ? -7.586 2.981 -1.056 1.00 92.75 324 ASP A O 1
ATOM 2504 N N . PHE A 1 325 ? -7.248 4.717 0.313 1.00 94.19 325 PHE A N 1
ATOM 2505 C CA . PHE A 1 325 ? -6.584 5.535 -0.709 1.00 94.19 325 PHE A CA 1
ATOM 2506 C C . PHE A 1 325 ? -5.199 4.986 -1.108 1.00 94.19 325 PHE A C 1
ATOM 2508 O O . PHE A 1 325 ? -4.817 5.064 -2.279 1.00 94.19 325 PHE A O 1
ATOM 2515 N N . ILE A 1 326 ? -4.468 4.350 -0.185 1.00 92.00 326 ILE A N 1
ATOM 2516 C CA . ILE A 1 326 ? -3.214 3.634 -0.484 1.00 92.00 326 ILE A CA 1
ATOM 2517 C C . ILE A 1 326 ? -3.476 2.415 -1.388 1.00 92.00 326 ILE A C 1
ATOM 2519 O O . ILE A 1 326 ? -2.736 2.212 -2.354 1.00 92.00 326 ILE A O 1
ATOM 2523 N N . ARG A 1 327 ? -4.549 1.639 -1.158 1.00 93.75 327 ARG A N 1
ATOM 2524 C CA . ARG A 1 327 ? -4.959 0.543 -2.069 1.00 93.75 327 ARG A CA 1
ATOM 2525 C C . ARG A 1 327 ? -5.258 1.067 -3.475 1.00 93.75 327 ARG A C 1
ATOM 2527 O O . ARG A 1 327 ? -4.771 0.504 -4.455 1.00 93.75 327 ARG A O 1
ATOM 2534 N N . TYR A 1 328 ? -5.991 2.175 -3.584 1.00 94.56 328 TYR A N 1
ATOM 2535 C CA . TYR A 1 328 ? -6.284 2.815 -4.870 1.00 94.56 328 TYR A CA 1
ATOM 2536 C C . TYR A 1 328 ? -5.009 3.284 -5.599 1.00 94.56 328 TYR A C 1
ATOM 2538 O O . TYR A 1 328 ? -4.854 3.054 -6.800 1.00 94.56 328 TYR A O 1
ATOM 2546 N N . MET A 1 329 ? -4.036 3.854 -4.880 1.00 93.00 329 MET A N 1
ATOM 2547 C CA . MET A 1 329 ? -2.729 4.202 -5.455 1.00 93.00 329 MET A CA 1
ATOM 2548 C C . MET A 1 329 ? -1.948 2.974 -5.946 1.00 93.00 329 MET A C 1
ATOM 2550 O O . MET A 1 329 ? -1.322 3.037 -7.007 1.00 93.00 329 MET A O 1
ATOM 2554 N N . ARG A 1 330 ? -2.033 1.836 -5.244 1.00 93.50 330 ARG A N 1
ATOM 2555 C CA . ARG A 1 330 ? -1.454 0.559 -5.696 1.00 93.50 330 ARG A CA 1
ATOM 2556 C C . ARG A 1 330 ? -2.108 0.056 -6.983 1.00 93.50 330 ARG A C 1
ATOM 2558 O O . ARG A 1 330 ? -1.398 -0.294 -7.920 1.00 93.50 330 ARG A O 1
ATOM 2565 N N . MET A 1 331 ? -3.436 0.127 -7.090 1.00 94.88 331 MET A N 1
ATOM 2566 C CA . MET A 1 331 ? -4.146 -0.183 -8.338 1.00 94.88 331 MET A CA 1
ATOM 2567 C C . MET A 1 331 ? -3.690 0.702 -9.506 1.00 94.88 331 MET A C 1
ATOM 2569 O O . MET A 1 331 ? -3.469 0.195 -10.610 1.00 94.88 331 MET A O 1
ATOM 2573 N N . ILE A 1 332 ? -3.504 2.011 -9.279 1.00 94.38 332 ILE A N 1
ATOM 2574 C CA . ILE A 1 332 ? -2.967 2.935 -10.292 1.00 94.38 332 ILE A CA 1
ATOM 2575 C C . ILE A 1 332 ? -1.540 2.539 -10.690 1.00 94.38 332 ILE A C 1
ATOM 2577 O O . ILE A 1 332 ? -1.235 2.533 -11.884 1.00 94.38 332 ILE A O 1
ATOM 2581 N N . LYS A 1 333 ? -0.673 2.181 -9.733 1.00 93.50 333 LYS A N 1
ATOM 2582 C CA . LYS A 1 333 ? 0.699 1.703 -9.986 1.00 93.50 333 LYS A CA 1
ATOM 2583 C C . LYS A 1 333 ? 0.695 0.458 -10.883 1.00 93.50 333 LYS A C 1
ATOM 2585 O O . LYS A 1 333 ? 1.297 0.502 -11.956 1.00 93.50 333 LYS A O 1
ATOM 2590 N N . SER A 1 334 ? -0.010 -0.610 -10.504 1.00 94.31 334 SER A N 1
ATOM 2591 C CA . SER A 1 334 ? -0.062 -1.867 -11.274 1.00 94.31 334 SER A CA 1
ATOM 2592 C C . SER A 1 334 ? -0.668 -1.664 -12.666 1.00 94.31 334 SER A C 1
ATOM 2594 O O . SER A 1 334 ? -0.141 -2.178 -13.652 1.00 94.31 334 SER A O 1
ATOM 2596 N N . SER A 1 335 ? -1.706 -0.824 -12.774 1.00 94.50 335 SER A N 1
ATOM 2597 C CA . SER A 1 335 ? -2.286 -0.416 -14.063 1.00 94.50 335 SER A CA 1
ATOM 2598 C C . SER A 1 335 ? -1.282 0.356 -14.928 1.00 94.50 335 SER A C 1
ATOM 2600 O O . SER A 1 335 ? -1.165 0.106 -16.125 1.00 94.50 335 SER A O 1
ATOM 2602 N N . SER A 1 336 ? -0.528 1.288 -14.339 1.00 93.62 336 SER A N 1
ATOM 2603 C CA . SER A 1 336 ? 0.465 2.105 -15.055 1.00 93.62 336 SER A CA 1
ATOM 2604 C C . SER A 1 336 ? 1.646 1.269 -15.548 1.00 93.62 336 SER A C 1
ATOM 2606 O O . SER A 1 336 ? 2.116 1.473 -16.667 1.00 93.62 336 SER A O 1
ATOM 2608 N N . LEU A 1 337 ? 2.084 0.291 -14.749 1.00 93.25 337 LEU A N 1
ATOM 2609 C CA . LEU A 1 337 ? 3.069 -0.715 -15.149 1.00 93.25 337 LEU A CA 1
ATOM 2610 C C . LEU A 1 337 ? 2.541 -1.569 -16.310 1.00 93.25 337 LEU A C 1
ATOM 2612 O O . LEU A 1 337 ? 3.201 -1.640 -17.345 1.00 93.25 337 LEU A O 1
ATOM 2616 N N . PHE A 1 338 ? 1.330 -2.127 -16.194 1.00 95.94 338 PHE A N 1
ATOM 2617 C CA . PHE A 1 338 ? 0.666 -2.879 -17.267 1.00 95.94 338 PHE A CA 1
ATOM 2618 C C . PHE A 1 338 ? 0.610 -2.083 -18.582 1.00 95.94 338 PHE A C 1
ATOM 2620 O O . PHE A 1 338 ? 1.044 -2.582 -19.622 1.00 95.94 338 PHE A O 1
ATOM 2627 N N . PHE A 1 339 ? 0.156 -0.825 -18.547 1.00 94.00 339 PHE A N 1
ATOM 2628 C CA . PHE A 1 339 ? 0.101 0.021 -19.742 1.00 94.00 339 PHE A CA 1
ATOM 2629 C C . PHE A 1 339 ? 1.489 0.391 -20.286 1.00 94.00 339 PHE A C 1
ATOM 2631 O O . PHE A 1 339 ? 1.639 0.472 -21.505 1.00 94.00 339 PHE A O 1
ATOM 2638 N N . SER A 1 340 ? 2.511 0.565 -19.437 1.00 92.50 340 SER A N 1
ATOM 2639 C CA . SER A 1 340 ? 3.894 0.783 -19.892 1.00 92.50 340 SER A CA 1
ATOM 2640 C C . SER A 1 340 ? 4.458 -0.455 -20.594 1.00 92.50 340 SER A C 1
ATOM 2642 O O . SER A 1 340 ? 4.981 -0.338 -21.702 1.00 92.50 340 SER A O 1
ATOM 2644 N N . TYR A 1 341 ? 4.284 -1.653 -20.019 1.00 94.00 341 TYR A N 1
ATOM 2645 C CA . TYR A 1 341 ? 4.707 -2.909 -20.646 1.00 94.00 341 TYR A CA 1
ATOM 2646 C C . TYR A 1 341 ? 3.967 -3.172 -21.964 1.00 94.00 341 TYR A C 1
ATOM 2648 O O . TYR A 1 341 ? 4.605 -3.513 -22.958 1.00 94.00 341 TYR A O 1
ATOM 2656 N N . LEU A 1 342 ? 2.652 -2.937 -22.019 1.00 93.88 342 LEU A N 1
ATOM 2657 C CA . LEU A 1 342 ? 1.859 -3.082 -23.243 1.00 93.88 342 LEU A CA 1
ATOM 2658 C C . LEU A 1 342 ? 2.273 -2.064 -24.324 1.00 93.88 342 LEU A C 1
ATOM 2660 O O . LEU A 1 342 ? 2.455 -2.431 -25.484 1.00 93.88 342 LEU A O 1
ATOM 2664 N N . HIS A 1 343 ? 2.492 -0.797 -23.953 1.00 92.19 343 HIS A N 1
ATOM 2665 C CA . HIS A 1 343 ? 3.002 0.232 -24.866 1.00 92.19 343 HIS A CA 1
ATOM 2666 C C . HIS A 1 343 ? 4.418 -0.092 -25.367 1.00 92.19 343 HIS A C 1
ATOM 2668 O O . HIS A 1 343 ? 4.720 0.139 -26.537 1.00 92.19 343 HIS A O 1
ATOM 2674 N N . LEU A 1 344 ? 5.289 -0.624 -24.505 1.00 91.12 344 LEU A N 1
ATOM 2675 C CA . LEU A 1 344 ? 6.636 -1.080 -24.852 1.00 91.12 344 LEU A CA 1
ATOM 2676 C C . LEU A 1 344 ? 6.588 -2.236 -25.862 1.00 91.12 344 LEU A C 1
ATOM 2678 O O . LEU A 1 344 ? 7.306 -2.186 -26.858 1.00 91.12 344 LEU A O 1
ATOM 2682 N N . TRP A 1 345 ? 5.701 -3.211 -25.650 1.00 93.00 345 TRP A N 1
ATOM 2683 C CA . TRP A 1 345 ? 5.482 -4.345 -26.552 1.00 93.00 345 TRP A CA 1
ATOM 2684 C C . TRP A 1 345 ? 5.058 -3.871 -27.949 1.00 93.00 345 TRP A C 1
ATOM 2686 O O . TRP A 1 345 ? 5.752 -4.114 -28.932 1.00 93.00 345 TRP A O 1
ATOM 2696 N N . ILE A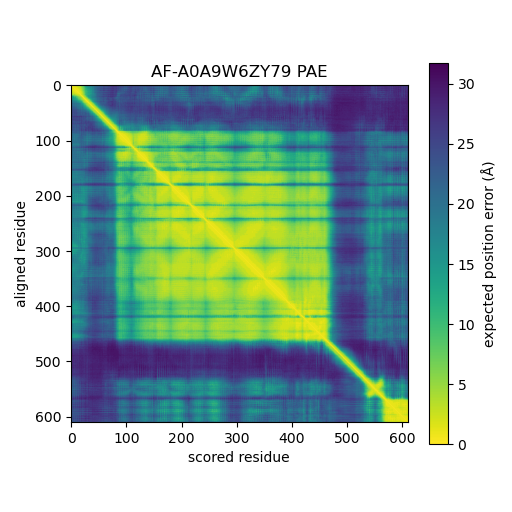 1 346 ? 3.998 -3.057 -28.019 1.00 92.75 346 ILE A N 1
ATOM 2697 C CA . ILE A 1 346 ? 3.497 -2.441 -29.262 1.00 92.75 346 ILE A CA 1
ATOM 2698 C C . ILE A 1 346 ? 4.561 -1.529 -29.912 1.00 92.75 346 ILE A C 1
ATOM 2700 O O . ILE A 1 346 ? 4.617 -1.385 -31.135 1.00 92.75 346 ILE A O 1
ATOM 2704 N N . SER A 1 347 ? 5.430 -0.902 -29.113 1.00 88.56 347 SER A N 1
ATOM 2705 C CA . SER A 1 347 ? 6.507 -0.036 -29.609 1.00 88.56 347 SER A CA 1
ATOM 2706 C C . SER A 1 347 ? 7.678 -0.803 -30.214 1.00 88.56 347 SER A C 1
ATOM 2708 O O . SER A 1 347 ? 8.302 -0.282 -31.142 1.00 88.56 347 SER A O 1
ATOM 2710 N N . ILE A 1 348 ? 8.004 -1.990 -29.710 1.00 88.94 348 ILE A N 1
ATOM 2711 C CA . ILE A 1 348 ? 9.103 -2.812 -30.231 1.00 88.94 348 ILE A CA 1
ATOM 2712 C C . ILE A 1 348 ? 8.632 -3.603 -31.453 1.00 88.94 348 ILE A C 1
ATOM 2714 O O . ILE A 1 348 ? 9.262 -3.504 -32.504 1.00 88.94 348 ILE A O 1
ATOM 2718 N N . GLY A 1 349 ? 7.485 -4.271 -31.347 1.00 91.62 349 GLY A N 1
ATOM 2719 C CA . GLY A 1 349 ? 7.055 -5.316 -32.272 1.00 91.62 349 GLY A CA 1
ATOM 2720 C C . GLY A 1 349 ? 6.838 -6.626 -31.514 1.00 91.62 349 GLY A C 1
ATOM 2721 O O . GLY A 1 349 ? 7.033 -6.680 -30.301 1.00 91.62 349 GLY A O 1
ATOM 2722 N N . PHE A 1 350 ? 6.411 -7.661 -32.232 1.00 92.25 350 PHE A N 1
ATOM 2723 C CA . PHE A 1 350 ? 6.195 -8.999 -31.686 1.00 92.25 350 PHE A CA 1
ATOM 2724 C C . PHE A 1 350 ? 6.979 -9.987 -32.550 1.00 92.25 350 PHE A C 1
ATOM 2726 O O . PHE A 1 350 ? 6.551 -10.315 -33.656 1.00 92.25 350 PHE A O 1
ATOM 2733 N N . ASP A 1 351 ? 8.124 -10.444 -32.043 1.00 91.81 351 ASP A N 1
ATOM 2734 C CA . ASP A 1 351 ? 9.104 -11.223 -32.816 1.00 91.81 351 ASP A CA 1
ATOM 2735 C C . ASP A 1 351 ? 9.220 -12.681 -32.318 1.00 91.81 351 ASP A C 1
ATOM 2737 O O . ASP A 1 351 ? 10.159 -13.391 -32.676 1.00 91.81 351 ASP A O 1
ATOM 2741 N N . TYR A 1 352 ? 8.285 -13.135 -31.466 1.00 92.12 352 TYR A N 1
ATOM 2742 C CA . TYR A 1 352 ? 8.332 -14.430 -30.754 1.00 92.12 352 TYR A CA 1
ATOM 2743 C C . TYR A 1 352 ? 9.650 -14.648 -29.978 1.00 92.12 352 TYR A C 1
ATOM 2745 O O . TYR A 1 352 ? 10.117 -15.772 -29.784 1.00 92.12 352 TYR A O 1
ATOM 2753 N N . SER A 1 353 ? 10.276 -13.559 -29.536 1.00 92.94 353 SER A N 1
ATOM 2754 C CA . SER A 1 353 ? 11.596 -13.562 -28.918 1.00 92.94 353 SER A CA 1
ATOM 2755 C C . SER A 1 353 ? 11.550 -13.961 -27.437 1.00 92.94 353 SER A C 1
ATOM 2757 O O . SER A 1 353 ? 10.518 -13.890 -26.768 1.00 92.94 353 SER A O 1
ATOM 2759 N N . PHE A 1 354 ? 12.712 -14.279 -26.857 1.00 90.88 354 PHE A N 1
ATOM 2760 C CA . PHE A 1 354 ? 12.844 -14.420 -25.398 1.00 90.88 354 PHE A CA 1
ATOM 2761 C C . PHE A 1 354 ? 12.376 -13.160 -24.638 1.00 90.88 354 PHE A C 1
ATOM 2763 O O . PHE A 1 354 ? 11.853 -13.255 -23.529 1.00 90.88 354 PHE A O 1
ATOM 2770 N N . PHE A 1 355 ? 12.521 -11.978 -25.245 1.00 90.38 355 PHE A N 1
ATOM 2771 C CA . PHE A 1 355 ? 12.071 -10.718 -24.661 1.00 90.38 355 PHE A CA 1
ATOM 2772 C C . PHE A 1 355 ? 10.537 -10.583 -24.662 1.00 90.38 355 PHE A C 1
ATOM 2774 O O . PHE A 1 355 ? 9.989 -10.095 -23.675 1.00 90.38 355 PHE A O 1
ATOM 2781 N N . ASP A 1 356 ? 9.836 -11.101 -25.677 1.00 93.62 356 ASP A N 1
ATOM 2782 C CA . ASP A 1 356 ? 8.369 -11.220 -25.656 1.00 93.62 356 ASP A CA 1
ATOM 2783 C C . ASP A 1 356 ? 7.908 -12.094 -24.478 1.00 93.62 356 ASP A C 1
ATOM 2785 O O . ASP A 1 356 ? 6.984 -11.725 -23.757 1.00 93.62 356 ASP A O 1
ATOM 2789 N N . GLY A 1 357 ? 8.610 -13.200 -24.201 1.00 94.19 357 GLY A N 1
ATOM 2790 C CA . GLY A 1 357 ? 8.360 -14.040 -23.023 1.00 94.19 357 GLY A CA 1
ATOM 2791 C C . GLY A 1 357 ? 8.537 -13.300 -21.688 1.00 94.19 357 GLY A C 1
ATOM 2792 O O . GLY A 1 357 ? 7.713 -13.447 -20.782 1.00 94.19 357 GLY A O 1
ATOM 2793 N N . LEU A 1 358 ? 9.562 -12.446 -21.571 1.00 92.75 358 LEU A N 1
ATOM 2794 C CA . LEU A 1 358 ? 9.753 -11.583 -20.396 1.00 92.75 358 LEU A CA 1
ATOM 2795 C C . LEU A 1 358 ? 8.646 -10.524 -20.260 1.00 92.75 358 LEU A C 1
ATOM 2797 O O . LEU A 1 358 ? 8.220 -10.231 -19.140 1.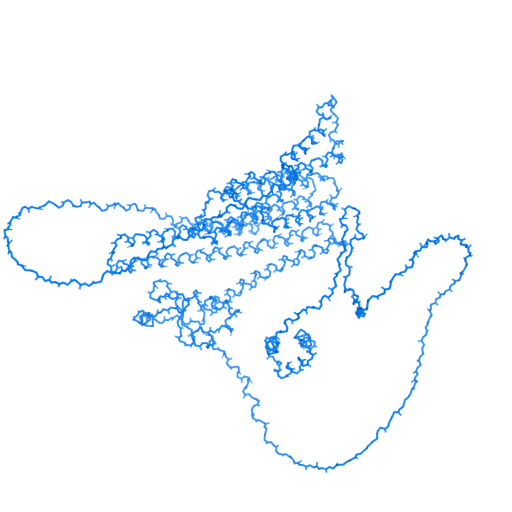00 92.75 358 LEU A O 1
ATOM 2801 N N . LEU A 1 359 ? 8.156 -9.963 -21.372 1.00 93.19 359 LEU A N 1
ATOM 2802 C CA . LEU A 1 359 ? 7.027 -9.030 -21.357 1.00 93.19 359 LEU A CA 1
ATOM 2803 C C . LEU A 1 359 ? 5.720 -9.727 -20.965 1.00 93.19 359 LEU A C 1
ATOM 2805 O O . LEU A 1 359 ? 5.023 -9.211 -20.096 1.00 93.19 359 LEU A O 1
ATOM 2809 N N . VAL A 1 360 ? 5.425 -10.915 -21.503 1.00 95.62 360 VAL A N 1
ATOM 2810 C CA . VAL A 1 360 ? 4.273 -11.744 -21.097 1.00 95.62 360 VAL A CA 1
ATOM 2811 C C . VAL A 1 360 ? 4.294 -12.013 -19.591 1.00 95.62 360 VAL A C 1
ATOM 2813 O O . VAL A 1 360 ? 3.280 -11.824 -18.919 1.00 95.62 360 VAL A O 1
ATOM 2816 N N . LEU A 1 361 ? 5.449 -12.402 -19.039 1.00 94.25 361 LEU A N 1
ATOM 2817 C CA . LEU A 1 361 ? 5.594 -12.662 -17.606 1.00 94.25 361 LEU A CA 1
ATOM 2818 C C . LEU A 1 361 ? 5.412 -11.388 -16.761 1.00 94.25 361 LEU A C 1
ATOM 2820 O O . LEU A 1 361 ? 4.725 -11.424 -15.740 1.00 94.25 361 LEU A O 1
ATOM 2824 N N . SER A 1 362 ? 5.958 -10.254 -17.211 1.00 93.00 362 SER A N 1
ATOM 2825 C CA . SER A 1 362 ? 5.805 -8.950 -16.542 1.00 93.00 362 SER A CA 1
ATOM 2826 C C . SER A 1 362 ? 4.346 -8.478 -16.546 1.00 93.00 362 SER A C 1
ATOM 2828 O O . SER A 1 362 ? 3.809 -8.089 -15.511 1.00 93.00 362 SER A O 1
ATOM 2830 N N . VAL A 1 363 ? 3.671 -8.584 -17.695 1.00 95.56 363 VAL A N 1
ATOM 2831 C CA . VAL A 1 363 ? 2.246 -8.266 -17.864 1.00 95.56 363 VAL A CA 1
ATOM 2832 C C . VAL A 1 363 ? 1.380 -9.167 -16.983 1.00 95.56 363 VAL A C 1
ATOM 2834 O O . VAL A 1 363 ? 0.525 -8.654 -16.262 1.00 95.56 363 VAL A O 1
ATOM 2837 N N . ARG A 1 364 ? 1.635 -10.485 -16.960 1.00 96.19 364 ARG A N 1
ATOM 2838 C CA . ARG A 1 364 ? 0.957 -11.428 -16.052 1.00 96.19 364 ARG A CA 1
ATOM 2839 C C . ARG A 1 364 ? 1.143 -11.027 -14.587 1.00 96.19 364 ARG A C 1
ATOM 2841 O O . ARG A 1 364 ? 0.174 -11.075 -13.836 1.00 96.19 364 ARG A O 1
ATOM 2848 N N . SER A 1 365 ? 2.346 -10.610 -14.188 1.00 94.69 365 SER A N 1
ATOM 2849 C CA . SER A 1 365 ? 2.623 -10.167 -12.817 1.00 94.69 365 SER A CA 1
ATOM 2850 C C . SER A 1 365 ? 1.820 -8.918 -12.435 1.00 94.69 365 SER A C 1
ATOM 2852 O O . SER A 1 365 ? 1.260 -8.875 -11.344 1.00 94.69 365 SER A O 1
ATOM 2854 N N . CYS A 1 366 ? 1.712 -7.924 -13.324 1.00 95.25 366 CYS A N 1
ATOM 2855 C CA . CYS A 1 366 ? 0.913 -6.720 -13.068 1.00 95.25 366 CYS A CA 1
ATOM 2856 C C . CYS A 1 366 ? -0.594 -6.998 -13.042 1.00 95.25 366 CYS A C 1
ATOM 2858 O O . CYS A 1 366 ? -1.301 -6.408 -12.228 1.00 95.25 366 CYS A O 1
ATOM 2860 N N . VAL A 1 367 ? -1.087 -7.898 -13.901 1.00 95.56 367 VAL A N 1
ATOM 2861 C CA . VAL A 1 367 ? -2.489 -8.348 -13.861 1.00 95.56 367 VAL A CA 1
ATOM 2862 C C . VAL A 1 367 ? -2.773 -9.092 -12.556 1.00 95.56 367 VAL A C 1
ATOM 2864 O O . VAL A 1 367 ? -3.805 -8.842 -11.947 1.00 95.56 367 VAL A O 1
ATOM 2867 N N . TYR A 1 368 ? -1.852 -9.939 -12.083 1.00 96.19 368 TYR A N 1
ATOM 2868 C CA . TYR A 1 368 ? -1.998 -10.627 -10.800 1.00 96.19 368 TYR A CA 1
ATOM 2869 C C . TYR A 1 368 ? -2.036 -9.641 -9.615 1.00 96.19 368 TYR A C 1
ATOM 2871 O O . TYR A 1 368 ? -3.020 -9.642 -8.885 1.00 96.19 368 TYR A O 1
ATOM 2879 N N . GLU A 1 369 ? -1.049 -8.740 -9.479 1.00 93.56 369 GLU A N 1
ATOM 2880 C CA . GLU A 1 369 ? -1.000 -7.711 -8.412 1.00 93.56 369 GLU A CA 1
ATOM 2881 C C . GLU A 1 369 ? -2.277 -6.843 -8.397 1.00 93.56 369 GLU A C 1
ATOM 2883 O O . GLU A 1 369 ? -2.840 -6.552 -7.337 1.00 93.56 369 GLU A O 1
ATOM 2888 N N . PHE A 1 370 ? -2.777 -6.466 -9.581 1.00 95.31 370 PHE A N 1
ATOM 2889 C CA . PHE A 1 370 ? -4.016 -5.702 -9.730 1.00 95.31 370 PHE A CA 1
ATOM 2890 C C . PHE A 1 370 ? -5.259 -6.512 -9.333 1.00 95.31 370 PHE A C 1
ATOM 2892 O O . PHE A 1 370 ? -6.076 -6.025 -8.552 1.00 95.31 370 PHE A O 1
ATOM 2899 N N . CYS A 1 371 ? -5.416 -7.735 -9.850 1.00 96.88 371 CYS A N 1
ATOM 2900 C CA . CYS A 1 371 ? -6.572 -8.585 -9.566 1.00 96.88 371 CYS A CA 1
ATOM 2901 C C . CYS A 1 371 ? -6.620 -9.030 -8.101 1.00 96.88 371 CYS A C 1
ATOM 2903 O O . CYS A 1 371 ? -7.699 -9.043 -7.520 1.00 96.88 371 CYS A O 1
ATOM 2905 N N . GLU A 1 372 ? -5.479 -9.337 -7.486 1.00 94.88 372 GLU A N 1
ATOM 2906 C CA . GLU A 1 372 ? -5.374 -9.666 -6.061 1.00 94.88 372 GLU A CA 1
ATOM 2907 C C . GLU A 1 372 ? -5.823 -8.477 -5.198 1.00 94.88 372 GLU A C 1
ATOM 2909 O O . GLU A 1 372 ? -6.775 -8.609 -4.426 1.00 94.88 372 GLU A O 1
ATOM 2914 N N . THR A 1 373 ? -5.267 -7.281 -5.441 1.00 93.31 373 THR A N 1
ATOM 2915 C CA . THR A 1 373 ? -5.678 -6.034 -4.763 1.00 93.31 373 THR A CA 1
ATOM 2916 C C . THR A 1 373 ? -7.171 -5.726 -4.976 1.00 93.31 373 THR A C 1
ATOM 2918 O O . THR A 1 373 ? -7.857 -5.272 -4.058 1.00 93.31 373 THR A O 1
ATOM 2921 N N . ALA A 1 374 ? -7.707 -5.983 -6.176 1.00 94.31 374 ALA A N 1
ATOM 2922 C CA . ALA A 1 374 ? -9.120 -5.775 -6.494 1.00 94.31 374 ALA A CA 1
ATOM 2923 C C . ALA A 1 374 ? -10.048 -6.773 -5.792 1.00 94.31 374 ALA A C 1
ATOM 2925 O O . ALA A 1 374 ? -11.097 -6.373 -5.292 1.00 94.31 374 ALA A O 1
ATOM 2926 N N . LEU A 1 375 ? -9.664 -8.048 -5.712 1.00 94.12 375 LEU A N 1
ATOM 2927 C CA . LEU A 1 375 ? -10.434 -9.089 -5.033 1.00 94.12 375 LEU A CA 1
ATOM 2928 C C . LEU A 1 375 ? -10.354 -8.960 -3.507 1.00 94.12 375 LEU A C 1
ATOM 2930 O O . LEU A 1 375 ? -11.312 -9.298 -2.820 1.00 94.12 375 LEU A O 1
ATOM 2934 N N . GLU A 1 376 ? -9.247 -8.472 -2.944 1.00 91.69 376 GLU A N 1
ATOM 2935 C CA . GLU A 1 376 ? -9.178 -8.046 -1.538 1.00 91.69 376 GLU A CA 1
ATOM 2936 C C . GLU A 1 376 ? -10.140 -6.893 -1.246 1.00 91.69 376 GLU A C 1
ATOM 2938 O O . GLU A 1 376 ? -10.975 -7.006 -0.350 1.00 91.69 376 GLU A O 1
ATOM 2943 N N . TRP A 1 377 ? -10.074 -5.812 -2.029 1.00 93.00 377 TRP A N 1
ATOM 2944 C CA . TRP A 1 377 ? -10.932 -4.646 -1.818 1.00 93.00 377 TRP A CA 1
ATOM 2945 C C . TRP A 1 377 ? -12.419 -4.975 -2.012 1.00 93.00 377 TRP A C 1
ATOM 2947 O O . TRP A 1 377 ? -13.235 -4.610 -1.170 1.00 93.00 377 TRP A O 1
ATOM 2957 N N . ALA A 1 378 ? -12.768 -5.747 -3.048 1.00 93.00 378 ALA A N 1
ATOM 2958 C CA . ALA A 1 378 ? -14.135 -6.207 -3.279 1.00 93.00 378 ALA A CA 1
ATOM 2959 C C . ALA A 1 378 ? -14.675 -7.041 -2.104 1.00 93.00 378 ALA A C 1
ATOM 2961 O O . ALA A 1 378 ? -15.784 -6.776 -1.646 1.00 93.00 378 ALA A O 1
ATOM 2962 N N . ARG A 1 379 ? -13.880 -7.979 -1.562 1.00 90.69 379 ARG A N 1
ATOM 2963 C CA . ARG A 1 379 ? -14.254 -8.767 -0.371 1.00 90.69 379 ARG A CA 1
ATOM 2964 C C . ARG A 1 379 ? -14.425 -7.900 0.876 1.00 90.69 379 ARG A C 1
ATOM 2966 O O . ARG A 1 379 ? -15.329 -8.154 1.662 1.00 90.69 379 ARG A O 1
ATOM 2973 N N . GLU A 1 380 ? -13.601 -6.872 1.077 1.00 89.88 380 GLU A N 1
ATOM 2974 C CA . GLU A 1 380 ? -13.777 -5.951 2.212 1.00 89.88 380 GLU A CA 1
ATOM 2975 C C . GLU A 1 380 ? -15.005 -5.040 2.054 1.00 89.88 380 GLU A C 1
ATOM 2977 O O . GLU A 1 380 ? -15.695 -4.778 3.040 1.00 89.88 380 GLU A O 1
ATOM 2982 N N . CYS A 1 381 ? -15.339 -4.614 0.831 1.00 91.12 381 CYS A N 1
ATOM 2983 C CA . CYS A 1 381 ? -16.593 -3.916 0.543 1.00 91.12 381 CYS A CA 1
ATOM 2984 C C . CYS A 1 381 ? -17.821 -4.821 0.739 1.00 91.12 381 CYS A C 1
ATOM 2986 O O . CYS A 1 381 ? -18.815 -4.376 1.310 1.00 91.12 381 CYS A O 1
ATOM 2988 N N . GLU A 1 382 ? -17.748 -6.084 0.311 1.00 91.00 382 GLU A N 1
ATOM 2989 C CA . GLU A 1 382 ? -18.797 -7.094 0.496 1.00 91.00 382 GLU A CA 1
ATOM 2990 C C . GLU A 1 382 ? -19.028 -7.391 1.984 1.00 91.00 382 GLU A C 1
ATOM 2992 O O . GLU A 1 382 ? -20.144 -7.212 2.467 1.00 91.00 382 GLU A O 1
ATOM 2997 N N . ILE A 1 383 ? -17.968 -7.714 2.738 1.00 90.50 383 ILE A N 1
ATOM 2998 C CA . ILE A 1 383 ? -18.029 -7.913 4.196 1.00 90.50 383 ILE A CA 1
ATOM 2999 C C . ILE A 1 383 ? -18.560 -6.655 4.894 1.00 90.50 383 ILE A C 1
ATOM 3001 O O . ILE A 1 383 ? -19.376 -6.766 5.803 1.00 90.50 383 ILE A O 1
ATOM 3005 N N . GLY A 1 384 ? -18.132 -5.459 4.477 1.00 90.00 384 GLY A N 1
ATOM 3006 C CA . GLY A 1 384 ? -18.619 -4.196 5.032 1.00 90.00 384 GLY A CA 1
ATOM 3007 C C . GLY A 1 384 ? -20.121 -3.988 4.826 1.00 90.00 384 GLY A C 1
ATOM 3008 O O . GLY A 1 384 ? -20.817 -3.616 5.769 1.00 90.00 384 GLY A O 1
ATOM 3009 N N . LYS A 1 385 ? -20.625 -4.274 3.619 1.00 91.69 385 LYS A N 1
ATOM 3010 C CA . LYS A 1 385 ? -22.048 -4.174 3.269 1.00 91.69 385 LYS A CA 1
ATOM 3011 C C . LYS A 1 385 ? -22.885 -5.227 3.994 1.00 91.69 385 LYS A C 1
ATOM 3013 O O . LYS A 1 385 ? -23.852 -4.876 4.662 1.00 91.69 385 LYS A O 1
ATOM 3018 N N . GLU A 1 386 ? -22.496 -6.498 3.916 1.00 90.25 386 GLU A N 1
ATOM 3019 C CA . GLU A 1 386 ? -23.226 -7.610 4.536 1.00 90.25 386 GLU A CA 1
ATOM 3020 C C . GLU A 1 386 ? -23.231 -7.482 6.077 1.00 90.25 386 GLU A C 1
ATOM 3022 O O . GLU A 1 386 ? -24.231 -7.811 6.711 1.00 90.25 386 GLU A O 1
ATOM 3027 N N . MET A 1 387 ? -22.183 -6.903 6.684 1.00 90.81 387 MET A N 1
ATOM 3028 C CA . MET A 1 387 ? -22.128 -6.561 8.116 1.00 90.81 387 MET A CA 1
ATOM 3029 C C . MET A 1 387 ? -23.025 -5.369 8.513 1.00 90.81 387 MET A C 1
ATOM 3031 O O . MET A 1 387 ? -23.452 -5.300 9.666 1.00 90.81 387 MET A O 1
ATOM 3035 N N . GLU A 1 388 ? -23.333 -4.425 7.616 1.00 90.25 388 GLU A N 1
ATOM 3036 C CA . GLU A 1 388 ? -24.332 -3.383 7.906 1.00 90.25 388 GLU A CA 1
ATOM 3037 C C . GLU A 1 388 ? -25.769 -3.851 7.627 1.00 90.25 388 GLU A C 1
ATOM 3039 O O . GLU A 1 388 ? -26.668 -3.502 8.390 1.00 90.25 388 GLU A O 1
ATOM 3044 N N . GLU A 1 389 ? -25.990 -4.669 6.596 1.00 92.19 389 GLU A N 1
ATOM 3045 C CA . GLU A 1 389 ? -27.326 -5.159 6.229 1.00 92.19 389 GLU A CA 1
ATOM 3046 C C . GLU A 1 389 ? -27.836 -6.297 7.131 1.00 92.19 389 GLU A C 1
ATOM 3048 O O . GLU A 1 389 ? -29.043 -6.393 7.347 1.00 92.19 389 GLU A O 1
ATOM 3053 N N . SER A 1 390 ? -26.954 -7.157 7.659 1.00 91.25 390 SER A N 1
ATOM 3054 C CA . SER A 1 390 ? -27.369 -8.416 8.313 1.00 91.25 390 SER A CA 1
ATOM 3055 C C . SER A 1 390 ? -27.360 -8.397 9.841 1.00 91.25 390 SER A C 1
ATOM 3057 O O . SER A 1 390 ? -28.013 -9.237 10.457 1.00 91.25 390 SER A O 1
ATOM 3059 N N . PHE A 1 391 ? -26.622 -7.476 10.470 1.00 93.38 391 PHE A N 1
ATOM 3060 C CA . PHE A 1 391 ? -26.573 -7.379 11.929 1.00 93.38 391 PHE A CA 1
ATOM 3061 C C . PHE A 1 391 ? -27.430 -6.234 12.442 1.00 93.38 391 PHE A C 1
ATOM 3063 O O . PHE A 1 391 ? -27.164 -5.059 12.174 1.00 93.38 391 PHE A O 1
ATOM 3070 N N . GLU A 1 392 ? -28.409 -6.593 13.264 1.00 92.38 392 GLU A N 1
ATOM 3071 C CA . GLU A 1 392 ? -29.255 -5.646 13.971 1.00 92.38 392 GLU A CA 1
ATOM 3072 C C . GLU A 1 392 ? -28.401 -4.684 14.816 1.00 92.38 392 GLU A C 1
ATOM 3074 O O . GLU A 1 392 ? -27.468 -5.070 15.536 1.00 92.38 392 GLU A O 1
ATOM 3079 N N . LYS A 1 393 ? -28.723 -3.392 14.702 1.00 93.56 393 LYS A N 1
ATOM 3080 C CA . LYS A 1 393 ? -28.223 -2.356 15.608 1.00 93.56 393 LYS A CA 1
ATOM 3081 C C . LYS A 1 393 ? -28.955 -2.583 16.944 1.00 93.56 393 LYS A C 1
ATOM 3083 O O . LYS A 1 393 ? -30.186 -2.587 16.910 1.00 93.56 393 LYS A O 1
ATOM 3088 N N . PRO A 1 394 ? -28.253 -2.818 18.073 1.00 92.31 394 PRO A N 1
ATOM 3089 C CA . PRO A 1 394 ? -28.901 -3.079 19.360 1.00 92.31 394 PRO A CA 1
ATOM 3090 C C . PRO A 1 394 ? -29.918 -1.992 19.711 1.00 92.31 394 PRO A C 1
ATOM 3092 O O . PRO A 1 394 ? -29.714 -0.821 19.369 1.00 92.31 394 PRO A O 1
ATOM 3095 N N . THR A 1 395 ? -31.002 -2.354 20.397 1.00 94.38 395 THR A N 1
ATOM 3096 C CA . THR A 1 395 ? -31.967 -1.340 20.843 1.00 94.38 395 THR A CA 1
ATOM 3097 C C . THR A 1 395 ? -31.334 -0.429 21.899 1.00 94.38 395 THR A C 1
ATOM 3099 O O . THR A 1 395 ? -30.354 -0.794 22.553 1.00 94.38 395 THR A O 1
ATOM 3102 N N . GLY A 1 396 ? -31.896 0.769 22.094 1.00 90.50 396 GLY A N 1
ATOM 3103 C CA . GLY A 1 396 ? -31.426 1.676 23.149 1.00 90.50 396 GLY A CA 1
ATOM 3104 C C . GLY A 1 396 ? -31.469 1.031 24.540 1.00 90.50 396 GLY A C 1
ATOM 3105 O O . GLY A 1 396 ? -30.563 1.250 25.335 1.00 90.50 396 GLY A O 1
ATOM 3106 N N . GLU A 1 397 ? -32.469 0.180 24.783 1.00 93.56 397 GLU A N 1
ATOM 3107 C CA . GLU A 1 397 ? -32.644 -0.589 26.020 1.00 93.56 397 GLU A CA 1
ATOM 3108 C C . GLU A 1 397 ? -31.587 -1.696 26.176 1.00 93.56 397 GLU A C 1
ATOM 3110 O O . GLU A 1 397 ? -31.058 -1.897 27.267 1.00 93.56 397 GLU A O 1
ATOM 3115 N N . GLU A 1 398 ? -31.212 -2.390 25.094 1.00 93.19 398 GLU A N 1
ATOM 3116 C CA . GLU A 1 398 ? -30.090 -3.340 25.122 1.00 93.19 398 GLU A CA 1
ATOM 3117 C C . GLU A 1 398 ? -28.758 -2.633 25.399 1.00 93.19 398 GLU A C 1
ATOM 3119 O O . GLU A 1 398 ? -27.956 -3.127 26.185 1.00 93.19 398 GLU A O 1
ATOM 3124 N N . LEU A 1 399 ? -28.539 -1.452 24.814 1.00 91.44 399 LEU A N 1
ATOM 3125 C CA . LEU A 1 399 ? -27.344 -0.639 25.059 1.00 91.44 399 LEU A CA 1
ATOM 3126 C C . LEU A 1 399 ? -27.266 -0.095 26.493 1.00 91.44 399 LEU A C 1
ATOM 3128 O O . LEU A 1 399 ? -26.168 -0.056 27.049 1.00 91.44 399 LEU A O 1
ATOM 3132 N N . THR A 1 400 ? -28.387 0.286 27.119 1.00 90.88 400 THR A N 1
ATOM 3133 C CA . THR A 1 400 ? -28.391 0.629 28.552 1.00 90.88 400 THR A CA 1
ATOM 3134 C C . THR A 1 400 ? -28.145 -0.602 29.414 1.00 90.88 400 THR A C 1
ATOM 3136 O O . THR A 1 400 ? -27.263 -0.558 30.263 1.00 90.88 400 THR A O 1
ATOM 3139 N N . ASN A 1 401 ? -28.807 -1.730 29.131 1.00 93.38 401 ASN A N 1
ATOM 3140 C CA . ASN A 1 401 ? -28.605 -2.969 29.887 1.00 93.38 401 ASN A CA 1
ATOM 3141 C C . ASN A 1 401 ? -27.139 -3.436 29.844 1.00 93.38 401 ASN A C 1
ATOM 3143 O O . ASN A 1 401 ? -26.587 -3.759 30.888 1.00 93.38 401 ASN A O 1
ATOM 3147 N N . LEU A 1 402 ? -26.481 -3.398 28.676 1.00 90.94 402 LEU A N 1
ATOM 3148 C CA . LEU A 1 402 ? -25.054 -3.730 28.525 1.00 90.94 402 LEU A CA 1
ATOM 3149 C C . LEU A 1 402 ? -24.119 -2.778 29.284 1.00 90.94 402 LEU A C 1
ATOM 3151 O O . LEU A 1 402 ? -23.034 -3.177 29.712 1.00 90.94 402 LEU A O 1
ATOM 3155 N N . LYS A 1 403 ? -24.512 -1.506 29.427 1.00 88.50 403 LYS A N 1
ATOM 3156 C CA . LYS A 1 403 ? -23.766 -0.525 30.222 1.00 88.50 403 LYS A CA 1
ATOM 3157 C C . LYS A 1 403 ? -23.943 -0.793 31.718 1.00 88.50 403 LYS A C 1
ATOM 3159 O O . LYS A 1 403 ? -22.954 -0.773 32.447 1.00 88.50 403 LYS A O 1
ATOM 3164 N N . ASP A 1 404 ? -25.159 -1.114 32.148 1.00 90.00 404 ASP A N 1
ATOM 3165 C CA . ASP A 1 404 ? -25.497 -1.392 33.545 1.00 90.00 404 ASP A CA 1
ATOM 3166 C C . ASP A 1 404 ? -24.924 -2.742 34.026 1.00 90.00 404 ASP A C 1
ATOM 3168 O O . ASP A 1 404 ? -24.429 -2.832 35.150 1.00 90.00 404 ASP A O 1
ATOM 3172 N N . THR A 1 405 ? -24.876 -3.775 33.170 1.00 90.62 405 THR A N 1
ATOM 3173 C CA . THR A 1 405 ? -24.161 -5.042 33.449 1.00 90.62 405 THR A CA 1
ATOM 3174 C C . THR A 1 405 ? -22.637 -4.914 33.358 1.00 90.62 405 THR A C 1
ATOM 3176 O O . THR A 1 405 ? -21.926 -5.849 33.728 1.00 90.62 405 THR A O 1
ATOM 3179 N N . SER A 1 406 ? -22.118 -3.763 32.906 1.00 87.19 406 SER A N 1
ATOM 3180 C CA . SER A 1 406 ? -20.690 -3.523 32.644 1.00 87.19 406 SER A CA 1
ATOM 3181 C C . SER A 1 406 ? -20.062 -4.545 31.683 1.00 87.19 406 SER A C 1
ATOM 3183 O O . SER A 1 406 ? -18.899 -4.929 31.831 1.00 87.19 406 SER A O 1
ATOM 3185 N N . GLU A 1 407 ? -20.820 -4.999 30.682 1.00 92.19 407 GLU A N 1
ATOM 3186 C CA . GLU A 1 407 ? -20.343 -5.988 29.717 1.00 92.19 407 GLU A CA 1
ATOM 3187 C C . GLU A 1 407 ? -19.252 -5.432 28.788 1.00 92.19 407 GLU A C 1
ATOM 3189 O O . GLU A 1 407 ? -19.305 -4.300 28.292 1.00 92.19 407 GLU A O 1
ATOM 3194 N N . VAL A 1 408 ? -18.241 -6.271 28.539 1.00 94.75 408 VAL A N 1
ATOM 3195 C CA . VAL A 1 408 ? -17.062 -5.947 27.728 1.00 94.75 408 VAL A CA 1
ATOM 3196 C C . VAL A 1 408 ? -16.971 -6.832 26.489 1.00 94.75 408 VAL A C 1
ATOM 3198 O O . VAL A 1 408 ? -17.206 -8.040 26.532 1.00 94.75 408 VAL A O 1
ATOM 3201 N N . CYS A 1 409 ? -16.552 -6.246 25.368 1.00 95.62 409 CYS A N 1
ATOM 3202 C CA . CYS A 1 409 ? -16.300 -6.982 24.133 1.00 95.62 409 CYS A CA 1
ATOM 3203 C C . CYS A 1 409 ? -15.157 -7.986 24.342 1.00 95.62 409 CYS A C 1
ATOM 3205 O O . CYS A 1 409 ? -14.008 -7.581 24.527 1.00 95.62 409 CYS A O 1
ATOM 3207 N N . CYS A 1 410 ? -15.430 -9.291 24.238 1.00 95.88 410 CYS A N 1
ATOM 3208 C CA . CYS A 1 410 ? -14.474 -10.360 24.574 1.00 95.88 410 CYS A CA 1
ATOM 3209 C C . CYS A 1 410 ? -13.204 -10.426 23.690 1.00 95.88 410 CYS A C 1
ATOM 3211 O O . CYS A 1 410 ? -12.382 -11.322 23.865 1.00 95.88 410 CYS A O 1
ATOM 3213 N N . ILE A 1 411 ? -13.064 -9.528 22.708 1.00 95.44 411 ILE A N 1
ATOM 3214 C CA . ILE A 1 411 ? -11.936 -9.458 21.765 1.00 95.44 411 ILE A CA 1
ATOM 3215 C C . ILE A 1 411 ? -10.959 -8.338 22.139 1.00 95.44 411 ILE A C 1
ATOM 3217 O O . ILE A 1 411 ? -9.751 -8.541 22.084 1.00 95.44 411 ILE A O 1
ATOM 3221 N N . CYS A 1 412 ? -11.468 -7.160 22.516 1.00 93.19 412 CYS A N 1
ATOM 3222 C CA . CYS A 1 412 ? -10.647 -5.998 22.883 1.00 93.19 412 CYS A CA 1
ATOM 3223 C C . CYS A 1 412 ? -10.741 -5.620 24.369 1.00 93.19 412 CYS A C 1
ATOM 3225 O O . CYS A 1 412 ? -10.092 -4.667 24.785 1.00 93.19 412 CYS A O 1
ATOM 3227 N N . LEU A 1 413 ? -11.578 -6.324 25.140 1.00 94.31 413 LEU A N 1
ATOM 3228 C CA . LEU A 1 413 ? -11.832 -6.142 26.576 1.00 94.31 413 LEU A CA 1
ATOM 3229 C C . LEU A 1 413 ? -12.260 -4.715 26.984 1.00 94.31 413 LEU A C 1
ATOM 3231 O O . LEU A 1 413 ? -12.166 -4.346 28.150 1.00 94.31 413 LEU A O 1
ATOM 3235 N N . LYS A 1 414 ? -12.774 -3.925 26.029 1.00 90.56 414 LYS A N 1
ATOM 3236 C CA . LYS A 1 414 ? -13.385 -2.607 26.270 1.00 90.56 414 LYS A CA 1
ATOM 3237 C C . LYS A 1 414 ? -14.899 -2.740 26.516 1.00 90.56 414 LYS A C 1
ATOM 3239 O O . LYS A 1 414 ? -15.514 -3.592 25.865 1.00 90.56 414 LYS A O 1
ATOM 3244 N N . PRO A 1 415 ? -15.500 -1.902 27.382 1.00 91.25 415 PRO A N 1
ATOM 3245 C CA . PRO A 1 415 ? -16.944 -1.879 27.618 1.00 91.25 415 PRO A CA 1
ATOM 3246 C C . PRO A 1 415 ? -17.721 -1.355 26.406 1.00 91.25 415 PRO A C 1
ATOM 3248 O O . PRO A 1 415 ? -17.224 -0.516 25.658 1.00 91.25 415 PRO A O 1
ATOM 3251 N N . PHE A 1 416 ? -18.969 -1.802 26.256 1.00 90.81 416 PHE A N 1
ATOM 3252 C CA . PHE A 1 416 ? -19.880 -1.338 25.195 1.00 90.81 416 PHE A CA 1
ATOM 3253 C C . PHE A 1 416 ? -20.485 0.059 25.447 1.00 90.81 416 PHE A C 1
ATOM 3255 O O . PHE A 1 416 ? -21.179 0.598 24.592 1.00 90.81 416 PHE A O 1
ATOM 3262 N N . GLY A 1 417 ? -20.255 0.647 26.627 1.00 79.06 417 GLY A N 1
ATOM 3263 C CA . GLY A 1 417 ? -20.872 1.909 27.052 1.00 79.06 417 GLY A CA 1
ATOM 3264 C C . GLY A 1 417 ? -20.207 3.197 26.541 1.00 79.06 417 GLY A C 1
ATOM 3265 O O . GLY A 1 417 ? -20.712 4.278 26.854 1.00 79.06 417 GLY A O 1
ATOM 3266 N N . CYS A 1 418 ? -19.089 3.106 25.810 1.00 76.44 418 CYS A N 1
ATOM 3267 C CA . CYS A 1 418 ? -18.374 4.262 25.255 1.00 76.44 418 CYS A CA 1
ATOM 3268 C C . CYS A 1 418 ? -19.171 4.915 24.114 1.00 76.44 418 CYS A C 1
ATOM 3270 O O . CYS A 1 418 ? -19.680 4.218 23.227 1.00 76.44 418 CYS A O 1
ATOM 3272 N N . ARG A 1 419 ? -19.239 6.253 24.078 1.00 67.25 419 ARG A N 1
ATOM 3273 C CA . ARG A 1 419 ? -19.835 6.976 22.942 1.00 67.25 419 ARG A CA 1
ATOM 3274 C C . ARG A 1 419 ? -19.111 6.659 21.628 1.00 67.25 419 ARG A C 1
ATOM 3276 O O . ARG A 1 419 ? -17.928 6.341 21.621 1.00 67.25 419 ARG A O 1
ATOM 3283 N N . GLY A 1 420 ? -19.851 6.685 20.518 1.00 67.94 420 GLY A N 1
ATOM 3284 C CA . GLY A 1 420 ? -19.336 6.322 19.188 1.00 67.94 420 GLY A CA 1
ATOM 3285 C C . GLY A 1 420 ? -19.090 4.820 18.976 1.00 67.94 420 GLY A C 1
ATOM 3286 O O . GLY A 1 420 ? -18.952 4.372 17.836 1.00 67.94 420 GLY A O 1
ATOM 3287 N N . SER A 1 421 ? -19.094 3.994 20.034 1.00 75.88 421 SER A N 1
ATOM 3288 C CA . SER A 1 421 ? -18.859 2.556 19.892 1.00 75.88 421 SER A CA 1
ATOM 3289 C C . SER A 1 421 ? -19.975 1.892 19.070 1.00 75.88 421 SER A C 1
ATOM 3291 O O . SER A 1 421 ? -21.099 1.652 19.507 1.00 75.88 421 SER A O 1
ATOM 3293 N N . ASN A 1 422 ? -19.661 1.609 17.807 1.00 89.12 422 ASN A N 1
ATOM 3294 C CA . ASN A 1 422 ? -20.571 0.947 16.885 1.00 89.12 422 ASN A CA 1
ATOM 3295 C C . ASN A 1 422 ? -20.696 -0.533 17.272 1.00 89.12 422 ASN A C 1
ATOM 3297 O O . ASN A 1 422 ? -19.960 -1.378 16.767 1.00 89.12 422 ASN A O 1
ATOM 3301 N N . VAL A 1 423 ? -21.606 -0.853 18.189 1.00 94.50 423 VAL A N 1
ATOM 3302 C CA . VAL A 1 423 ? -21.915 -2.234 18.581 1.00 94.50 423 VAL A CA 1
ATOM 3303 C C . VAL A 1 423 ? -22.808 -2.897 17.522 1.00 94.50 423 VAL A C 1
ATOM 3305 O O . VAL A 1 423 ? -23.615 -2.245 16.848 1.00 94.50 423 VAL A O 1
ATOM 3308 N N . ARG A 1 424 ? -22.655 -4.212 17.356 1.00 95.81 424 ARG A N 1
ATOM 3309 C CA . ARG A 1 424 ? -23.574 -5.087 16.620 1.00 95.81 424 ARG A CA 1
ATOM 3310 C C . ARG A 1 424 ? -23.873 -6.339 17.432 1.00 95.81 424 ARG A C 1
ATOM 3312 O O . ARG A 1 424 ? -22.982 -6.893 18.078 1.00 95.81 424 ARG A O 1
ATOM 3319 N N . LYS A 1 425 ? -25.127 -6.778 17.361 1.00 96.38 425 LYS A N 1
ATOM 3320 C CA . LYS A 1 425 ? -25.600 -8.046 17.911 1.00 96.38 425 LYS A CA 1
ATOM 3321 C C . LYS A 1 425 ? -25.539 -9.095 16.805 1.00 96.38 425 LYS A C 1
ATOM 3323 O O . LYS A 1 425 ? -26.080 -8.876 15.723 1.00 96.38 425 LYS A O 1
ATOM 3328 N N . ILE A 1 426 ? -24.860 -10.212 17.046 1.00 96.38 426 ILE A N 1
ATOM 3329 C CA . ILE A 1 426 ? -24.839 -11.335 16.095 1.00 96.38 426 ILE A CA 1
ATOM 3330 C C . ILE A 1 426 ? -25.960 -12.328 16.427 1.00 96.38 426 ILE A C 1
ATOM 3332 O O . ILE A 1 426 ? -26.441 -12.362 17.558 1.00 96.38 426 ILE A O 1
ATOM 3336 N N . HIS A 1 427 ? -26.378 -13.162 15.471 1.00 95.00 427 HIS A N 1
ATOM 3337 C CA . HIS A 1 427 ? -27.613 -13.960 15.589 1.00 95.00 427 HIS A CA 1
ATOM 3338 C C . HIS A 1 427 ? -27.661 -14.956 16.767 1.00 95.00 427 HIS A C 1
ATOM 3340 O O . HIS A 1 427 ? -28.740 -15.409 17.135 1.00 95.00 427 HIS A O 1
ATOM 3346 N N . CYS A 1 428 ? -26.527 -15.280 17.396 1.00 95.62 428 CYS A N 1
ATOM 3347 C CA . CYS A 1 428 ? -26.483 -16.058 18.639 1.00 95.62 428 CYS A CA 1
ATOM 3348 C C . CYS A 1 428 ? -26.678 -15.220 19.925 1.00 95.62 428 CYS A C 1
ATOM 3350 O O . CYS A 1 428 ? -26.406 -15.715 21.014 1.00 95.62 428 CYS A O 1
ATOM 3352 N N . GLY A 1 429 ? -27.054 -13.942 19.813 1.00 95.38 429 GLY A N 1
ATOM 3353 C CA . GLY A 1 429 ? -27.316 -13.030 20.933 1.00 95.38 429 GLY A CA 1
ATOM 3354 C C . GLY A 1 429 ? -26.100 -12.286 21.500 1.00 95.38 429 GLY A C 1
ATOM 3355 O O . GLY A 1 429 ? -26.286 -11.375 22.296 1.00 95.38 429 GLY A O 1
ATOM 3356 N N . HIS A 1 430 ? -24.873 -12.624 21.090 1.00 96.56 430 HIS A N 1
ATOM 3357 C CA . HIS A 1 430 ? -23.655 -11.974 21.592 1.00 96.56 430 HIS A CA 1
ATOM 3358 C C . HIS A 1 430 ? -23.384 -10.621 20.912 1.00 96.56 430 HIS A C 1
ATOM 3360 O O . HIS A 1 430 ? -23.655 -10.444 19.721 1.00 96.56 430 HIS A O 1
ATOM 3366 N N . PHE A 1 431 ? -22.779 -9.695 21.656 1.00 96.69 431 PHE A N 1
ATOM 3367 C CA . PHE A 1 431 ? -22.456 -8.342 21.201 1.00 96.69 431 PHE A CA 1
ATOM 3368 C C . PHE A 1 431 ? -20.962 -8.176 20.899 1.00 96.69 431 PHE A C 1
ATOM 3370 O O . PHE A 1 431 ? -20.105 -8.728 21.589 1.00 96.69 431 PHE A O 1
ATOM 3377 N N . PHE A 1 432 ? -20.643 -7.399 19.862 1.00 96.62 432 PHE A N 1
ATOM 3378 C CA . PHE A 1 432 ? -19.272 -7.081 19.457 1.00 96.62 432 PHE A CA 1
ATOM 3379 C C . PHE A 1 432 ? -19.178 -5.644 18.935 1.00 96.62 432 PHE A C 1
ATOM 3381 O O . PHE A 1 432 ? -20.100 -5.149 18.287 1.00 96.62 432 PHE A O 1
ATOM 3388 N N . HIS A 1 433 ? -18.035 -4.987 19.142 1.00 94.62 433 HIS A N 1
ATOM 3389 C CA . HIS A 1 433 ? -17.700 -3.774 18.388 1.00 94.62 433 HIS A CA 1
ATOM 3390 C C . HIS A 1 433 ? -17.550 -4.111 16.899 1.00 94.62 433 HIS A C 1
ATOM 3392 O O . HIS A 1 433 ? -16.922 -5.111 16.558 1.00 94.62 433 HIS A O 1
ATOM 3398 N N . MET A 1 434 ? -18.064 -3.262 16.010 1.00 93.31 434 MET A N 1
ATOM 3399 C CA . MET A 1 434 ? -18.055 -3.456 14.554 1.00 93.31 434 MET A CA 1
ATOM 3400 C C . MET A 1 434 ? -16.637 -3.629 13.983 1.00 93.31 434 MET A C 1
ATOM 3402 O O . MET A 1 434 ? -16.438 -4.402 13.050 1.00 93.31 434 MET A O 1
ATOM 3406 N N . THR A 1 435 ? -15.635 -2.978 14.580 1.00 91.06 435 THR A N 1
ATOM 3407 C CA . THR A 1 435 ? -14.210 -3.192 14.272 1.00 91.06 435 THR A CA 1
ATOM 3408 C C . THR A 1 435 ? -13.757 -4.604 14.649 1.00 91.06 435 THR A C 1
ATOM 3410 O O . THR A 1 435 ? -13.244 -5.333 13.807 1.00 91.06 435 THR A O 1
ATOM 3413 N N . CYS A 1 436 ? -14.003 -5.028 15.891 1.00 95.19 436 CYS A N 1
ATOM 3414 C CA . CYS A 1 436 ? -13.667 -6.368 16.373 1.00 95.19 436 CYS A CA 1
ATOM 3415 C C . CYS A 1 436 ? -14.396 -7.470 15.590 1.00 95.19 436 CYS A C 1
ATOM 3417 O O . CYS A 1 436 ? -13.795 -8.497 15.292 1.00 95.19 436 CYS A O 1
ATOM 3419 N N . LEU A 1 437 ? -15.662 -7.245 15.229 1.00 95.88 437 LEU A N 1
ATOM 3420 C CA . LEU A 1 437 ? -16.449 -8.147 14.394 1.00 95.88 437 LEU A CA 1
ATOM 3421 C C . LEU A 1 437 ? -15.852 -8.241 12.985 1.00 95.88 437 LEU A C 1
ATOM 3423 O O . LEU A 1 437 ? -15.566 -9.347 12.539 1.00 95.88 437 LEU A O 1
ATOM 3427 N N . SER A 1 438 ? -15.564 -7.110 12.331 1.00 93.62 438 SER A N 1
ATOM 3428 C CA . SER A 1 438 ? -14.907 -7.071 11.014 1.00 93.62 438 SER A CA 1
ATOM 3429 C C . SER A 1 438 ? -13.606 -7.884 10.981 1.00 93.62 438 SER A C 1
ATOM 3431 O O . SER A 1 438 ? -13.397 -8.661 10.050 1.00 93.62 438 SER A O 1
ATOM 3433 N N . GLU A 1 439 ? -12.775 -7.817 12.027 1.00 92.56 439 GLU A N 1
ATOM 3434 C CA . GLU A 1 439 ? -11.548 -8.624 12.106 1.00 92.56 439 GLU A CA 1
ATOM 3435 C C . GLU A 1 439 ? -11.808 -10.138 12.271 1.00 92.56 439 GLU A C 1
ATOM 3437 O O . GLU A 1 439 ? -11.051 -10.940 11.719 1.00 92.56 439 GLU A O 1
ATOM 3442 N N . ILE A 1 440 ? -12.899 -10.567 12.929 1.00 95.56 440 ILE A N 1
ATOM 3443 C CA . ILE A 1 440 ? -13.333 -11.982 12.897 1.00 95.56 440 ILE A CA 1
ATOM 3444 C C . ILE A 1 440 ? -13.681 -12.386 11.459 1.00 95.56 440 ILE A C 1
ATOM 3446 O O . ILE A 1 440 ? -13.232 -13.430 10.985 1.00 95.56 440 ILE A O 1
ATOM 3450 N N . LEU A 1 441 ? -14.485 -11.570 10.769 1.00 94.94 441 LEU A N 1
ATOM 3451 C CA . LEU A 1 441 ? -15.009 -11.872 9.433 1.00 94.94 441 LEU A CA 1
ATOM 3452 C C . LEU A 1 441 ? -13.883 -11.940 8.388 1.00 94.94 441 LEU A C 1
ATOM 3454 O O . LEU A 1 441 ? -13.831 -12.891 7.604 1.00 94.94 441 LEU A O 1
ATOM 3458 N N . LYS A 1 442 ? -12.933 -10.995 8.438 1.00 91.44 442 LYS A N 1
ATOM 3459 C CA . LYS A 1 442 ? -11.692 -11.017 7.648 1.00 91.44 442 LYS A CA 1
ATOM 3460 C C . LYS A 1 442 ? -10.872 -12.275 7.933 1.00 91.44 442 LYS A C 1
ATOM 3462 O O . LYS A 1 442 ? -10.537 -13.010 7.007 1.00 91.44 442 LYS A O 1
ATOM 3467 N N . ARG A 1 443 ? -10.575 -12.562 9.209 1.00 93.50 443 ARG A N 1
ATOM 3468 C CA . ARG A 1 443 ? -9.720 -13.695 9.608 1.00 93.50 443 ARG A CA 1
ATOM 3469 C C . ARG A 1 443 ? -10.340 -15.062 9.301 1.00 93.50 443 ARG A C 1
ATOM 3471 O O . ARG A 1 443 ? -9.604 -16.019 9.083 1.00 93.50 443 ARG A O 1
ATOM 3478 N N . ALA A 1 444 ? -11.667 -15.157 9.258 1.00 94.44 444 ALA A N 1
ATOM 3479 C CA . ALA A 1 444 ? -12.384 -16.354 8.824 1.00 94.44 444 ALA A CA 1
ATOM 3480 C C . ALA A 1 444 ? -12.389 -16.559 7.295 1.00 94.44 444 ALA A C 1
ATOM 3482 O O . ALA A 1 444 ? -12.832 -17.606 6.826 1.00 94.44 444 ALA A O 1
ATOM 3483 N N . GLY A 1 445 ? -11.917 -15.580 6.512 1.00 90.38 445 GLY A N 1
ATOM 3484 C CA . GLY A 1 445 ? -11.979 -15.618 5.051 1.00 90.38 445 GLY A CA 1
ATOM 3485 C C . GLY A 1 445 ? -13.386 -15.385 4.492 1.00 90.38 445 GLY A C 1
ATOM 3486 O O . GLY A 1 445 ? -13.684 -15.855 3.397 1.00 90.38 445 GLY A O 1
ATOM 3487 N N . GLY A 1 446 ? -14.251 -14.691 5.237 1.00 89.38 446 GLY A N 1
ATOM 3488 C CA . GLY A 1 446 ? -15.613 -14.362 4.824 1.00 89.38 446 GLY A CA 1
ATOM 3489 C C . GLY A 1 446 ? -16.688 -14.765 5.833 1.00 89.38 446 GLY A C 1
ATOM 3490 O O . GLY A 1 446 ? -16.504 -15.609 6.715 1.00 89.38 446 GLY A O 1
ATOM 3491 N N . ILE A 1 447 ? -17.858 -14.153 5.668 1.00 90.06 447 ILE A N 1
ATOM 3492 C CA . ILE A 1 447 ? -18.955 -14.165 6.637 1.00 90.06 447 ILE A CA 1
ATOM 3493 C C . ILE A 1 447 ? -19.493 -15.569 6.950 1.00 90.06 447 ILE A C 1
ATOM 3495 O O . ILE A 1 447 ? -19.675 -15.920 8.116 1.00 90.06 447 ILE A O 1
ATOM 3499 N N . ARG A 1 448 ? -19.656 -16.420 5.931 1.00 90.94 448 ARG A N 1
ATOM 3500 C CA . ARG A 1 448 ? -20.214 -17.779 6.082 1.00 90.94 448 ARG A CA 1
ATOM 3501 C C . ARG A 1 448 ? -19.294 -18.754 6.823 1.00 90.94 448 ARG A C 1
ATOM 3503 O O . ARG A 1 448 ? -19.775 -19.767 7.326 1.00 90.94 448 ARG A O 1
ATOM 3510 N N . LYS A 1 449 ? -17.987 -18.468 6.880 1.00 93.94 449 LYS A N 1
ATOM 3511 C CA . LYS A 1 449 ? -16.987 -19.280 7.597 1.00 93.94 449 LYS A CA 1
ATOM 3512 C C . LYS A 1 449 ? -16.751 -18.783 9.033 1.00 93.94 449 LYS A C 1
ATOM 3514 O O . LYS A 1 449 ? -16.193 -19.517 9.850 1.00 93.94 449 LYS A O 1
ATOM 3519 N N . ALA A 1 450 ? -17.197 -17.570 9.368 1.00 96.06 450 ALA A N 1
ATOM 3520 C CA . ALA A 1 450 ? -17.022 -16.980 10.689 1.00 96.06 450 ALA A CA 1
ATOM 3521 C C . ALA A 1 450 ? -17.862 -17.682 11.771 1.00 96.06 450 ALA A C 1
ATOM 3523 O O . ALA A 1 450 ? -19.034 -18.014 11.578 1.00 96.06 450 ALA A O 1
ATOM 3524 N N . ARG A 1 451 ? -17.268 -17.853 12.957 1.00 97.25 451 ARG A N 1
ATOM 3525 C CA . ARG A 1 451 ? -17.915 -18.408 14.156 1.00 97.25 451 ARG A CA 1
ATOM 3526 C C . ARG A 1 451 ? -17.752 -17.454 15.334 1.00 97.25 451 ARG A C 1
ATOM 3528 O O . ARG A 1 451 ? -16.714 -16.810 15.464 1.00 97.25 451 ARG A O 1
ATOM 3535 N N . CYS A 1 452 ? -18.762 -17.382 16.197 1.00 97.75 452 CYS A N 1
ATOM 3536 C CA . CYS A 1 452 ? -18.707 -16.593 17.423 1.00 97.75 452 CYS A CA 1
ATOM 3537 C C . CYS A 1 452 ? -17.559 -17.093 18.328 1.00 97.75 452 CYS A C 1
ATOM 3539 O O . CYS A 1 452 ? -17.547 -18.283 18.652 1.00 97.75 452 CYS A O 1
ATOM 3541 N N . PRO A 1 453 ? -16.636 -16.230 18.798 1.00 97.00 453 PRO A N 1
ATOM 3542 C CA . PRO A 1 453 ? -15.585 -16.637 19.734 1.00 97.00 453 PRO A CA 1
ATOM 3543 C C . PRO A 1 453 ? -16.108 -17.236 21.048 1.00 97.00 453 PRO A C 1
ATOM 3545 O O . PRO A 1 453 ? -15.434 -18.077 21.637 1.00 97.00 453 PRO A O 1
ATOM 3548 N N . ILE A 1 454 ? -17.308 -16.830 21.484 1.00 97.00 454 ILE A N 1
ATOM 3549 C CA . ILE A 1 454 ? -17.903 -17.219 22.769 1.00 97.00 454 ILE A CA 1
ATOM 3550 C C . ILE A 1 454 ? -18.582 -18.597 22.659 1.00 97.00 454 ILE A C 1
ATOM 3552 O O . ILE A 1 454 ? -18.130 -19.557 23.277 1.00 97.00 454 ILE A O 1
ATOM 3556 N N . CYS A 1 455 ? -19.627 -18.740 21.831 1.00 97.38 455 CYS A N 1
ATOM 3557 C CA . CYS A 1 455 ? -20.401 -19.990 21.721 1.00 97.38 455 CYS A CA 1
ATOM 3558 C C . CYS A 1 455 ? -20.035 -20.901 20.533 1.00 97.38 455 CYS A C 1
ATOM 3560 O O . CYS A 1 455 ? -20.625 -21.970 20.388 1.00 97.38 455 CYS A O 1
ATOM 3562 N N . ARG A 1 456 ? -19.097 -20.507 19.657 1.00 96.56 456 ARG A N 1
ATOM 3563 C CA . ARG A 1 456 ? -18.642 -21.258 18.456 1.00 96.56 456 ARG A CA 1
ATOM 3564 C C . ARG A 1 456 ? -19.711 -21.579 17.396 1.00 96.56 456 ARG A C 1
ATOM 3566 O O . ARG A 1 456 ? -19.391 -22.215 16.383 1.00 96.56 456 ARG A O 1
ATOM 3573 N N . GLN A 1 457 ? -20.946 -21.117 17.589 1.00 96.81 457 GLN A N 1
ATOM 3574 C CA . GLN A 1 457 ? -21.999 -21.111 16.572 1.00 96.81 457 GLN A CA 1
ATOM 3575 C C . GLN A 1 457 ? -21.560 -20.255 15.368 1.00 96.81 457 GLN A C 1
ATOM 3577 O O . GLN A 1 457 ? -20.759 -19.328 15.548 1.00 96.81 457 GLN A O 1
ATOM 3582 N N . PRO A 1 458 ? -22.028 -20.556 14.142 1.00 95.56 458 PRO A N 1
ATOM 3583 C CA . PRO A 1 458 ? -21.747 -19.707 12.990 1.00 95.56 458 PRO A CA 1
ATOM 3584 C C . PRO A 1 458 ? -22.315 -18.306 13.243 1.00 95.56 458 PRO A C 1
ATOM 3586 O O . PRO A 1 458 ? -23.378 -18.162 13.845 1.00 95.56 458 PRO A O 1
ATOM 3589 N N . VAL A 1 459 ? -21.591 -17.268 12.820 1.00 95.31 459 VAL A N 1
ATOM 3590 C CA . VAL A 1 459 ? -22.009 -15.873 13.060 1.00 95.31 459 VAL A CA 1
ATOM 3591 C C . VAL A 1 459 ? -23.318 -15.558 12.325 1.00 95.31 459 VAL A C 1
ATOM 3593 O O . VAL A 1 459 ? -24.128 -14.779 12.823 1.00 95.31 459 VAL A O 1
ATOM 3596 N N . PHE A 1 460 ? -23.533 -16.213 11.183 1.00 91.62 460 PHE A N 1
ATOM 3597 C CA . PHE A 1 460 ? -24.753 -16.170 10.385 1.00 91.62 460 PHE A CA 1
ATOM 3598 C C . PHE A 1 460 ? -25.496 -17.507 10.479 1.00 91.62 460 PHE A C 1
ATOM 3600 O O . PHE A 1 460 ? -24.851 -18.557 10.374 1.00 91.62 460 PHE A O 1
ATOM 3607 N N . PRO A 1 461 ? -26.836 -17.516 10.601 1.00 86.44 461 PRO A N 1
ATOM 3608 C CA . PRO A 1 461 ? -27.605 -18.727 10.389 1.00 86.44 461 PRO A CA 1
ATOM 3609 C C . PRO A 1 461 ? -27.425 -19.145 8.929 1.00 86.44 461 PRO A C 1
ATOM 3611 O O . PRO A 1 461 ? -27.807 -18.427 8.004 1.00 86.44 461 PRO A O 1
ATOM 3614 N N . GLN A 1 462 ? -26.849 -20.325 8.709 1.00 81.31 462 GLN A N 1
ATOM 3615 C CA . GLN A 1 462 ? -26.949 -20.960 7.403 1.00 81.31 462 GLN A CA 1
ATOM 3616 C C . GLN A 1 462 ? -28.441 -21.140 7.113 1.00 81.31 462 GLN A C 1
ATOM 3618 O O . GLN A 1 462 ? -29.138 -21.794 7.893 1.00 81.31 462 GLN A O 1
ATOM 3623 N N . LYS A 1 463 ? -28.944 -20.558 6.012 1.00 78.62 463 LYS A N 1
ATOM 3624 C CA . LYS A 1 463 ? -30.245 -20.965 5.472 1.00 78.62 463 LYS A CA 1
ATOM 3625 C C . LYS A 1 463 ? -30.148 -22.466 5.244 1.00 78.62 463 LYS A C 1
ATOM 3627 O O . LYS A 1 463 ? -29.374 -22.910 4.401 1.00 78.62 463 LYS A O 1
ATOM 3632 N N . LYS A 1 464 ? -30.870 -23.230 6.062 1.00 73.06 464 LYS A N 1
ATOM 3633 C CA . LYS A 1 464 ? -30.894 -24.684 5.987 1.00 73.06 464 LYS A CA 1
ATOM 3634 C C . LYS A 1 464 ? -31.555 -25.022 4.655 1.00 73.06 464 LYS A C 1
ATOM 3636 O O . LYS A 1 464 ? -32.749 -24.786 4.509 1.00 73.06 464 LYS A O 1
ATOM 3641 N N . ASN A 1 465 ? -30.762 -25.436 3.668 1.00 60.88 465 ASN A N 1
ATOM 3642 C CA . ASN A 1 465 ? -31.247 -25.628 2.306 1.00 60.88 465 ASN A CA 1
ATOM 3643 C C . ASN A 1 465 ? -32.335 -26.705 2.320 1.00 60.88 465 ASN A C 1
ATOM 3645 O O . ASN A 1 465 ? -32.051 -27.877 2.545 1.00 60.88 465 ASN A O 1
ATOM 3649 N N . GLU A 1 466 ? -33.581 -26.305 2.066 1.00 61.75 466 GLU A N 1
ATOM 3650 C CA . GLU A 1 466 ? -34.755 -27.187 2.149 1.00 61.75 466 GLU A CA 1
ATOM 3651 C C . GLU A 1 466 ? -34.673 -28.361 1.148 1.00 61.75 466 GLU A C 1
ATOM 3653 O O . GLU A 1 466 ? -35.324 -29.387 1.328 1.00 61.75 466 GLU A O 1
ATOM 3658 N N . PHE A 1 467 ? -33.778 -28.259 0.159 1.00 58.72 467 PHE A N 1
ATOM 3659 C CA . PHE A 1 467 ? -33.395 -29.319 -0.777 1.00 58.72 467 PHE A CA 1
ATOM 3660 C C . PHE A 1 467 ? -32.876 -30.616 -0.130 1.00 58.72 467 PHE A C 1
ATOM 3662 O O . PHE A 1 467 ? -33.118 -31.679 -0.690 1.00 58.72 467 PHE A O 1
ATOM 3669 N N . GLU A 1 468 ? -32.232 -30.581 1.043 1.00 57.41 468 GLU A N 1
ATOM 3670 C CA . GLU A 1 468 ? -31.733 -31.803 1.715 1.00 57.41 468 GLU A CA 1
ATOM 3671 C C . GLU A 1 468 ? -32.839 -32.617 2.425 1.00 57.41 468 GLU A C 1
ATOM 3673 O O . GLU A 1 468 ? -32.548 -33.576 3.137 1.00 57.41 468 GLU A O 1
ATOM 3678 N N . SER A 1 469 ? -34.118 -32.244 2.278 1.00 53.78 469 SER A N 1
ATOM 3679 C CA . SER A 1 469 ? -35.232 -32.864 3.017 1.00 53.78 469 SER A CA 1
ATOM 3680 C C . SER A 1 469 ? -36.122 -33.820 2.209 1.00 53.78 469 SER A C 1
ATOM 3682 O O . SER A 1 469 ? -37.116 -34.298 2.748 1.00 53.78 469 SER A O 1
ATOM 3684 N N . ASN A 1 470 ? -35.775 -34.137 0.951 1.00 52.78 470 ASN A N 1
ATOM 3685 C CA . ASN A 1 470 ? -36.674 -34.856 0.030 1.00 52.78 470 ASN A CA 1
ATOM 3686 C C . ASN A 1 470 ? -36.180 -36.237 -0.469 1.00 52.78 470 ASN A C 1
ATOM 3688 O O . ASN A 1 470 ? -36.812 -36.826 -1.340 1.00 52.78 470 ASN A O 1
ATOM 3692 N N . GLU A 1 471 ? -35.092 -36.784 0.088 1.00 54.84 471 GLU A N 1
ATOM 3693 C CA . GLU A 1 471 ? -34.602 -38.154 -0.202 1.00 54.84 471 GLU A CA 1
ATOM 3694 C C . GLU A 1 471 ? -34.895 -39.159 0.938 1.00 54.84 471 GLU A C 1
ATOM 3696 O O . GLU A 1 471 ? -34.286 -40.221 1.028 1.00 54.84 471 GLU A O 1
ATOM 3701 N N . GLY A 1 472 ? -35.833 -38.832 1.838 1.00 53.28 472 GLY A N 1
ATOM 3702 C CA . GLY A 1 472 ? -36.106 -39.619 3.051 1.00 53.28 472 GLY A CA 1
ATOM 3703 C C . GLY A 1 472 ? -37.217 -40.676 2.964 1.00 53.28 472 GLY A C 1
ATOM 3704 O O . GLY A 1 472 ? -37.273 -41.547 3.828 1.00 53.28 472 GLY A O 1
ATOM 3705 N N . ASP A 1 473 ? -38.103 -40.616 1.961 1.00 49.91 473 ASP A N 1
ATOM 3706 C CA . ASP A 1 473 ? -39.459 -41.198 2.061 1.00 49.91 473 ASP A CA 1
ATOM 3707 C C . ASP A 1 473 ? -39.806 -42.227 0.954 1.00 49.91 473 ASP A C 1
ATOM 3709 O O . ASP A 1 473 ? -40.933 -42.307 0.462 1.00 49.91 473 ASP A O 1
ATOM 3713 N N . SER A 1 474 ? -38.834 -43.034 0.503 1.00 54.91 474 SER A N 1
ATOM 3714 C CA . SER A 1 474 ? -39.069 -44.091 -0.507 1.00 54.91 474 SER A CA 1
ATOM 3715 C C . SER A 1 474 ? -38.138 -45.307 -0.387 1.00 54.91 474 SER A C 1
ATOM 3717 O O . SER A 1 474 ? -37.370 -45.618 -1.293 1.00 54.91 474 SER A O 1
ATOM 3719 N N . ALA A 1 475 ? -38.247 -46.045 0.725 1.00 46.84 475 ALA A N 1
ATOM 3720 C CA . ALA A 1 475 ? -37.535 -47.316 0.925 1.00 46.84 475 ALA A CA 1
ATOM 3721 C C . ALA A 1 475 ? -38.351 -48.386 1.691 1.00 46.84 475 ALA A C 1
ATOM 3723 O O . ALA A 1 475 ? -37.822 -49.082 2.555 1.00 46.84 475 ALA A O 1
ATOM 3724 N N . ASN A 1 476 ? -39.642 -48.552 1.372 1.00 51.84 476 ASN A N 1
ATOM 3725 C CA . ASN A 1 476 ? -40.441 -49.691 1.853 1.00 51.84 476 ASN A CA 1
ATOM 3726 C C . ASN A 1 476 ? -41.181 -50.410 0.712 1.00 51.84 476 ASN A C 1
ATOM 3728 O O . ASN A 1 476 ? -42.393 -50.273 0.552 1.00 51.84 476 ASN A O 1
ATOM 3732 N N . GLN A 1 477 ? -40.447 -51.216 -0.059 1.00 44.34 477 GLN A N 1
ATOM 3733 C CA . GLN A 1 477 ? -41.024 -52.340 -0.798 1.00 44.34 477 GLN A CA 1
ATOM 3734 C C . GLN A 1 477 ? -40.170 -53.595 -0.612 1.00 44.34 477 GLN A C 1
ATOM 3736 O O . GLN A 1 477 ? -38.961 -53.599 -0.828 1.00 44.34 477 GLN A O 1
ATOM 3741 N N . GLN A 1 478 ? -40.835 -54.668 -0.195 1.00 50.94 478 GLN A N 1
ATOM 3742 C CA . GLN A 1 478 ? -40.267 -55.999 -0.026 1.00 50.94 478 GLN A CA 1
ATOM 3743 C C . GLN A 1 478 ? -40.295 -56.740 -1.367 1.00 50.94 478 GLN A C 1
ATOM 3745 O O . GLN A 1 478 ? -41.349 -56.782 -1.998 1.00 50.94 478 GLN A O 1
ATOM 3750 N N . GLN A 1 479 ? -39.218 -57.436 -1.739 1.00 38.62 479 GLN A N 1
ATOM 3751 C CA . GLN A 1 479 ? -39.306 -58.633 -2.587 1.00 38.62 479 GLN A CA 1
ATOM 3752 C C . GLN A 1 479 ? -38.244 -59.684 -2.200 1.00 38.62 479 GLN A C 1
ATOM 3754 O O . GLN A 1 479 ? -37.274 -59.340 -1.520 1.00 38.62 479 GLN A O 1
ATOM 3759 N N . PRO A 1 480 ? -38.468 -60.979 -2.515 1.00 50.91 480 PRO A N 1
ATOM 3760 C CA . PRO A 1 480 ? -37.907 -62.078 -1.729 1.00 50.91 480 PRO A CA 1
ATOM 3761 C C . PRO A 1 480 ? -36.716 -62.796 -2.381 1.00 50.91 480 PRO A C 1
ATOM 3763 O O . PRO A 1 480 ? -36.314 -62.537 -3.511 1.00 50.91 480 PRO A O 1
ATOM 3766 N N . GLN A 1 481 ? -36.182 -63.764 -1.636 1.00 45.94 481 GLN A N 1
ATOM 3767 C CA . GLN A 1 481 ? -35.121 -64.678 -2.055 1.00 45.94 481 GLN A CA 1
ATOM 3768 C C . GLN A 1 481 ? -35.489 -65.498 -3.304 1.00 45.94 481 GLN A C 1
ATOM 3770 O O . GLN A 1 481 ? -36.614 -65.973 -3.451 1.00 45.94 481 GLN A O 1
ATOM 3775 N N . SER A 1 482 ? -34.484 -65.812 -4.120 1.00 43.25 482 SER A N 1
ATOM 3776 C CA . SER A 1 482 ? -34.439 -67.031 -4.937 1.00 43.25 482 SER A CA 1
ATOM 3777 C C . SER A 1 482 ? -32.981 -67.454 -5.127 1.00 43.25 482 SER A C 1
ATOM 3779 O O . SER A 1 482 ? -32.116 -66.621 -5.381 1.00 43.25 482 SER A O 1
ATOM 3781 N N . GLN A 1 483 ? -32.699 -68.745 -4.956 1.00 45.22 483 GLN A N 1
ATOM 3782 C CA . GLN A 1 483 ? -31.375 -69.348 -5.146 1.00 45.22 483 GLN A CA 1
ATOM 3783 C C . GLN A 1 483 ? -31.391 -70.219 -6.405 1.00 45.22 483 GLN A C 1
ATOM 3785 O O . GLN A 1 483 ? -32.373 -70.931 -6.595 1.00 45.22 483 GLN A O 1
ATOM 3790 N N . ALA A 1 484 ? -30.296 -70.241 -7.178 1.00 41.16 484 ALA A N 1
ATOM 3791 C CA . ALA A 1 484 ? -29.620 -71.468 -7.645 1.00 41.16 484 ALA A CA 1
ATOM 3792 C C . ALA A 1 484 ? -28.532 -71.177 -8.706 1.00 41.16 484 ALA A C 1
ATOM 3794 O O . ALA A 1 484 ? -28.784 -70.449 -9.654 1.00 41.16 484 ALA A O 1
ATOM 3795 N N . GLN A 1 485 ? -27.353 -71.787 -8.508 1.00 38.91 485 GLN A N 1
ATOM 3796 C CA . GLN A 1 485 ? -26.552 -72.597 -9.459 1.00 38.91 485 GLN A CA 1
ATOM 3797 C C . GLN A 1 485 ? -26.340 -72.153 -10.935 1.00 38.91 485 GLN A C 1
ATOM 3799 O O . GLN A 1 485 ? -27.244 -71.667 -11.592 1.00 38.91 485 GLN A O 1
ATOM 3804 N N . ALA A 1 486 ? -25.214 -72.458 -11.598 1.00 38.78 486 ALA A N 1
ATOM 3805 C CA . ALA A 1 486 ? -23.863 -72.882 -11.182 1.00 38.78 486 ALA A CA 1
ATOM 3806 C C . ALA A 1 486 ? -22.953 -72.982 -12.434 1.00 38.78 486 ALA A C 1
ATOM 3808 O O . ALA A 1 486 ? -23.456 -73.376 -13.478 1.00 38.78 486 ALA A O 1
ATOM 3809 N N . GLN A 1 487 ? -21.626 -72.801 -12.269 1.00 36.19 487 GLN A N 1
ATOM 3810 C CA . GLN A 1 487 ? -20.551 -73.304 -13.169 1.00 36.19 487 GLN A CA 1
ATOM 3811 C C . GLN A 1 487 ? -20.531 -72.759 -14.630 1.00 36.19 487 GLN A C 1
ATOM 3813 O O . GLN A 1 487 ? -21.536 -72.297 -15.145 1.00 36.19 487 GLN A O 1
ATOM 3818 N N . ALA A 1 488 ? -19.430 -72.769 -15.395 1.00 38.59 488 ALA A N 1
ATOM 3819 C CA . ALA A 1 488 ? -17.981 -72.791 -15.116 1.00 38.59 488 ALA A CA 1
ATOM 3820 C C . ALA A 1 488 ? -17.213 -72.411 -16.420 1.00 38.59 488 ALA A C 1
ATOM 3822 O O . ALA A 1 488 ? -17.840 -72.098 -17.424 1.00 38.59 488 ALA A O 1
ATOM 3823 N N . GLN A 1 489 ? -15.875 -72.539 -16.408 1.00 33.88 489 GLN A N 1
ATOM 3824 C CA . GLN A 1 489 ? -14.949 -72.566 -17.565 1.00 33.88 489 GLN A CA 1
ATOM 3825 C C . GLN A 1 489 ? -14.585 -71.231 -18.258 1.00 33.88 489 GLN A C 1
ATOM 3827 O O . GLN A 1 489 ? -15.351 -70.648 -19.015 1.00 33.88 489 GLN A O 1
ATOM 3832 N N . ALA A 1 490 ? -13.314 -70.845 -18.089 1.00 37.09 490 ALA A N 1
ATOM 3833 C CA . ALA A 1 490 ? -12.481 -70.293 -19.168 1.00 37.09 490 ALA A CA 1
ATOM 3834 C C . ALA A 1 490 ? -11.814 -71.479 -19.929 1.00 37.09 490 ALA A C 1
ATOM 3836 O O . ALA A 1 490 ? -11.900 -72.605 -19.418 1.00 37.09 490 ALA A O 1
ATOM 3837 N N . PRO A 1 491 ? -11.166 -71.299 -21.105 1.00 48.16 491 PRO A N 1
ATOM 3838 C CA . PRO A 1 491 ? -9.841 -70.657 -21.147 1.00 48.16 491 PRO A CA 1
ATOM 3839 C C . PRO A 1 491 ? -9.538 -69.822 -22.421 1.00 48.16 491 PRO A C 1
ATOM 3841 O O . PRO A 1 491 ? -10.411 -69.491 -23.216 1.00 48.16 491 PRO A O 1
ATOM 3844 N N . GLU A 1 492 ? -8.261 -69.460 -22.560 1.00 31.66 492 GLU A N 1
ATOM 3845 C CA . GLU A 1 492 ? -7.621 -68.641 -23.600 1.00 31.66 492 GLU A CA 1
ATOM 3846 C C . GLU A 1 492 ? -7.748 -69.185 -25.043 1.00 31.66 492 GLU A C 1
ATOM 3848 O O . GLU A 1 492 ? -7.750 -70.400 -25.247 1.00 31.66 492 GLU A O 1
ATOM 3853 N N . SER A 1 493 ? -7.638 -68.304 -26.057 1.00 36.62 493 SER A N 1
ATOM 3854 C CA . SER A 1 493 ? -6.484 -68.283 -27.000 1.00 36.62 493 SER A CA 1
ATOM 3855 C C . SER A 1 493 ? -6.651 -67.320 -28.198 1.00 36.62 493 SER A C 1
ATOM 3857 O O . SER A 1 493 ? -7.681 -67.380 -28.848 1.00 36.62 493 SER A O 1
ATOM 3859 N N . GLN A 1 494 ? -5.573 -66.580 -28.540 1.00 32.75 494 GLN A N 1
ATOM 3860 C CA . GLN A 1 494 ? -5.011 -66.304 -29.902 1.00 32.75 494 GLN A CA 1
ATOM 3861 C C . GLN A 1 494 ? -5.902 -65.695 -31.034 1.00 32.75 494 GLN A C 1
ATOM 3863 O O . GLN A 1 494 ? -7.112 -65.827 -31.023 1.00 32.75 494 GLN A O 1
ATOM 3868 N N . ALA A 1 495 ? -5.409 -65.079 -32.127 1.00 34.62 495 ALA A N 1
ATOM 3869 C CA . ALA A 1 495 ? -4.193 -64.316 -32.504 1.00 34.62 495 ALA A CA 1
ATOM 3870 C C . ALA A 1 495 ? -4.430 -63.699 -33.926 1.00 34.62 495 ALA A C 1
ATOM 3872 O O . ALA A 1 495 ? -5.461 -63.996 -34.523 1.00 34.62 495 ALA A O 1
ATOM 3873 N N . GLN A 1 496 ? -3.466 -62.945 -34.508 1.00 36.09 496 GLN A N 1
ATOM 3874 C CA . GLN A 1 496 ? -3.491 -62.394 -35.903 1.00 36.09 496 GLN A CA 1
ATOM 3875 C C . GLN A 1 496 ? -4.560 -61.281 -36.131 1.00 36.09 496 GLN A C 1
ATOM 3877 O O . GLN A 1 496 ? -5.483 -61.167 -35.337 1.00 36.09 496 GLN A O 1
ATOM 3882 N N . SER A 1 497 ? -4.554 -60.373 -37.127 1.00 34.75 497 SER A N 1
ATOM 3883 C CA . SER A 1 497 ? -3.635 -59.875 -38.193 1.00 34.75 497 SER A CA 1
ATOM 3884 C C . SER A 1 497 ? -4.223 -58.521 -38.715 1.00 34.75 497 SER A C 1
ATOM 3886 O O . SER A 1 497 ? -5.324 -58.179 -38.304 1.00 34.75 497 SER A O 1
ATOM 3888 N N . GLN A 1 498 ? -3.661 -57.675 -39.601 1.00 35.78 498 GLN A N 1
ATOM 3889 C CA . GLN A 1 498 ? -2.414 -57.577 -40.398 1.00 35.78 498 GLN A CA 1
ATOM 3890 C C . GLN A 1 498 ? -2.172 -56.062 -40.700 1.00 35.78 498 GLN A C 1
ATOM 3892 O O . GLN A 1 498 ? -3.131 -55.322 -40.874 1.00 35.78 498 GLN A O 1
ATOM 3897 N N . SER A 1 499 ? -0.949 -55.529 -40.595 1.00 33.22 499 SER A N 1
ATOM 3898 C CA . SER A 1 499 ? -0.028 -55.182 -41.711 1.00 33.22 499 SER A CA 1
ATOM 3899 C C . SER A 1 499 ? -0.491 -54.155 -42.764 1.00 33.22 499 SER A C 1
ATOM 3901 O O . SER A 1 499 ? -1.367 -54.468 -43.559 1.00 33.22 499 SER A O 1
ATOM 3903 N N . GLN A 1 500 ? 0.225 -53.018 -42.849 1.00 35.44 500 GLN A N 1
ATOM 3904 C CA . GLN A 1 500 ? 0.706 -52.280 -44.050 1.00 35.44 500 GLN A CA 1
ATOM 3905 C C . GLN A 1 500 ? 1.141 -50.849 -43.634 1.00 35.44 500 GLN A C 1
ATOM 3907 O O . GLN A 1 500 ? 0.596 -50.297 -42.688 1.00 35.44 500 GLN A O 1
ATOM 3912 N N . SER A 1 501 ? 1.980 -50.097 -44.346 1.00 34.41 501 SER A N 1
ATOM 3913 C CA . SER A 1 501 ? 3.375 -50.280 -44.778 1.00 34.41 501 SER A CA 1
ATOM 3914 C C . SER A 1 501 ? 3.735 -49.107 -45.709 1.00 34.41 501 SER A C 1
ATOM 3916 O O . SER A 1 501 ? 3.248 -49.079 -46.833 1.00 34.41 501 SER A O 1
ATOM 3918 N N . GLN A 1 502 ? 4.680 -48.258 -45.273 1.00 34.66 502 GLN A N 1
ATOM 3919 C CA . GLN A 1 502 ? 5.750 -47.665 -46.111 1.00 34.66 502 GLN A CA 1
ATOM 3920 C C . GLN A 1 502 ? 5.383 -46.641 -47.227 1.00 34.66 502 GLN A C 1
ATOM 3922 O O . GLN A 1 502 ? 4.204 -46.436 -47.499 1.00 34.66 502 GLN A O 1
ATOM 3927 N N . PRO A 1 503 ? 6.371 -45.961 -47.875 1.00 47.97 503 PRO A N 1
ATOM 3928 C CA . PRO A 1 503 ? 7.837 -46.035 -47.705 1.00 47.97 503 PRO A CA 1
ATOM 3929 C C . PRO A 1 503 ? 8.560 -44.710 -47.359 1.00 47.97 503 PRO A C 1
ATOM 3931 O O . PRO A 1 503 ? 8.033 -43.613 -47.511 1.00 47.97 503 PRO A O 1
ATOM 3934 N N . GLN A 1 504 ? 9.835 -44.837 -46.972 1.00 31.81 504 GLN A N 1
ATOM 3935 C CA . GLN A 1 504 ? 10.860 -43.789 -47.099 1.00 31.81 504 GLN A CA 1
ATOM 3936 C C . GLN A 1 504 ? 11.823 -44.161 -48.238 1.00 31.81 504 GLN A C 1
ATOM 3938 O O . GLN A 1 504 ? 12.067 -45.345 -48.469 1.00 31.81 504 GLN A O 1
ATOM 3943 N N . THR A 1 505 ? 12.416 -43.168 -48.904 1.00 33.03 505 THR A N 1
ATOM 3944 C CA . THR A 1 505 ? 13.390 -43.376 -49.994 1.00 33.03 505 THR A CA 1
ATOM 3945 C C . THR A 1 505 ? 14.822 -43.128 -49.514 1.00 33.03 505 THR A C 1
ATOM 3947 O O . THR A 1 505 ? 15.080 -42.140 -48.830 1.00 33.03 505 THR A O 1
ATOM 3950 N N . GLN A 1 506 ? 15.762 -43.993 -49.907 1.00 35.47 506 GLN A N 1
ATOM 3951 C CA . GLN A 1 506 ? 17.208 -43.826 -49.696 1.00 35.47 506 GLN A CA 1
ATOM 3952 C C . GLN A 1 506 ? 17.970 -43.983 -51.020 1.00 35.47 506 GLN A C 1
ATOM 3954 O O . GLN A 1 506 ? 17.535 -44.731 -51.894 1.00 35.47 506 GLN A O 1
ATOM 3959 N N . THR A 1 507 ? 19.138 -43.338 -51.123 1.00 31.12 507 THR A N 1
ATOM 3960 C CA . THR A 1 507 ? 20.086 -43.464 -52.248 1.00 31.12 507 THR A CA 1
ATOM 3961 C C . THR A 1 507 ? 21.531 -43.379 -51.700 1.00 31.12 507 THR A C 1
ATOM 3963 O O . THR A 1 507 ? 21.732 -42.641 -50.733 1.00 31.12 507 THR A O 1
ATOM 3966 N N . PRO A 1 508 ? 22.534 -44.125 -52.221 1.00 57.06 508 PRO A N 1
ATOM 3967 C CA . PRO A 1 508 ? 23.718 -44.506 -51.423 1.00 57.06 508 PRO A CA 1
ATOM 3968 C C . PRO A 1 508 ? 25.060 -43.833 -51.812 1.00 57.06 508 PRO A C 1
ATOM 3970 O O . PRO A 1 508 ? 25.262 -43.594 -52.995 1.00 57.06 508 PRO A O 1
ATOM 3973 N N . THR A 1 509 ? 25.980 -43.700 -50.824 1.00 39.53 509 THR A N 1
ATOM 3974 C CA . THR A 1 509 ? 27.439 -44.086 -50.833 1.00 39.53 509 THR A CA 1
ATOM 3975 C C . THR A 1 509 ? 28.379 -43.382 -51.877 1.00 39.53 509 THR A C 1
ATOM 3977 O O . THR A 1 509 ? 27.890 -43.041 -52.946 1.00 39.53 509 THR A O 1
ATOM 3980 N N . PRO A 1 510 ? 29.714 -43.129 -51.673 1.00 55.25 510 PRO A N 1
ATOM 3981 C CA . PRO A 1 510 ? 30.680 -43.773 -50.762 1.00 55.25 510 PRO A CA 1
ATOM 3982 C C . PRO A 1 510 ? 31.653 -42.874 -49.935 1.00 55.25 510 PRO A C 1
ATOM 3984 O O . PRO A 1 510 ? 31.753 -41.663 -50.102 1.00 55.25 510 PRO A O 1
ATOM 3987 N N . THR A 1 511 ? 32.418 -43.543 -49.060 1.00 44.81 511 THR A N 1
ATOM 3988 C CA . THR A 1 511 ? 33.675 -43.147 -48.361 1.00 44.81 511 THR A CA 1
ATOM 3989 C C . THR A 1 511 ? 34.924 -43.360 -49.282 1.00 44.81 511 THR A C 1
ATOM 3991 O O . THR A 1 511 ? 34.675 -43.595 -50.466 1.00 44.81 511 THR A O 1
ATOM 3994 N N . PRO A 1 512 ? 36.239 -43.339 -48.875 1.00 57.00 512 PRO A N 1
ATOM 3995 C CA . PRO A 1 512 ? 36.876 -43.276 -47.531 1.00 57.00 512 PRO A CA 1
ATOM 3996 C C . PRO A 1 512 ? 38.135 -42.367 -47.346 1.00 57.00 512 PRO A C 1
ATOM 3998 O O . PRO A 1 512 ? 38.830 -42.047 -48.303 1.00 57.00 512 PRO A O 1
ATOM 4001 N N . MET A 1 513 ? 38.534 -42.096 -46.087 1.00 43.88 513 MET A N 1
ATOM 4002 C CA . MET A 1 513 ? 39.866 -42.464 -45.524 1.00 43.88 513 MET A CA 1
ATOM 4003 C C . MET A 1 513 ? 40.032 -42.055 -44.033 1.00 43.88 513 MET A C 1
ATOM 4005 O O . MET A 1 513 ? 39.460 -41.044 -43.629 1.00 43.88 513 MET A O 1
ATOM 4009 N N . PRO A 1 514 ? 40.819 -42.792 -43.211 1.00 54.06 514 PRO A N 1
ATOM 4010 C CA . PRO A 1 514 ? 41.106 -42.449 -41.810 1.00 54.06 514 PRO A CA 1
ATOM 4011 C C . PRO A 1 514 ? 42.563 -41.996 -41.543 1.00 54.06 514 PRO A C 1
ATOM 4013 O O . PRO A 1 514 ? 43.475 -42.246 -42.328 1.00 54.06 514 PRO A O 1
ATOM 4016 N N . THR A 1 515 ? 42.808 -41.384 -40.380 1.00 39.56 515 THR A N 1
ATOM 4017 C CA . THR A 1 515 ? 44.143 -41.068 -39.815 1.00 39.56 515 THR A CA 1
ATOM 4018 C C . THR A 1 515 ? 44.065 -41.230 -38.280 1.00 39.56 515 THR A C 1
ATOM 4020 O O . THR A 1 515 ? 43.012 -40.919 -37.720 1.00 39.56 515 THR A O 1
ATOM 4023 N N . PRO A 1 516 ? 45.078 -41.796 -37.586 1.00 48.72 516 PRO A N 1
ATOM 4024 C CA . PRO A 1 516 ? 44.869 -42.408 -36.265 1.00 48.72 516 PRO A CA 1
ATOM 4025 C C . PRO A 1 516 ? 44.914 -41.442 -35.068 1.00 48.72 516 PRO A C 1
ATOM 4027 O O . PRO A 1 516 ? 45.556 -40.395 -35.110 1.00 48.72 516 PRO A O 1
ATOM 4030 N N . GLN A 1 517 ? 44.282 -41.854 -33.963 1.00 33.56 517 GLN A N 1
ATOM 4031 C CA . GLN A 1 517 ? 44.370 -41.203 -32.650 1.00 33.56 517 GLN A CA 1
ATOM 4032 C C . GLN A 1 517 ? 45.379 -41.912 -31.733 1.00 33.56 517 GLN A C 1
ATOM 4034 O O . GLN A 1 517 ? 45.392 -43.139 -31.639 1.00 33.56 517 GLN A O 1
ATOM 4039 N N . THR A 1 518 ? 46.172 -41.131 -30.998 1.00 36.53 518 THR A N 1
ATOM 4040 C CA . THR A 1 518 ? 47.071 -41.626 -29.944 1.00 36.53 518 THR A CA 1
ATOM 4041 C C . THR A 1 518 ? 46.295 -41.872 -28.650 1.00 36.53 518 THR A C 1
ATOM 4043 O O . THR A 1 518 ? 45.697 -40.946 -28.107 1.00 36.53 518 THR A O 1
ATOM 4046 N N . GLN A 1 519 ? 46.340 -43.095 -28.116 1.00 31.92 519 GLN A N 1
ATOM 4047 C CA . GLN A 1 519 ? 45.830 -43.399 -26.774 1.00 31.92 519 GLN A CA 1
ATOM 4048 C C . GLN A 1 519 ? 46.902 -43.116 -25.713 1.00 31.92 519 GLN A C 1
ATOM 4050 O O . GLN A 1 519 ? 48.049 -43.536 -25.866 1.00 31.92 519 GLN A O 1
ATOM 4055 N N . LEU A 1 520 ? 46.522 -42.448 -24.620 1.00 41.50 520 LEU A N 1
ATOM 4056 C CA . LEU A 1 520 ? 47.366 -42.264 -23.437 1.00 41.50 520 LEU A CA 1
ATOM 4057 C C . LEU A 1 520 ? 46.868 -43.183 -22.313 1.00 41.50 520 LEU A C 1
ATOM 4059 O O . LEU A 1 520 ? 45.682 -43.190 -21.992 1.00 41.50 520 LEU A O 1
ATOM 4063 N N . GLN A 1 521 ? 47.770 -43.977 -21.739 1.00 37.47 521 GLN A N 1
ATOM 4064 C CA . GLN A 1 521 ? 47.436 -44.993 -20.737 1.00 37.47 521 GLN A CA 1
ATOM 4065 C C . GLN A 1 521 ? 47.194 -44.384 -19.347 1.00 37.47 521 GLN A C 1
ATOM 4067 O O . GLN A 1 521 ? 47.813 -43.389 -18.973 1.00 37.47 521 GLN A O 1
ATOM 4072 N N . THR A 1 522 ? 46.330 -45.023 -18.556 1.00 38.50 522 THR A N 1
ATOM 4073 C CA . THR A 1 522 ? 46.062 -44.686 -17.146 1.00 38.50 522 THR A CA 1
ATOM 4074 C C . THR A 1 522 ? 46.415 -45.896 -16.264 1.00 38.50 522 THR A C 1
ATOM 4076 O O . THR A 1 522 ? 46.067 -47.016 -16.643 1.00 38.50 522 THR A O 1
ATOM 4079 N N . PRO A 1 523 ? 47.120 -45.730 -15.126 1.00 49.25 523 PRO A N 1
ATOM 4080 C CA . PRO A 1 523 ? 47.520 -46.851 -14.268 1.00 49.25 523 PRO A CA 1
ATOM 4081 C C . PRO A 1 523 ? 46.341 -47.461 -13.470 1.00 49.25 523 PRO A C 1
ATOM 4083 O O . PRO A 1 523 ? 45.313 -46.803 -13.297 1.00 49.25 523 PRO A O 1
ATOM 4086 N N . PRO A 1 524 ? 46.470 -48.716 -12.988 1.00 49.25 524 PRO A N 1
ATOM 4087 C CA . PRO A 1 524 ? 45.359 -49.489 -12.424 1.00 49.25 524 PRO A CA 1
ATOM 4088 C C . PRO A 1 524 ? 44.980 -49.119 -10.978 1.00 49.25 524 PRO A C 1
ATOM 4090 O O . PRO A 1 524 ? 45.751 -48.517 -10.232 1.00 49.25 524 PRO A O 1
ATOM 4093 N N . ALA A 1 525 ? 43.769 -49.526 -10.587 1.00 35.53 525 ALA A N 1
ATOM 4094 C CA . ALA A 1 525 ? 43.140 -49.213 -9.304 1.00 35.53 525 ALA A CA 1
ATOM 4095 C C . ALA A 1 525 ? 43.685 -50.015 -8.103 1.00 35.53 525 ALA A C 1
ATOM 4097 O O . ALA A 1 525 ? 44.250 -51.098 -8.255 1.00 35.53 525 ALA A O 1
ATOM 4098 N N . GLN A 1 526 ? 43.412 -49.510 -6.893 1.00 39.03 526 GLN A N 1
ATOM 4099 C CA . GLN A 1 526 ? 43.503 -50.272 -5.643 1.00 39.03 526 GLN A CA 1
ATOM 4100 C C . GLN A 1 526 ? 42.116 -50.665 -5.100 1.00 39.03 526 GLN A C 1
ATOM 4102 O O . GLN A 1 526 ? 41.083 -50.148 -5.521 1.00 39.03 526 GLN A O 1
ATOM 4107 N N . VAL A 1 527 ? 42.138 -51.649 -4.198 1.00 44.53 527 VAL A N 1
ATOM 4108 C CA . VAL A 1 527 ? 41.020 -52.486 -3.731 1.00 44.53 527 VAL A CA 1
ATOM 4109 C C . VAL A 1 527 ? 39.844 -51.697 -3.131 1.00 44.53 527 VAL A C 1
ATOM 4111 O O . VAL A 1 527 ? 40.027 -50.735 -2.390 1.00 44.53 527 VAL A O 1
ATOM 4114 N N . GLN A 1 528 ? 38.622 -52.157 -3.418 1.00 36.91 528 GLN A N 1
ATOM 4115 C CA . GLN A 1 528 ? 37.372 -51.620 -2.871 1.00 36.91 528 GLN A CA 1
ATOM 4116 C C . GLN A 1 528 ? 37.202 -51.928 -1.375 1.00 36.91 528 GLN A C 1
ATOM 4118 O O . GLN A 1 528 ? 37.479 -53.040 -0.931 1.00 36.91 528 GLN A O 1
ATOM 4123 N N . ASN A 1 529 ? 36.586 -51.000 -0.638 1.00 40.38 529 ASN A N 1
ATOM 4124 C CA . ASN A 1 529 ? 35.789 -51.336 0.544 1.00 40.38 529 ASN A CA 1
ATOM 4125 C C . ASN A 1 529 ? 34.300 -51.238 0.161 1.00 40.38 529 ASN A C 1
ATOM 4127 O O . ASN A 1 529 ? 33.917 -50.324 -0.573 1.00 40.38 529 ASN A O 1
ATOM 4131 N N . GLN A 1 530 ? 33.471 -52.196 0.580 1.00 37.34 530 GLN A N 1
ATOM 4132 C CA . GLN A 1 530 ? 32.128 -52.377 0.019 1.00 37.34 530 GLN A CA 1
ATOM 4133 C C . GLN A 1 530 ? 31.065 -51.552 0.758 1.00 37.34 530 GLN A C 1
ATOM 4135 O O . GLN A 1 530 ? 30.640 -51.905 1.853 1.00 37.34 530 GLN A O 1
ATOM 4140 N N . ASN A 1 531 ? 30.576 -50.498 0.101 1.00 50.06 531 ASN A N 1
ATOM 4141 C CA . ASN A 1 531 ? 29.247 -49.937 0.355 1.00 50.06 531 ASN A CA 1
ATOM 4142 C C . ASN A 1 531 ? 28.246 -50.504 -0.673 1.00 50.06 531 ASN A C 1
ATOM 4144 O O . ASN A 1 531 ? 28.660 -50.848 -1.785 1.00 50.06 531 ASN A O 1
ATOM 4148 N N . PRO A 1 532 ? 26.943 -50.600 -0.342 1.00 60.84 532 PRO A N 1
ATOM 4149 C CA . PRO A 1 532 ? 25.922 -51.041 -1.290 1.00 60.84 532 PRO A CA 1
ATOM 4150 C C . PRO A 1 532 ? 25.846 -50.102 -2.510 1.00 60.84 532 PRO A C 1
ATOM 4152 O O . PRO A 1 532 ? 26.139 -48.909 -2.384 1.00 60.84 532 PRO A O 1
ATOM 4155 N N . PRO A 1 533 ? 25.460 -50.614 -3.695 1.00 57.41 533 PRO A N 1
ATOM 4156 C CA . PRO A 1 533 ? 25.439 -49.818 -4.916 1.00 57.41 533 PRO A CA 1
ATOM 4157 C C . PRO A 1 533 ? 24.445 -48.650 -4.796 1.00 57.41 533 PRO A C 1
ATOM 4159 O O . PRO A 1 533 ? 23.314 -48.863 -4.344 1.00 57.41 533 PRO A O 1
ATOM 4162 N N . PRO A 1 534 ? 24.820 -47.425 -5.211 1.00 55.25 534 PRO A N 1
ATOM 4163 C CA . PRO A 1 534 ? 23.879 -46.316 -5.261 1.00 55.25 534 PRO A CA 1
ATOM 4164 C C . PRO A 1 534 ? 22.755 -46.636 -6.252 1.00 55.25 534 PRO A C 1
ATOM 4166 O O . PRO A 1 534 ? 22.999 -47.163 -7.339 1.00 55.25 534 PRO A O 1
ATOM 4169 N N . GLN A 1 535 ? 21.519 -46.305 -5.876 1.00 64.50 535 GLN A N 1
ATOM 4170 C CA . GLN A 1 535 ? 20.370 -46.415 -6.776 1.00 64.50 535 GLN A CA 1
ATOM 4171 C C . GLN A 1 535 ? 20.595 -45.559 -8.036 1.00 64.50 535 GLN A C 1
ATOM 4173 O O . GLN A 1 535 ? 21.240 -44.509 -7.942 1.00 64.50 535 GLN A O 1
ATOM 4178 N N . PRO A 1 536 ? 20.074 -45.971 -9.209 1.00 65.69 536 PRO A N 1
ATOM 4179 C CA . PRO A 1 536 ? 20.199 -45.182 -10.427 1.00 65.69 536 PRO A CA 1
ATOM 4180 C C . PRO A 1 536 ? 19.575 -43.800 -10.213 1.00 65.69 536 PRO A C 1
ATOM 4182 O O . PRO A 1 536 ? 18.383 -43.686 -9.921 1.00 65.69 536 PRO A O 1
ATOM 4185 N N . ALA A 1 537 ? 20.392 -42.753 -10.340 1.00 67.19 537 ALA A N 1
ATOM 4186 C CA . ALA A 1 537 ? 19.927 -41.378 -10.236 1.00 67.19 537 ALA A CA 1
ATOM 4187 C C . ALA A 1 537 ? 18.859 -41.126 -11.310 1.00 67.19 537 ALA A C 1
ATOM 4189 O O . ALA A 1 537 ? 19.091 -41.396 -12.491 1.00 67.19 537 ALA A O 1
ATOM 4190 N N . GLN A 1 538 ? 17.686 -40.639 -10.901 1.00 71.44 538 GLN A N 1
ATOM 4191 C CA . GLN A 1 538 ? 16.625 -40.339 -11.857 1.00 71.44 538 GLN A CA 1
ATOM 4192 C C . GLN A 1 538 ? 17.049 -39.176 -12.768 1.00 71.44 538 GLN A C 1
ATOM 4194 O O . GLN A 1 538 ? 17.695 -38.239 -12.288 1.00 71.44 538 GLN A O 1
ATOM 4199 N N . PRO A 1 539 ? 16.712 -39.224 -14.071 1.00 76.44 539 PRO A N 1
ATOM 4200 C CA . PRO A 1 539 ? 17.063 -38.158 -14.998 1.00 76.44 539 PRO A CA 1
ATOM 4201 C C . PRO A 1 539 ? 16.401 -36.839 -14.569 1.00 76.44 539 PRO A C 1
ATOM 4203 O O . PRO A 1 539 ? 15.255 -36.850 -14.111 1.00 76.44 539 PRO A O 1
ATOM 4206 N N . PRO A 1 540 ? 17.088 -35.693 -14.708 1.00 78.75 540 PRO A N 1
ATOM 4207 C CA . PRO A 1 540 ? 16.539 -34.413 -14.291 1.00 78.75 540 PRO A CA 1
ATOM 4208 C C . PRO A 1 540 ? 15.331 -34.017 -15.136 1.00 78.75 540 PRO A C 1
ATOM 4210 O O . PRO A 1 540 ? 15.341 -34.138 -16.361 1.00 78.75 540 PRO A O 1
ATOM 4213 N N . LEU A 1 541 ? 14.310 -33.484 -14.466 1.00 79.19 541 LEU A N 1
ATOM 4214 C CA . LEU A 1 541 ? 13.029 -33.127 -15.078 1.00 79.19 541 LEU A CA 1
ATOM 4215 C C . LEU A 1 541 ? 13.192 -31.944 -16.050 1.00 79.19 541 LEU A C 1
ATOM 4217 O O . LEU A 1 541 ? 12.536 -31.887 -17.087 1.00 79.19 541 LEU A O 1
ATOM 4221 N N . PHE A 1 542 ? 14.129 -31.036 -15.756 1.00 81.25 542 PHE A N 1
ATOM 4222 C CA . PHE A 1 542 ? 14.592 -30.012 -16.692 1.00 81.25 542 PHE A CA 1
ATOM 4223 C C . PHE A 1 542 ? 16.034 -29.582 -16.377 1.00 81.25 542 PHE A C 1
ATOM 4225 O O . PHE A 1 542 ? 16.357 -29.287 -15.225 1.00 81.25 542 PHE A O 1
ATOM 4232 N N . ARG A 1 543 ? 16.905 -29.486 -17.391 1.00 81.12 543 ARG A N 1
ATOM 4233 C CA . ARG A 1 543 ? 18.232 -28.851 -17.276 1.00 81.12 543 ARG A CA 1
ATOM 4234 C C . ARG A 1 543 ? 18.219 -27.538 -18.046 1.00 81.12 543 ARG A C 1
ATOM 4236 O O . ARG A 1 543 ? 18.216 -27.547 -19.275 1.00 81.12 543 ARG A O 1
ATOM 4243 N N . PHE A 1 544 ? 18.276 -26.418 -17.330 1.00 79.94 544 PHE A N 1
ATOM 4244 C CA . PHE A 1 544 ? 18.559 -25.129 -17.950 1.00 79.94 544 PHE A CA 1
ATOM 4245 C C . PHE A 1 544 ? 20.069 -24.900 -17.946 1.00 79.94 544 PHE A C 1
ATOM 4247 O O . PHE A 1 544 ? 20.722 -25.052 -16.912 1.00 79.94 544 PHE A O 1
ATOM 4254 N N . SER A 1 545 ? 20.636 -24.529 -19.091 1.00 81.94 545 SER A N 1
ATOM 4255 C CA . SER A 1 545 ? 22.045 -24.161 -19.185 1.00 81.94 545 SER A CA 1
ATOM 4256 C C . SER A 1 545 ? 22.232 -22.936 -20.058 1.00 81.94 545 SER A C 1
ATOM 4258 O O . SER A 1 545 ? 21.678 -22.858 -21.153 1.00 81.94 545 SER A O 1
ATOM 4260 N N . THR A 1 546 ? 23.057 -21.999 -19.591 1.00 82.69 546 THR A N 1
ATOM 4261 C CA . THR A 1 546 ? 23.457 -20.824 -20.372 1.00 82.69 546 THR A CA 1
ATOM 4262 C C . THR A 1 546 ? 24.670 -21.088 -21.274 1.00 82.69 546 THR A C 1
ATOM 4264 O O . THR A 1 546 ? 25.232 -20.155 -21.839 1.00 82.69 546 THR A O 1
ATOM 4267 N N . GLU A 1 547 ? 25.039 -22.359 -21.491 1.00 81.75 547 GLU A N 1
ATOM 4268 C CA . GLU A 1 547 ? 26.047 -22.792 -22.479 1.00 81.75 547 GLU A CA 1
ATOM 4269 C C . GLU A 1 547 ? 25.793 -22.230 -23.898 1.00 81.75 547 GLU A C 1
ATOM 4271 O O . GLU A 1 547 ? 26.742 -21.971 -24.634 1.00 81.75 547 GLU A O 1
ATOM 4276 N N . SER A 1 548 ? 24.528 -21.989 -24.270 1.00 79.75 548 SER A N 1
ATOM 4277 C CA . SER A 1 548 ? 24.111 -21.419 -25.562 1.00 79.75 548 SER A CA 1
ATOM 4278 C C . SER A 1 548 ? 24.031 -19.882 -25.601 1.00 79.75 548 SER A C 1
ATOM 4280 O O . SER A 1 548 ? 23.661 -19.313 -26.630 1.00 79.75 548 SER A O 1
ATOM 4282 N N . PHE A 1 549 ? 24.358 -19.188 -24.505 1.00 72.38 549 PHE A N 1
ATOM 4283 C CA . PHE A 1 549 ? 24.319 -17.724 -24.426 1.00 72.38 549 PHE A CA 1
ATOM 4284 C C . PHE A 1 549 ? 25.658 -17.092 -24.865 1.00 72.38 549 PHE A C 1
ATOM 4286 O O . PHE A 1 549 ? 26.703 -17.743 -24.827 1.00 72.38 549 PHE A O 1
ATOM 4293 N N . PRO A 1 550 ? 25.669 -15.803 -25.267 1.00 74.50 550 PRO A N 1
ATOM 4294 C CA . PRO A 1 550 ? 26.900 -15.094 -25.614 1.00 74.50 550 PRO A CA 1
ATOM 4295 C C . PRO A 1 550 ? 27.934 -15.085 -24.478 1.00 74.50 550 PRO A C 1
ATOM 4297 O O . PRO A 1 550 ? 27.583 -14.913 -23.315 1.00 74.50 550 PRO A O 1
ATOM 4300 N N . THR A 1 551 ? 29.222 -15.142 -24.824 1.00 71.38 551 THR A N 1
ATOM 4301 C CA . THR A 1 551 ? 30.364 -15.312 -23.895 1.00 71.38 551 THR A CA 1
ATOM 4302 C C . THR A 1 551 ? 30.583 -14.207 -22.851 1.00 71.38 551 THR A C 1
ATOM 4304 O O . THR A 1 551 ? 31.461 -14.343 -22.002 1.00 71.38 551 THR A O 1
ATOM 4307 N N . TRP A 1 552 ? 29.817 -13.112 -22.888 1.00 69.12 552 TRP A N 1
ATOM 4308 C CA . TRP A 1 552 ? 29.806 -12.086 -21.836 1.00 69.12 552 TRP A CA 1
ATOM 4309 C C . TRP A 1 552 ? 28.790 -12.378 -20.719 1.00 69.12 552 TRP A C 1
ATOM 4311 O O . TRP A 1 552 ? 28.829 -11.730 -19.674 1.00 69.12 552 TRP A O 1
ATOM 4321 N N . PHE A 1 553 ? 27.875 -13.325 -20.934 1.00 57.81 553 PHE A N 1
ATOM 4322 C CA . PHE A 1 553 ? 26.909 -13.774 -19.941 1.00 57.81 553 PHE A CA 1
ATOM 4323 C C . PHE A 1 553 ? 27.561 -14.830 -19.029 1.00 57.81 553 PHE A C 1
ATOM 4325 O O . PHE A 1 553 ? 28.262 -15.708 -19.537 1.00 57.81 553 PHE A O 1
ATOM 4332 N N . PRO A 1 554 ? 27.368 -14.783 -17.696 1.00 61.84 554 PRO A N 1
ATOM 4333 C CA . PRO A 1 554 ? 27.939 -15.786 -16.804 1.00 61.84 554 PRO A CA 1
ATOM 4334 C C . PRO A 1 554 ? 27.363 -17.170 -17.122 1.00 61.84 554 PRO A C 1
ATOM 4336 O O . PRO A 1 554 ? 26.142 -17.349 -17.176 1.00 61.84 554 PRO A O 1
ATOM 4339 N N . GLN A 1 555 ? 28.239 -18.156 -17.319 1.00 79.25 555 GLN A N 1
ATOM 4340 C CA . GLN A 1 555 ? 27.797 -19.528 -17.533 1.00 79.25 555 GLN A CA 1
ATOM 4341 C C . GLN A 1 555 ? 27.371 -20.166 -16.212 1.00 79.25 555 GLN A C 1
ATOM 4343 O O . GLN A 1 555 ? 28.169 -20.331 -15.290 1.00 79.25 555 GLN A O 1
ATOM 4348 N N . PHE A 1 556 ? 26.095 -20.527 -16.144 1.00 81.31 556 PHE A N 1
ATOM 4349 C CA . PHE A 1 556 ? 25.509 -21.328 -15.089 1.00 81.31 556 PHE A CA 1
ATOM 4350 C C . PHE A 1 556 ? 24.559 -22.343 -15.722 1.00 81.31 556 PHE A C 1
ATOM 4352 O O . PHE A 1 556 ? 23.732 -22.015 -16.575 1.00 81.31 556 PHE A O 1
ATOM 4359 N N . SER A 1 557 ? 24.679 -23.589 -15.283 1.00 83.50 557 SER A N 1
ATOM 4360 C CA . SER A 1 557 ? 23.629 -24.583 -15.451 1.00 83.50 557 SER A CA 1
ATOM 4361 C C . SER A 1 557 ? 22.952 -24.778 -14.104 1.00 83.50 557 SER A C 1
ATOM 4363 O O . SER A 1 557 ? 23.618 -24.841 -13.070 1.00 83.50 557 SER A O 1
ATOM 4365 N N . PHE A 1 558 ? 21.624 -24.838 -14.109 1.00 81.12 558 PHE A N 1
ATOM 4366 C CA . PHE A 1 558 ? 20.872 -25.325 -12.965 1.00 81.12 558 PHE A CA 1
ATOM 4367 C C . PHE A 1 558 ? 20.004 -26.492 -13.408 1.00 81.12 558 PHE A C 1
ATOM 4369 O O . PHE A 1 558 ? 19.311 -26.463 -14.429 1.00 81.12 558 PHE A O 1
ATOM 4376 N N . GLU A 1 559 ? 20.094 -27.553 -12.625 1.00 85.38 559 GLU A N 1
ATOM 4377 C CA . GLU A 1 559 ? 19.411 -28.802 -12.873 1.00 85.38 559 GLU A CA 1
ATOM 4378 C C . GLU A 1 559 ? 18.207 -28.869 -11.938 1.00 85.38 559 GLU A C 1
ATOM 4380 O O . GLU A 1 559 ? 18.356 -28.892 -10.713 1.00 85.38 559 GLU A O 1
ATOM 4385 N N . VAL A 1 560 ? 17.002 -28.867 -12.509 1.00 83.38 560 VAL A N 1
ATOM 4386 C CA . VAL A 1 560 ? 15.756 -29.063 -11.764 1.00 83.38 560 VAL A CA 1
ATOM 4387 C C . VAL A 1 560 ? 15.612 -30.560 -11.497 1.00 83.38 560 VAL A C 1
ATOM 4389 O O . VAL A 1 560 ? 14.789 -31.265 -12.083 1.00 83.38 560 VAL A O 1
ATOM 4392 N N . VAL A 1 561 ? 16.475 -31.053 -10.609 1.00 74.94 561 VAL A N 1
ATOM 4393 C CA . VAL A 1 561 ? 16.329 -32.366 -9.990 1.00 74.94 561 VAL A CA 1
ATOM 4394 C C . VAL A 1 561 ? 15.060 -32.315 -9.153 1.00 74.94 561 VAL A C 1
ATOM 4396 O O . VAL A 1 561 ? 14.965 -31.520 -8.211 1.00 74.94 561 VAL A O 1
ATOM 4399 N N . GLN A 1 562 ? 14.092 -33.172 -9.472 1.00 64.88 562 GLN A N 1
ATOM 4400 C CA . GLN A 1 562 ? 12.914 -33.361 -8.640 1.00 64.88 562 GLN A CA 1
ATOM 4401 C C . GLN A 1 562 ? 13.354 -34.032 -7.335 1.00 64.88 562 GLN A C 1
ATOM 4403 O O . GLN A 1 562 ? 13.343 -35.254 -7.200 1.00 64.88 562 GLN A O 1
ATOM 4408 N N . ARG A 1 563 ? 13.764 -33.224 -6.350 1.00 48.84 563 ARG A N 1
ATOM 4409 C CA . ARG A 1 563 ? 13.853 -33.700 -4.970 1.00 48.84 563 ARG A CA 1
ATOM 4410 C C . ARG A 1 563 ? 12.459 -34.219 -4.614 1.00 48.84 563 ARG A C 1
ATOM 4412 O O . ARG A 1 563 ? 11.516 -33.430 -4.740 1.00 48.84 563 ARG A O 1
ATOM 4419 N N . PRO A 1 564 ? 12.294 -35.476 -4.166 1.00 51.34 564 PRO A N 1
ATOM 4420 C CA . PRO A 1 564 ? 11.041 -35.861 -3.542 1.00 51.34 564 PRO A CA 1
ATOM 4421 C C . PRO A 1 564 ? 10.851 -34.900 -2.371 1.00 51.34 564 PRO A C 1
ATOM 4423 O O . PRO A 1 564 ? 11.699 -34.836 -1.475 1.00 51.34 564 PRO A O 1
ATOM 4426 N N . GLN A 1 565 ? 9.797 -34.079 -2.410 1.00 41.91 565 GLN A N 1
ATOM 4427 C CA . GLN A 1 565 ? 9.486 -33.282 -1.233 1.00 41.91 565 GLN A CA 1
ATOM 4428 C C . GLN A 1 565 ? 9.263 -34.264 -0.079 1.00 41.91 565 GLN A C 1
ATOM 4430 O O . GLN A 1 565 ? 8.597 -35.284 -0.287 1.00 41.91 565 GLN A O 1
ATOM 4435 N N . PRO A 1 566 ? 9.757 -33.973 1.136 1.00 44.19 566 PRO A N 1
ATOM 4436 C CA . PRO A 1 566 ? 9.195 -34.587 2.322 1.00 44.19 566 PRO A CA 1
ATOM 4437 C C . PRO A 1 566 ? 7.756 -34.080 2.406 1.00 44.19 566 PRO A C 1
ATOM 4439 O O . PRO A 1 566 ? 7.502 -33.013 2.967 1.00 44.19 566 PRO A O 1
ATOM 4442 N N . GLN A 1 567 ? 6.834 -34.798 1.756 1.00 47.25 567 GLN A N 1
ATOM 4443 C CA . GLN A 1 567 ? 5.427 -34.445 1.725 1.00 47.25 567 GLN A CA 1
ATOM 4444 C C . GLN A 1 567 ? 4.976 -34.327 3.176 1.00 47.25 567 GLN A C 1
ATOM 4446 O O . GLN A 1 567 ? 4.842 -35.326 3.887 1.00 47.25 567 GLN A O 1
ATOM 4451 N N . ARG A 1 568 ? 4.705 -33.094 3.613 1.00 45.09 568 ARG A N 1
ATOM 4452 C CA . ARG A 1 568 ? 3.771 -32.862 4.707 1.00 45.09 568 ARG A CA 1
ATOM 4453 C C . ARG A 1 568 ? 2.401 -33.240 4.167 1.00 45.09 568 ARG A C 1
ATOM 4455 O O . ARG A 1 568 ? 1.615 -32.372 3.804 1.00 45.09 568 ARG A O 1
ATOM 4462 N N . LEU A 1 569 ? 2.170 -34.550 4.070 1.00 59.28 569 LEU A N 1
ATOM 4463 C CA . LEU A 1 569 ? 0.854 -35.123 3.884 1.00 59.28 569 LEU A CA 1
ATOM 4464 C C . LEU A 1 569 ? -0.003 -34.517 4.987 1.00 59.28 569 LEU A C 1
ATOM 4466 O O . LEU A 1 569 ? 0.179 -34.830 6.166 1.00 59.28 569 LEU A O 1
ATOM 4470 N N . LEU A 1 570 ? -0.887 -33.599 4.598 1.00 70.88 570 LEU A N 1
ATOM 4471 C CA . LEU A 1 570 ? -1.942 -33.139 5.481 1.00 70.88 570 LEU A CA 1
ATOM 4472 C C . LEU A 1 570 ? -2.654 -34.397 6.008 1.00 70.88 570 LEU A C 1
ATOM 4474 O O . LEU A 1 570 ? -2.839 -35.341 5.224 1.00 70.88 570 LEU A O 1
ATOM 4478 N N . PRO A 1 571 ? -3.008 -34.462 7.305 1.00 87.56 571 PRO A N 1
ATOM 4479 C CA . PRO A 1 571 ? -3.780 -35.570 7.858 1.00 87.56 571 PRO A CA 1
ATOM 4480 C C . PRO A 1 571 ? -4.918 -35.957 6.910 1.00 87.56 571 PRO A C 1
ATOM 4482 O O . PRO A 1 571 ? -5.538 -35.077 6.318 1.00 87.56 571 PRO A O 1
ATOM 4485 N N . ARG A 1 572 ? -5.194 -37.257 6.723 1.00 89.38 572 ARG A N 1
ATOM 4486 C CA . ARG A 1 572 ? -6.120 -37.720 5.664 1.00 89.38 572 ARG A CA 1
ATOM 4487 C C . ARG A 1 572 ? -7.468 -36.983 5.703 1.00 89.38 572 ARG A C 1
ATOM 4489 O O . ARG A 1 572 ? -7.982 -36.616 4.655 1.00 89.38 572 ARG A O 1
ATOM 4496 N N . ASN A 1 573 ? -7.972 -36.678 6.899 1.00 92.69 573 ASN A N 1
ATOM 4497 C CA . ASN A 1 573 ? -9.191 -35.892 7.100 1.00 92.69 573 ASN A CA 1
ATOM 4498 C C . ASN A 1 573 ? -9.098 -34.463 6.543 1.00 92.69 573 ASN A C 1
ATOM 4500 O O . ASN A 1 573 ? -10.079 -33.980 5.996 1.00 92.69 573 ASN A O 1
ATOM 4504 N N . ASP A 1 574 ? -7.948 -33.797 6.643 1.00 91.50 574 ASP A N 1
ATOM 4505 C CA . ASP A 1 574 ? -7.740 -32.441 6.126 1.00 91.50 574 ASP A CA 1
ATOM 4506 C C . ASP A 1 574 ? -7.663 -32.434 4.593 1.00 91.50 574 ASP A C 1
ATOM 4508 O O . ASP A 1 574 ? -8.186 -31.517 3.967 1.00 91.50 574 ASP A O 1
ATOM 4512 N N . GLN A 1 575 ? -7.108 -33.488 3.976 1.00 94.62 575 GLN A N 1
ATOM 4513 C CA . GLN A 1 575 ? -7.181 -33.681 2.518 1.00 94.62 575 GLN A CA 1
ATOM 4514 C C . GLN A 1 575 ? -8.626 -33.918 2.054 1.00 94.62 575 GLN A C 1
ATOM 4516 O O . GLN A 1 575 ? -9.069 -33.293 1.095 1.00 94.62 575 GLN A O 1
ATOM 4521 N N . VAL A 1 576 ? -9.389 -34.757 2.766 1.00 96.19 576 VAL A N 1
ATOM 4522 C CA . VAL A 1 576 ? -10.822 -34.971 2.491 1.00 96.19 576 VAL A CA 1
ATOM 4523 C C . VAL A 1 576 ? -11.605 -33.667 2.626 1.00 96.19 576 VAL A C 1
ATOM 4525 O O . VAL A 1 576 ? -12.390 -33.331 1.745 1.00 96.19 576 VAL A O 1
ATOM 4528 N N . ASN A 1 577 ? -11.386 -32.925 3.714 1.00 92.38 577 ASN A N 1
ATOM 4529 C CA . ASN A 1 577 ? -12.069 -31.661 3.970 1.00 92.38 577 ASN A CA 1
ATOM 4530 C C . ASN A 1 577 ? -11.718 -30.619 2.895 1.00 92.38 577 ASN A C 1
ATOM 4532 O O . ASN A 1 577 ? -12.616 -29.942 2.420 1.00 92.38 577 ASN A O 1
ATOM 4536 N N . PHE A 1 578 ? -10.454 -30.526 2.462 1.00 94.31 578 PHE A N 1
ATOM 4537 C CA . PHE A 1 578 ? -10.023 -29.616 1.394 1.00 94.31 578 PHE A CA 1
ATOM 4538 C C . PHE A 1 578 ? -10.725 -29.897 0.056 1.00 94.31 578 PHE A C 1
ATOM 4540 O O . PHE A 1 578 ? -11.279 -28.980 -0.547 1.00 94.31 578 PHE A O 1
ATOM 4547 N N . VAL A 1 579 ? -10.764 -31.162 -0.380 1.00 94.31 579 VAL A N 1
ATOM 4548 C CA . VAL A 1 579 ? -11.474 -31.545 -1.613 1.00 94.31 579 VAL A CA 1
ATOM 4549 C C . VAL A 1 579 ? -12.987 -31.332 -1.454 1.00 94.31 579 VAL A C 1
ATOM 4551 O O . VAL A 1 579 ? -13.633 -30.818 -2.362 1.00 94.31 579 VAL A O 1
ATOM 4554 N N . SER A 1 580 ? -13.557 -31.642 -0.286 1.00 96.75 580 SER A N 1
ATOM 4555 C CA . SER A 1 580 ? -14.985 -31.435 -0.002 1.00 96.75 580 SER A CA 1
ATOM 4556 C C . SER A 1 580 ? -15.387 -29.952 0.054 1.00 96.75 580 SER A C 1
ATOM 4558 O O . SER A 1 580 ? -16.512 -29.629 -0.319 1.00 96.75 580 SER A O 1
ATOM 4560 N N . ASP A 1 581 ? -14.490 -29.054 0.484 1.00 92.75 581 ASP A N 1
ATOM 4561 C CA . ASP A 1 581 ? -14.683 -27.593 0.460 1.00 92.75 581 ASP A CA 1
ATOM 4562 C C . ASP A 1 581 ? -14.635 -27.035 -0.980 1.00 92.75 581 ASP A C 1
ATOM 4564 O O . ASP A 1 581 ? -15.256 -26.006 -1.252 1.00 92.75 581 ASP A O 1
ATOM 4568 N N . MET A 1 582 ? -13.913 -27.692 -1.903 1.00 91.38 582 MET A N 1
ATOM 4569 C CA . MET A 1 582 ? -13.892 -27.342 -3.333 1.00 91.38 582 MET A CA 1
ATOM 4570 C C . MET A 1 582 ? -15.092 -27.901 -4.109 1.00 91.38 582 MET A C 1
ATOM 4572 O O . MET A 1 582 ? -15.620 -27.212 -4.980 1.00 91.38 582 MET A O 1
ATOM 4576 N N . PHE A 1 583 ? -15.532 -29.123 -3.795 1.00 95.81 583 PHE A N 1
ATOM 4577 C CA . PHE A 1 583 ? -16.572 -29.846 -4.535 1.00 95.81 583 PHE A CA 1
ATOM 4578 C C . PHE A 1 583 ? -17.773 -30.199 -3.638 1.00 95.81 583 PHE A C 1
ATOM 4580 O O . PHE A 1 583 ? -18.003 -31.373 -3.346 1.00 95.81 583 PHE A O 1
ATOM 4587 N N . PRO A 1 584 ? -18.589 -29.211 -3.215 1.00 89.19 584 PRO A N 1
ATOM 4588 C CA . PRO A 1 584 ? -19.669 -29.415 -2.241 1.00 89.19 584 PRO A CA 1
ATOM 4589 C C . PRO A 1 584 ? -20.837 -30.293 -2.732 1.00 89.19 584 PRO A C 1
ATOM 4591 O O . PRO A 1 584 ? -21.735 -30.586 -1.950 1.00 89.19 584 PRO A O 1
ATOM 4594 N N . GLY A 1 585 ? -20.847 -30.702 -4.007 1.00 89.19 585 GLY A N 1
ATOM 4595 C CA . GLY A 1 585 ? -21.798 -31.674 -4.565 1.00 89.19 585 GLY A CA 1
ATOM 4596 C C . GLY A 1 585 ? -21.262 -33.109 -4.670 1.00 89.19 585 GLY A C 1
ATOM 4597 O O . GLY A 1 585 ? -21.981 -33.982 -5.147 1.00 89.19 585 GLY A O 1
ATOM 4598 N N . VAL A 1 586 ? -20.012 -33.371 -4.271 1.00 94.56 586 VAL A N 1
ATOM 4599 C CA . VAL A 1 586 ? -19.391 -34.702 -4.357 1.00 94.56 586 VAL A CA 1
ATOM 4600 C C . VAL A 1 586 ? -19.411 -35.360 -2.982 1.00 94.56 586 VAL A C 1
ATOM 4602 O O . VAL A 1 586 ? -18.887 -34.814 -2.012 1.00 94.56 586 VAL A O 1
ATOM 4605 N N . GLU A 1 587 ? -20.004 -36.552 -2.889 1.00 96.81 587 GLU A N 1
ATOM 4606 C CA . GLU A 1 587 ? -20.156 -37.248 -1.611 1.00 96.81 587 GLU A CA 1
ATOM 4607 C C . GLU A 1 587 ? -18.799 -37.501 -0.929 1.00 96.81 587 GLU A C 1
ATOM 4609 O O . GLU A 1 587 ? -17.855 -38.021 -1.533 1.00 96.81 587 GLU A O 1
ATOM 4614 N N . ARG A 1 588 ? -18.720 -37.205 0.374 1.00 96.25 588 ARG A N 1
ATOM 4615 C CA . ARG A 1 588 ? -17.512 -37.392 1.191 1.00 96.25 588 ARG A CA 1
ATOM 4616 C C . ARG A 1 588 ? -16.923 -38.805 1.085 1.00 96.25 588 ARG A C 1
ATOM 4618 O O . ARG A 1 588 ? -15.705 -38.942 1.020 1.00 96.25 588 ARG A O 1
ATOM 4625 N N . GLN A 1 589 ? -17.763 -39.842 1.013 1.00 97.00 589 GLN A N 1
ATOM 4626 C CA . GLN A 1 589 ? -17.318 -41.233 0.846 1.00 97.00 589 GLN A CA 1
ATOM 4627 C C . GLN A 1 589 ? -16.609 -41.459 -0.499 1.00 97.00 589 GLN A C 1
ATOM 4629 O O . GLN A 1 589 ? -15.593 -42.154 -0.559 1.00 97.00 589 GLN A O 1
ATOM 4634 N N . ARG A 1 590 ? -17.093 -40.818 -1.572 1.00 97.12 590 ARG A N 1
ATOM 4635 C CA . ARG A 1 590 ? -16.464 -40.842 -2.898 1.00 97.12 590 ARG A CA 1
ATOM 4636 C C . ARG A 1 590 ? -15.084 -40.186 -2.848 1.00 97.12 590 ARG A C 1
ATOM 4638 O O . ARG A 1 590 ? -14.124 -40.779 -3.327 1.00 97.12 590 ARG A O 1
ATOM 4645 N N . ILE A 1 591 ? -14.957 -39.039 -2.176 1.00 96.88 591 ILE A N 1
ATOM 4646 C CA . ILE A 1 591 ? -13.673 -38.352 -1.941 1.00 96.88 591 ILE A CA 1
ATOM 4647 C C . ILE A 1 591 ? -12.715 -39.228 -1.111 1.00 96.88 591 ILE A C 1
ATOM 4649 O O . ILE A 1 591 ? -11.559 -39.419 -1.491 1.00 96.88 591 ILE A O 1
ATOM 4653 N N . GLU A 1 592 ? -13.184 -39.813 -0.005 1.00 97.06 592 GLU A N 1
ATOM 4654 C CA . GLU A 1 592 ? -12.392 -40.685 0.878 1.00 97.06 592 GLU A CA 1
ATOM 4655 C C . GLU A 1 592 ? -11.896 -41.957 0.170 1.00 97.06 592 GLU A C 1
ATOM 4657 O O . GLU A 1 592 ? -10.759 -42.389 0.409 1.00 97.06 592 GLU A O 1
ATOM 4662 N N . GLY A 1 593 ? -12.709 -42.514 -0.735 1.00 96.88 593 GLY A N 1
ATOM 4663 C CA . GLY A 1 593 ? -12.352 -43.617 -1.628 1.00 96.88 593 GLY A CA 1
ATOM 4664 C C . GLY A 1 593 ? -11.413 -43.204 -2.766 1.00 96.88 593 GLY A C 1
ATOM 4665 O O . GLY A 1 593 ? -10.468 -43.930 -3.073 1.00 96.88 593 GLY A O 1
ATOM 4666 N N . MET A 1 594 ? -11.596 -42.021 -3.360 1.00 95.75 594 MET A N 1
ATOM 4667 C CA . MET A 1 594 ? -10.702 -41.503 -4.402 1.00 95.75 594 MET A CA 1
ATOM 4668 C C . MET A 1 594 ? -9.294 -41.234 -3.858 1.00 95.75 594 MET A C 1
ATOM 4670 O O . MET A 1 594 ? -8.328 -41.630 -4.512 1.00 95.75 594 MET A O 1
ATOM 4674 N N . LEU A 1 595 ? -9.187 -40.681 -2.643 1.00 96.94 595 LEU A N 1
ATOM 4675 C CA . LEU A 1 595 ? -7.944 -40.483 -1.878 1.00 96.94 595 LEU A CA 1
ATOM 4676 C C . LEU A 1 595 ? -7.298 -41.793 -1.382 1.00 96.94 595 LEU A C 1
ATOM 4678 O O . LEU A 1 595 ? -6.234 -41.769 -0.760 1.00 96.94 595 LEU A O 1
ATOM 4682 N N . ASN A 1 596 ? -7.906 -42.959 -1.615 1.00 95.19 596 ASN A N 1
ATOM 4683 C CA . ASN A 1 596 ? -7.363 -44.239 -1.165 1.00 95.19 596 ASN A CA 1
ATOM 4684 C C . ASN A 1 596 ? -6.255 -44.748 -2.108 1.00 95.19 596 ASN A C 1
ATOM 4686 O O . ASN A 1 596 ? -6.447 -45.703 -2.856 1.00 95.19 596 ASN A O 1
ATOM 4690 N N . GLY A 1 597 ? -5.095 -44.085 -2.065 1.00 89.81 597 GLY A N 1
ATOM 4691 C CA . GLY A 1 597 ? -3.943 -44.344 -2.940 1.00 89.81 597 GLY A CA 1
ATOM 4692 C C . GLY A 1 597 ? -3.616 -43.211 -3.921 1.00 89.81 597 GLY A C 1
ATOM 4693 O O . GLY A 1 597 ? -2.730 -43.386 -4.750 1.00 89.81 597 GLY A O 1
ATOM 4694 N N . ARG A 1 598 ? -4.303 -42.065 -3.816 1.00 93.62 598 ARG A N 1
ATOM 4695 C CA . ARG A 1 598 ? -4.035 -40.823 -4.560 1.00 93.62 598 ARG A CA 1
ATOM 4696 C C . ARG A 1 598 ? -3.888 -39.645 -3.603 1.00 93.62 598 ARG A C 1
ATOM 4698 O O . ARG A 1 598 ? -4.409 -39.691 -2.489 1.00 93.62 598 ARG A O 1
ATOM 4705 N N . ASN A 1 599 ? -3.187 -38.602 -4.031 1.00 94.69 599 ASN A N 1
ATOM 4706 C CA . ASN A 1 599 ? -3.087 -37.347 -3.283 1.00 94.69 599 ASN A CA 1
ATOM 4707 C C . ASN A 1 599 ? -4.281 -36.410 -3.568 1.00 94.69 599 ASN A C 1
ATOM 4709 O O . ASN A 1 599 ? -5.061 -36.644 -4.490 1.00 94.69 599 ASN A O 1
ATOM 4713 N N . ALA A 1 600 ? -4.435 -35.352 -2.765 1.00 92.50 600 ALA A N 1
ATOM 4714 C CA . ALA A 1 600 ? -5.528 -34.391 -2.929 1.00 92.50 600 ALA A CA 1
ATOM 4715 C C . ALA A 1 600 ? -5.569 -33.745 -4.324 1.00 92.50 600 ALA A C 1
ATOM 4717 O O . ALA A 1 600 ? -6.648 -33.656 -4.900 1.00 92.50 600 ALA A O 1
ATOM 4718 N N . ASP A 1 601 ? -4.424 -33.362 -4.893 1.00 90.62 601 ASP A N 1
ATOM 4719 C CA . ASP A 1 601 ? -4.358 -32.685 -6.193 1.00 90.62 601 ASP A CA 1
ATOM 4720 C C . ASP A 1 601 ? -4.788 -33.618 -7.341 1.00 90.62 601 ASP A C 1
ATOM 4722 O O . ASP A 1 601 ? -5.500 -33.205 -8.253 1.00 90.62 601 ASP A O 1
ATOM 4726 N N . GLU A 1 602 ? -4.427 -34.902 -7.287 1.00 94.00 602 GLU A N 1
ATOM 4727 C CA . GLU A 1 602 ? -4.913 -35.931 -8.223 1.00 94.00 602 GLU A CA 1
ATOM 4728 C C . GLU A 1 602 ? -6.437 -36.092 -8.153 1.00 94.00 602 GLU A C 1
ATOM 4730 O O . GLU A 1 602 ? -7.091 -36.211 -9.187 1.00 94.00 602 GLU A O 1
ATOM 4735 N N . VAL A 1 603 ? -7.018 -36.070 -6.950 1.00 95.81 603 VAL A N 1
ATOM 4736 C CA . VAL A 1 603 ? -8.475 -36.169 -6.769 1.00 95.81 603 VAL A CA 1
ATOM 4737 C C . VAL A 1 603 ? -9.184 -34.894 -7.232 1.00 95.81 603 VAL A C 1
ATOM 4739 O O . VAL A 1 603 ? -10.216 -35.000 -7.888 1.00 95.81 603 VAL A O 1
ATOM 4742 N N . VAL A 1 604 ? -8.616 -33.709 -6.975 1.00 94.56 604 VAL A N 1
ATOM 4743 C CA . VAL A 1 604 ? -9.116 -32.430 -7.514 1.00 94.56 604 VAL A CA 1
ATOM 4744 C C . VAL A 1 604 ? -9.131 -32.453 -9.040 1.00 94.56 604 VAL A C 1
ATOM 4746 O O . VAL A 1 604 ? -10.144 -32.093 -9.622 1.00 94.56 604 VAL A O 1
ATOM 4749 N N . ASN A 1 605 ? -8.053 -32.900 -9.695 1.00 91.75 605 ASN A N 1
ATOM 4750 C CA . ASN A 1 605 ? -7.996 -32.935 -11.159 1.00 91.75 605 ASN A CA 1
ATOM 4751 C C . ASN A 1 605 ? -9.043 -33.886 -11.760 1.00 91.75 605 ASN A C 1
ATOM 4753 O O . ASN A 1 605 ? -9.716 -33.503 -12.709 1.00 91.75 605 ASN A O 1
ATOM 4757 N N . ILE A 1 606 ? -9.257 -35.073 -11.179 1.00 95.56 606 ILE A N 1
ATOM 4758 C CA . ILE A 1 606 ? -10.306 -35.994 -11.658 1.00 95.56 606 ILE A CA 1
ATOM 4759 C C . ILE A 1 606 ? -11.703 -35.368 -11.496 1.00 95.56 606 ILE A C 1
ATOM 4761 O O . ILE A 1 606 ? -12.525 -35.480 -12.395 1.00 95.56 606 ILE A O 1
ATOM 4765 N N . LEU A 1 607 ? -11.959 -34.649 -10.397 1.00 95.12 607 LEU A N 1
ATOM 4766 C CA . LEU A 1 607 ? -13.217 -33.917 -10.175 1.00 95.12 607 LEU A CA 1
ATOM 4767 C C . LEU A 1 607 ? -13.334 -32.601 -10.983 1.00 95.12 607 LEU A C 1
ATOM 4769 O O . LEU A 1 607 ? -14.319 -31.884 -10.830 1.00 95.12 607 LEU A O 1
ATOM 4773 N N . LEU A 1 608 ? -12.345 -32.274 -11.825 1.00 91.38 608 LEU A N 1
ATOM 4774 C CA . LEU A 1 608 ? -12.410 -31.219 -12.851 1.00 91.38 608 LEU A CA 1
ATOM 4775 C C . LEU A 1 608 ? -12.522 -31.783 -14.281 1.00 91.38 608 LEU A C 1
ATOM 4777 O O . LEU A 1 608 ? -12.770 -31.015 -15.211 1.00 91.38 608 LEU A O 1
ATOM 4781 N N . GLU A 1 609 ? -12.304 -33.090 -14.462 1.00 93.06 609 GLU A N 1
ATOM 4782 C CA . GLU A 1 609 ? -12.491 -33.813 -15.729 1.00 93.06 609 GLU A CA 1
ATOM 4783 C C . GLU A 1 609 ? -13.875 -34.493 -15.826 1.00 93.06 609 GLU A C 1
ATOM 4785 O O . GLU A 1 609 ? -14.301 -34.832 -16.933 1.00 93.06 609 GLU A O 1
ATOM 4790 N N . GLU A 1 610 ? -14.569 -34.666 -14.691 1.00 91.62 610 GLU A N 1
ATOM 4791 C CA . GLU A 1 610 ? -15.977 -35.101 -14.570 1.00 91.62 610 GLU A CA 1
ATOM 4792 C C . GLU A 1 610 ? -16.985 -33.935 -14.600 1.00 91.62 610 GLU A C 1
ATOM 4794 O O . GLU A 1 610 ? -18.024 -34.104 -15.280 1.00 91.62 610 GLU A O 1
#

pLDDT: mean 75.28, std 21.68, range [27.83, 97.75]

Mean predicted aligned error: 15.88 Å

Secondary structure (DSSP, 8-state):
-HHHHHHHHHHHHHHHHTTTT-------PPPP------------------------PPPP-----------------------PPPPHHHHHHHHHHHHHHHHHHHHT-SS---THHHHT-HHHHHHHHHHHHHHHHHHHHHHHHHHTTT--GGG-HHHHHHHHHHHHHHHHHHHH--STTTTHHHHHHHHHHHHHHHHHHHHHHHHHHHHHT----HHHHHHHHHHHHHHHHHHHHHHHSS-S--HHHHHHHHHHHHHHHHHHHHHHHHHHHHHHHHHHHHHHHHHHHHHHHHT--HHHHHHHHHHHHHHHHHHHHHHHHHHHHHHHHHHHHHHHHHHHHHHHHHHH-----HHHHHHHHHHHHHHHHHHHHHHHHHHHHHHHHHHHHHSPPPPHHHHHHHHHTT-B-TTT--BTTSTT--EEE-TTS-EEEHHHHHHHHHHTTSGGG-B-TTT--BSS-----GGGGSSSS------------------------------------------PPPP---PPP-PPP-PPPPPPPPPPSEEEEGGGS-TTSPP-EEEE--PPP------HHHHHHHHHHH-TTS-HHHHHHHTSSS-HHHHHHHHHH-